Protein AF-A0A7Y2FDA0-F1 (afdb_monomer)

Secondary structure (DSSP, 8-state):
-PPPPPPTTTTTGGGS-----S--------PPPPPTTHHHHHHHHHHT--SSS-----GGG-EEEE-TT-TT-EEEEEEEGGGTEEEEEEEEE-SSPPPTT---SSS-TTEEEEEEEEEEETTEEEEEEEEEES--TT-S-SPPEEEEEEEEEEEESSSSEEEEEEEEGGGTEEEEEEEEES-STTHHHHHHHS--PPEEEEEEETTEEEEEETTEEEEES----PPSSB----HHHHHHHHHT-TTSSS-SEEE-----TTT--HHHHHHHHHH-SSPEEEE-GGGTGGG-S-GGGEEE--PPTT-EEEEEETTEEEEEEEEEBP--TT---TT-EEEEEEEEETTEEEEE--SB---HHHHHTT-PPTT--SEEEEE-STTSS-HHHHHHHHHHT--SEEEEE--BTTTHHHHHHHHHHH-TTPEE--STT-EEEE-

Nearest PDB structures (foldseek):
  3njt-assembly1_A  TM=4.132E-01  e=3.433E+00  Bordetella pertussis
  8i8x-assembly1_C  TM=3.439E-01  e=3.851E+00  Escherichia coli K-12
  7tue-assembly1_D  TM=2.325E-01  e=9.693E-01  Homo sapiens
  7qng-assembly1_A  TM=2.366E-01  e=9.693E-01  Homo sapiens
  6eny-assembly1_C  TM=1.817E-01  e=4.320E+00  Homo sapiens

Radius of gyration: 30.66 Å; Cα contacts (8 Å, |Δi|>4): 928; chains: 1; bounding box: 79×56×83 Å

Solvent-accessible surface area (backbone atoms only — not comparable to full-atom values): 24247 Å² total; per-residue (Å²): 136,87,85,75,82,84,59,88,68,63,70,62,55,70,78,71,69,88,82,86,81,90,82,92,84,81,90,77,94,72,94,76,74,93,64,76,64,61,64,54,53,58,50,53,61,68,65,65,70,66,97,43,60,75,52,57,76,44,67,55,68,47,42,51,31,29,40,83,95,43,87,85,35,35,33,41,41,42,51,40,73,94,76,44,33,38,40,36,39,39,39,40,64,51,98,60,83,66,62,90,85,64,79,46,96,72,77,58,73,38,62,40,66,40,36,29,41,29,47,54,57,57,36,36,35,52,22,46,23,38,43,67,43,79,55,42,91,97,45,81,62,55,68,57,49,74,45,80,44,46,40,37,38,40,36,48,74,54,77,52,37,30,42,36,35,41,37,28,66,92,74,75,42,69,54,74,45,60,32,34,51,72,68,71,83,47,32,67,57,27,61,71,69,36,67,67,52,55,32,35,41,34,30,34,27,25,69,6,30,36,40,36,29,68,87,46,35,34,32,38,28,42,53,46,59,84,52,84,66,33,31,38,40,46,74,66,55,41,50,19,42,36,58,27,31,78,97,44,51,63,33,32,38,36,37,42,31,37,56,49,78,81,37,42,29,60,70,43,42,42,41,22,58,73,47,35,87,66,38,38,36,38,29,30,70,86,36,51,55,81,66,42,80,64,58,90,37,49,45,77,51,86,65,58,79,57,34,73,48,80,46,70,48,91,86,38,42,36,37,41,27,26,40,51,32,43,68,58,95,90,52,88,33,83,85,47,66,20,33,21,40,38,39,46,51,77,92,38,35,38,34,40,42,41,61,53,34,69,49,71,71,44,56,56,38,70,75,64,55,61,59,66,29,50,29,35,40,38,57,38,36,77,75,73,57,47,73,71,41,48,51,46,46,52,68,51,33,33,49,72,33,46,32,39,24,32,33,35,59,89,42,45,72,60,32,52,51,54,46,41,73,74,37,75,82,46,46,78,40,75,51,58,71,39,71,50,77,49,128

Mean predicted aligned error: 12.36 Å

Structure (mmCIF, N/CA/C/O backbone):
data_AF-A0A7Y2FDA0-F1
#
_entry.id   AF-A0A7Y2FDA0-F1
#
loop_
_atom_site.group_PDB
_atom_site.id
_atom_site.type_symbol
_atom_site.label_atom_id
_atom_site.label_alt_id
_atom_site.label_comp_id
_atom_site.label_asym_id
_atom_site.label_entity_id
_atom_site.label_seq_id
_atom_site.pdbx_PDB_ins_code
_atom_site.Cartn_x
_atom_site.Cartn_y
_atom_site.Cartn_z
_atom_site.occupancy
_atom_site.B_iso_or_equiv
_atom_site.auth_seq_id
_atom_site.auth_comp_id
_atom_site.auth_asym_id
_atom_site.auth_atom_id
_atom_site.pdbx_PDB_model_num
ATOM 1 N N . MET A 1 1 ? -28.936 -37.544 0.364 1.00 39.38 1 MET A N 1
ATOM 2 C CA . MET A 1 1 ? -28.893 -37.227 1.809 1.00 39.38 1 MET A CA 1
ATOM 3 C C . MET A 1 1 ? -29.612 -35.904 2.013 1.00 39.38 1 MET A C 1
ATOM 5 O O . MET A 1 1 ? -29.206 -34.915 1.419 1.00 39.38 1 MET A O 1
ATOM 9 N N . LYS A 1 2 ? -30.750 -35.911 2.715 1.00 29.20 2 LYS A N 1
ATOM 10 C CA . LYS A 1 2 ? -31.585 -34.720 2.931 1.00 29.20 2 LYS A CA 1
ATOM 11 C C . LYS A 1 2 ? -30.922 -33.836 3.994 1.00 29.20 2 LYS A C 1
ATOM 13 O O . LYS A 1 2 ? -30.670 -34.317 5.093 1.00 29.20 2 LYS A O 1
ATOM 18 N N . LYS A 1 3 ? -30.632 -32.574 3.664 1.00 37.22 3 LYS A N 1
ATOM 19 C CA . LYS A 1 3 ? -30.244 -31.553 4.646 1.00 37.22 3 LYS A CA 1
ATOM 20 C C . LYS A 1 3 ? -31.504 -31.134 5.409 1.00 37.22 3 LYS A C 1
ATOM 22 O O . LYS A 1 3 ? -32.451 -30.651 4.795 1.00 37.22 3 LYS A O 1
ATOM 27 N N . HIS A 1 4 ? -31.524 -31.366 6.716 1.00 35.19 4 HIS A N 1
ATOM 28 C CA . HIS A 1 4 ? -32.526 -30.794 7.613 1.00 35.19 4 HIS A CA 1
ATOM 29 C C . HIS A 1 4 ? -32.056 -29.399 8.063 1.00 35.19 4 HIS A C 1
ATOM 31 O O . HIS A 1 4 ? -30.864 -29.247 8.333 1.00 35.19 4 HIS A O 1
ATOM 37 N N . PRO A 1 5 ? -32.938 -28.387 8.139 1.00 37.03 5 PRO A N 1
ATOM 38 C CA . PRO A 1 5 ? -32.594 -27.105 8.741 1.00 37.03 5 PRO A CA 1
ATOM 39 C C . PRO A 1 5 ? -32.460 -27.271 10.261 1.00 37.03 5 PRO A C 1
ATOM 41 O O . PRO A 1 5 ? -33.280 -27.942 10.890 1.00 37.03 5 PRO A O 1
ATOM 44 N N . LEU A 1 6 ? -31.411 -26.677 10.835 1.00 35.12 6 LEU A N 1
ATOM 45 C CA . LEU A 1 6 ? -31.219 -26.578 12.283 1.00 35.12 6 LEU A CA 1
ATOM 46 C C . LEU A 1 6 ? -32.390 -25.774 12.868 1.00 35.12 6 LEU A C 1
ATOM 48 O O . LEU A 1 6 ? -32.728 -24.703 12.363 1.00 35.12 6 LEU A O 1
ATOM 52 N N . THR A 1 7 ? -33.046 -26.304 13.898 1.00 42.75 7 THR A N 1
ATOM 53 C CA . THR A 1 7 ? -34.138 -25.612 14.593 1.00 42.75 7 THR A CA 1
ATOM 54 C C . THR A 1 7 ? -33.578 -24.622 15.617 1.00 42.75 7 THR A C 1
ATOM 56 O O . THR A 1 7 ? -32.461 -24.777 16.112 1.00 42.75 7 THR A O 1
ATOM 59 N N . SER A 1 8 ? -34.379 -23.607 15.959 1.00 40.28 8 SER A N 1
ATOM 60 C CA . SER A 1 8 ? -34.055 -22.440 16.806 1.00 40.28 8 SER A CA 1
ATOM 61 C C . SER A 1 8 ? -33.471 -22.733 18.199 1.00 40.28 8 SER A C 1
ATOM 63 O O . SER A 1 8 ? -33.048 -21.813 18.888 1.00 40.28 8 SER A O 1
ATOM 65 N N . TRP A 1 9 ? -33.408 -23.997 18.618 1.00 31.08 9 TRP A N 1
ATOM 66 C CA . TRP A 1 9 ? -32.856 -24.426 19.904 1.00 31.08 9 TRP A CA 1
ATOM 67 C C . TRP A 1 9 ? -31.363 -24.781 19.857 1.00 31.08 9 TRP A C 1
ATOM 69 O O . TRP A 1 9 ? -30.718 -24.824 20.901 1.00 31.08 9 TRP A O 1
ATOM 79 N N . GLN A 1 10 ? -3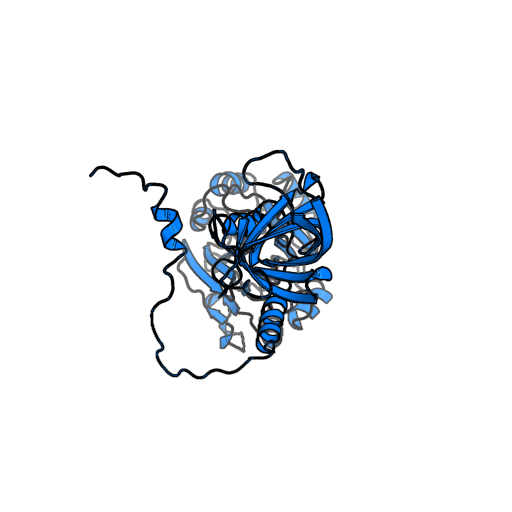0.779 -24.991 18.672 1.00 35.00 10 GLN A N 1
ATOM 80 C CA . GLN A 1 10 ? -29.351 -25.323 18.545 1.00 35.00 10 GLN A CA 1
ATOM 81 C C . GLN A 1 10 ? -28.426 -24.095 18.555 1.00 35.00 10 GLN A C 1
ATOM 83 O O . GLN A 1 10 ? -27.240 -24.247 18.829 1.00 35.00 10 GLN A O 1
ATOM 88 N N . LEU A 1 11 ? -28.956 -22.883 18.344 1.00 32.62 11 LEU A N 1
ATOM 89 C CA . LEU A 1 11 ? -28.174 -21.641 18.437 1.00 32.62 11 LEU A CA 1
ATOM 90 C C . LEU A 1 11 ? -27.951 -21.182 19.891 1.00 32.62 11 LEU A C 1
ATOM 92 O O . LEU A 1 11 ? -26.940 -20.560 20.190 1.00 32.62 11 LEU A O 1
ATOM 96 N N . VAL A 1 12 ? -28.856 -21.533 20.812 1.00 35.50 12 VAL A N 1
ATOM 97 C CA . VAL A 1 12 ? -28.774 -21.123 22.228 1.00 35.50 12 VAL A CA 1
ATOM 98 C C . VAL A 1 12 ? -27.795 -21.999 23.024 1.00 35.50 12 VAL A C 1
ATOM 100 O O . VAL A 1 12 ? -27.198 -21.539 23.992 1.00 35.50 12 VAL A O 1
ATOM 103 N N . LEU A 1 13 ? -27.558 -23.245 22.598 1.00 29.59 13 LEU A N 1
ATOM 104 C CA . LEU A 1 13 ? -26.674 -24.172 23.317 1.00 29.59 13 LEU A CA 1
ATOM 105 C C . LEU A 1 13 ? -25.176 -23.928 23.051 1.00 29.59 13 LEU A C 1
ATOM 107 O O . LEU A 1 13 ? -24.340 -24.335 23.851 1.00 29.59 13 LEU A O 1
ATOM 111 N N . ILE A 1 14 ? -24.825 -23.218 21.973 1.00 35.09 14 ILE A N 1
ATOM 112 C CA . ILE A 1 14 ? -23.427 -22.864 21.667 1.00 35.09 14 ILE A CA 1
ATOM 113 C C . ILE A 1 14 ? -22.918 -21.733 22.583 1.00 35.09 14 ILE A C 1
ATOM 115 O O . ILE A 1 14 ? -21.717 -21.622 22.806 1.00 35.09 14 ILE A O 1
ATOM 119 N N . LEU A 1 15 ? -23.815 -20.983 23.231 1.00 33.56 15 LEU A N 1
ATOM 120 C CA . LEU A 1 15 ? -23.467 -19.957 24.222 1.00 33.56 15 LEU A CA 1
ATOM 121 C C . LEU A 1 15 ? -23.281 -20.501 25.657 1.00 33.56 15 LEU A C 1
ATOM 123 O O . LEU A 1 15 ? -22.918 -19.732 26.540 1.00 33.56 15 LEU A O 1
ATOM 127 N N . ALA A 1 16 ? -23.498 -21.801 25.916 1.00 33.91 16 ALA A N 1
ATOM 128 C CA . ALA A 1 16 ? -23.561 -22.338 27.286 1.00 33.91 16 ALA A CA 1
ATOM 129 C C . ALA A 1 16 ? -22.549 -23.451 27.649 1.00 33.91 16 ALA A C 1
ATOM 131 O O . ALA A 1 16 ? -22.532 -23.872 28.804 1.00 33.91 16 ALA A O 1
ATOM 132 N N . THR A 1 17 ? -21.696 -23.946 26.739 1.00 36.41 17 THR A N 1
ATOM 133 C CA . THR A 1 17 ? -20.778 -25.077 27.052 1.00 36.41 17 THR A CA 1
ATOM 134 C C . THR A 1 17 ? -19.341 -24.952 26.525 1.00 36.41 17 THR A C 1
ATOM 136 O O . THR A 1 17 ? -18.633 -25.951 26.409 1.00 36.41 17 THR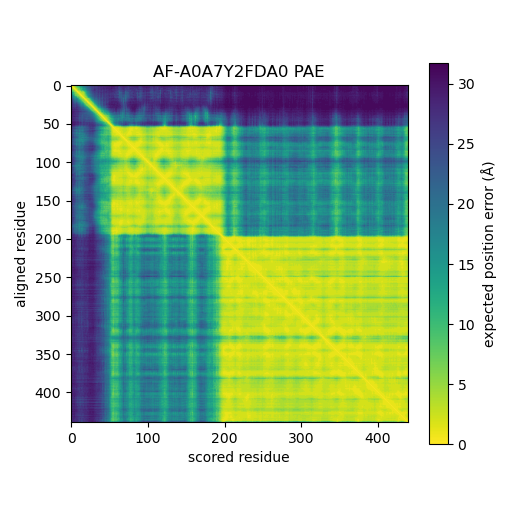 A O 1
ATOM 139 N N . GLY A 1 18 ? -18.863 -23.748 26.221 1.00 29.42 18 GLY A N 1
ATOM 140 C CA . GLY A 1 18 ? -17.483 -23.526 25.778 1.00 29.42 18 GLY A CA 1
ATOM 141 C C . GLY A 1 18 ? -16.524 -23.187 26.918 1.00 29.42 18 GLY A C 1
ATOM 142 O O . GLY A 1 18 ? -16.152 -22.032 27.017 1.00 29.42 18 GLY A O 1
ATOM 143 N N . LEU A 1 19 ? -16.173 -24.162 27.767 1.00 34.06 19 LEU A N 1
ATOM 144 C CA . LEU A 1 19 ? -14.883 -24.332 28.480 1.00 34.06 19 LEU A CA 1
ATOM 145 C C . LEU A 1 19 ? -15.085 -25.278 29.679 1.00 34.06 19 LEU A C 1
ATOM 147 O O . LEU A 1 19 ? -15.274 -24.861 30.818 1.00 34.06 19 LEU A O 1
ATOM 151 N N . LEU A 1 20 ? -15.011 -26.584 29.431 1.00 31.98 20 LEU A N 1
ATOM 152 C CA . LEU A 1 20 ? -14.626 -27.543 30.464 1.00 31.98 20 LEU A CA 1
ATOM 153 C C . LEU A 1 20 ? -13.457 -28.359 29.920 1.00 31.98 20 LEU A C 1
ATOM 155 O O . LEU A 1 20 ? -13.656 -29.354 29.233 1.00 31.98 20 LEU A O 1
ATOM 159 N N . CYS A 1 21 ? -12.239 -27.913 30.218 1.00 26.78 21 CYS A N 1
ATOM 160 C CA . CYS A 1 21 ? -11.095 -28.797 30.405 1.00 26.78 21 CYS A CA 1
ATOM 161 C C . CYS A 1 21 ? -9.989 -28.059 31.172 1.00 26.78 21 CYS A C 1
ATOM 163 O O . CYS A 1 21 ? -9.488 -27.039 30.711 1.00 26.78 21 CYS A O 1
ATOM 165 N N . CYS A 1 22 ? -9.606 -28.660 32.305 1.00 28.84 22 CYS A N 1
ATOM 166 C CA . CYS A 1 22 ? -8.452 -28.366 33.163 1.00 28.84 22 CYS A CA 1
ATOM 167 C C . CYS A 1 22 ? -8.584 -27.168 34.119 1.00 28.84 22 CYS A C 1
ATOM 169 O O . CYS A 1 22 ? -8.237 -26.049 33.772 1.00 28.84 22 CYS A O 1
ATOM 171 N N . PHE A 1 23 ? -9.025 -27.424 35.355 1.00 27.03 23 PHE A N 1
ATOM 172 C CA . PHE A 1 23 ? -8.165 -27.478 36.554 1.00 27.03 23 PHE A CA 1
ATOM 173 C C . PHE A 1 23 ? -9.055 -27.669 37.798 1.00 27.03 23 PHE A C 1
ATOM 175 O O . PHE A 1 23 ? -9.727 -26.744 38.242 1.00 27.03 23 PHE A O 1
ATOM 182 N N . ASP A 1 24 ? -9.048 -28.875 38.369 1.00 27.69 24 ASP A N 1
ATOM 183 C CA . ASP A 1 24 ? -9.453 -29.087 39.760 1.00 27.69 24 ASP A CA 1
ATOM 184 C C . ASP A 1 24 ? -8.285 -28.673 40.664 1.00 27.69 24 ASP A C 1
ATOM 186 O O . ASP A 1 24 ? -7.181 -29.199 40.504 1.00 27.69 24 ASP A O 1
ATOM 190 N N . ALA A 1 25 ? -8.520 -27.765 41.617 1.00 27.14 25 ALA A N 1
ATOM 191 C CA . ALA A 1 25 ? -8.391 -28.049 43.053 1.00 27.14 25 ALA A CA 1
ATOM 192 C C . ALA A 1 25 ? -8.420 -26.773 43.927 1.00 27.14 25 ALA A C 1
ATOM 194 O O . ALA A 1 25 ? -7.744 -25.788 43.650 1.00 27.14 25 ALA A O 1
ATOM 195 N N . LEU A 1 26 ? -9.100 -26.929 45.072 1.00 28.36 26 LEU A N 1
ATOM 196 C CA . LEU A 1 26 ? -9.049 -26.158 46.325 1.00 28.36 26 LEU A CA 1
ATOM 197 C C . LEU A 1 26 ? -10.019 -24.973 46.481 1.00 28.36 26 LEU A C 1
ATOM 199 O O . LEU A 1 26 ? -9.735 -23.816 46.200 1.00 28.36 26 LEU A O 1
ATOM 203 N N . SER A 1 27 ? -11.147 -25.314 47.108 1.00 32.69 27 SER A N 1
ATOM 204 C CA . SER A 1 27 ? -11.948 -24.464 47.988 1.00 32.69 27 SER A CA 1
ATOM 205 C C . SER A 1 27 ? -11.091 -23.669 48.980 1.00 32.69 27 SER A C 1
ATOM 207 O O . SER A 1 27 ? -10.209 -24.272 49.587 1.00 32.69 27 SER A O 1
ATOM 209 N N . HIS A 1 28 ? -11.429 -22.399 49.226 1.00 27.48 28 HIS A N 1
ATOM 210 C CA . HIS A 1 28 ? -11.665 -21.793 50.551 1.00 27.48 28 HIS A CA 1
ATOM 211 C C . HIS A 1 28 ? -12.285 -20.393 50.371 1.00 27.48 28 HIS A C 1
ATOM 213 O O . HIS A 1 28 ? -11.913 -19.636 49.483 1.00 27.48 28 HIS A O 1
ATOM 219 N N . SER A 1 29 ? -13.255 -20.078 51.230 1.00 38.62 29 SER A N 1
ATOM 220 C CA . SER A 1 29 ? -13.951 -18.791 51.345 1.00 38.62 29 SER A CA 1
ATOM 221 C C . SER A 1 29 ? -12.990 -17.642 51.675 1.00 38.62 29 SER A C 1
ATOM 223 O O . SER A 1 29 ? -12.339 -17.688 52.719 1.00 38.62 29 SER A O 1
ATOM 225 N N . ALA A 1 30 ? -13.002 -16.574 50.875 1.00 25.59 30 ALA A N 1
ATOM 226 C CA . ALA A 1 30 ? -12.562 -15.241 51.282 1.00 25.59 30 ALA A CA 1
ATOM 227 C C . ALA A 1 30 ? -13.262 -14.169 50.430 1.00 25.59 30 ALA A C 1
ATOM 229 O O . ALA A 1 30 ? -13.324 -14.281 49.207 1.00 25.59 30 ALA A O 1
ATOM 230 N N . HIS A 1 31 ? -13.789 -13.128 51.080 1.00 37.38 31 HIS A N 1
ATOM 231 C CA . HIS A 1 31 ? -14.148 -11.871 50.426 1.00 37.38 31 HIS A CA 1
ATOM 232 C C . HIS A 1 31 ? -12.936 -11.343 49.649 1.00 37.38 31 HIS A C 1
ATOM 234 O O . HIS A 1 31 ? -11.910 -11.029 50.254 1.00 37.38 31 HIS A O 1
ATOM 240 N N . HIS A 1 32 ? -13.058 -11.243 48.326 1.00 27.81 32 HIS A N 1
ATOM 241 C CA . HIS A 1 32 ? -12.043 -10.628 47.481 1.00 27.81 32 HIS A CA 1
ATOM 242 C C . HIS A 1 32 ? -12.375 -9.146 47.255 1.00 27.81 32 HIS A C 1
ATOM 244 O O . HIS A 1 32 ? -13.489 -8.834 46.834 1.00 27.81 32 HIS A O 1
ATOM 250 N N . PRO A 1 33 ? -11.435 -8.225 47.529 1.00 30.70 33 PRO A N 1
ATOM 251 C CA . PRO A 1 33 ? -11.544 -6.844 47.091 1.00 30.70 33 PRO A CA 1
ATOM 252 C C . PRO A 1 33 ? -11.354 -6.769 45.569 1.00 30.70 33 PRO A C 1
ATOM 254 O O . PRO A 1 33 ? -10.660 -7.599 44.983 1.00 30.70 33 PRO A O 1
ATOM 257 N N . VAL A 1 34 ? -11.985 -5.771 44.950 1.00 34.56 34 VAL A N 1
ATOM 258 C CA . VAL A 1 34 ? -11.923 -5.450 43.515 1.00 34.56 34 VAL A CA 1
ATOM 259 C C . VAL A 1 34 ? -10.465 -5.476 43.024 1.00 34.56 34 VAL A C 1
ATOM 261 O O . VAL A 1 34 ? -9.616 -4.743 43.530 1.00 34.56 34 VAL A O 1
ATOM 264 N N . ASP A 1 35 ? -10.174 -6.382 42.088 1.00 35.69 35 ASP A N 1
ATOM 265 C CA . ASP A 1 35 ? -8.825 -6.837 41.747 1.00 35.69 35 ASP A CA 1
ATOM 266 C C . ASP A 1 35 ? -8.088 -5.885 40.779 1.00 35.69 35 ASP A C 1
ATOM 268 O O . ASP A 1 35 ? -8.618 -5.445 39.752 1.00 35.69 35 ASP A O 1
ATOM 272 N N . ALA A 1 36 ? -6.819 -5.607 41.093 1.00 32.22 36 ALA A N 1
ATOM 273 C CA . ALA A 1 36 ? -5.903 -4.744 40.342 1.00 32.22 36 ALA A CA 1
ATOM 274 C C . ALA A 1 36 ? -5.460 -5.341 38.985 1.00 32.22 36 ALA A C 1
ATOM 276 O O . ALA A 1 36 ? -4.791 -4.665 38.199 1.00 32.22 36 ALA A O 1
ATOM 277 N N . SER A 1 37 ? -5.840 -6.590 38.697 1.00 37.47 37 SER A N 1
ATOM 278 C CA . SER A 1 37 ? -5.565 -7.315 37.449 1.00 37.47 37 SER A CA 1
ATOM 279 C C . SER A 1 37 ? -6.365 -6.787 36.247 1.00 37.47 37 SER A C 1
ATOM 281 O O . SER A 1 37 ? -5.829 -6.712 35.140 1.00 37.47 37 SER A O 1
ATOM 283 N N . SER A 1 38 ? -7.598 -6.313 36.464 1.00 43.69 38 SER A N 1
ATOM 284 C CA . SER A 1 38 ? -8.443 -5.695 35.424 1.00 43.69 38 SER A CA 1
ATOM 285 C C . SER A 1 38 ? -7.783 -4.458 34.800 1.00 43.69 38 SER A C 1
ATOM 287 O O . SER A 1 38 ? -7.786 -4.276 33.586 1.00 43.69 38 SER A O 1
ATOM 289 N N . ASN A 1 39 ? -7.102 -3.661 35.627 1.00 42.62 39 ASN A N 1
ATOM 290 C CA . ASN A 1 39 ? -6.434 -2.423 35.227 1.00 42.62 39 ASN A CA 1
ATOM 291 C C . ASN A 1 39 ? -5.177 -2.656 34.359 1.00 42.62 39 ASN A C 1
ATOM 293 O O . ASN A 1 39 ? -4.747 -1.756 33.638 1.00 42.62 39 ASN A O 1
ATOM 297 N N . GLN A 1 40 ? -4.571 -3.848 34.428 1.00 39.94 40 GLN A N 1
ATOM 298 C CA . GLN A 1 40 ? -3.426 -4.242 33.593 1.00 39.94 40 GLN A CA 1
ATOM 299 C C . GLN A 1 40 ? -3.882 -4.693 32.196 1.00 39.94 40 GLN A C 1
ATOM 301 O O . GLN A 1 40 ? -3.267 -4.308 31.204 1.00 39.94 40 GLN A O 1
ATOM 306 N N . VAL A 1 41 ? -4.991 -5.437 32.105 1.00 50.62 41 VAL A N 1
ATOM 307 C CA . VAL A 1 41 ? -5.572 -5.881 30.824 1.00 50.62 41 VAL A CA 1
ATOM 308 C C . VAL A 1 41 ? -6.131 -4.693 30.035 1.00 50.62 41 VAL A C 1
ATOM 310 O O . VAL A 1 41 ? -5.840 -4.562 28.849 1.00 50.62 41 VAL A O 1
ATOM 313 N N . SER A 1 42 ? -6.829 -3.763 30.700 1.00 45.84 42 SER A N 1
ATOM 314 C CA . SER A 1 42 ? -7.341 -2.536 30.068 1.00 45.84 42 SER A CA 1
ATOM 315 C C . SER A 1 42 ? -6.226 -1.668 29.476 1.00 45.84 42 SER A C 1
ATOM 317 O O . SER A 1 42 ? -6.384 -1.108 28.395 1.00 45.84 42 SER A O 1
ATOM 319 N N . LYS A 1 43 ? -5.062 -1.594 30.141 1.00 45.06 43 LYS A N 1
ATOM 320 C CA . LYS A 1 43 ? -3.885 -0.885 29.614 1.00 45.06 43 LYS A CA 1
ATOM 321 C C . LYS A 1 43 ? -3.233 -1.598 28.431 1.00 45.06 43 LYS A C 1
ATOM 323 O O . LYS A 1 43 ? -2.717 -0.917 27.557 1.00 45.06 43 LYS A O 1
ATOM 328 N N . ALA A 1 44 ? -3.246 -2.930 28.390 1.00 50.03 44 ALA A N 1
ATOM 329 C CA . ALA A 1 44 ? -2.659 -3.698 27.292 1.00 50.03 44 ALA A CA 1
ATOM 330 C C . ALA A 1 44 ? -3.486 -3.606 25.996 1.00 50.03 44 ALA A C 1
ATOM 332 O O . ALA A 1 44 ? -2.903 -3.513 24.921 1.00 50.03 44 ALA A O 1
ATOM 333 N N . ILE A 1 45 ? -4.821 -3.563 26.099 1.00 50.47 45 ILE A N 1
ATOM 334 C CA . ILE A 1 45 ? -5.723 -3.386 24.944 1.00 50.47 45 ILE A CA 1
ATOM 335 C C . ILE A 1 45 ? -5.564 -1.980 24.339 1.00 50.47 45 ILE A C 1
ATOM 337 O O . ILE A 1 45 ? -5.457 -1.843 23.127 1.00 50.47 45 ILE A O 1
ATOM 341 N N . LEU A 1 46 ? -5.450 -0.942 25.177 1.00 45.78 46 LEU A N 1
ATOM 342 C CA . LEU A 1 46 ? -5.222 0.441 24.730 1.00 45.78 46 LEU A CA 1
ATOM 343 C C . LEU A 1 46 ? -3.794 0.698 24.210 1.00 45.78 46 LEU A C 1
ATOM 345 O O . LEU A 1 46 ? -3.588 1.578 23.377 1.00 45.78 46 LEU A O 1
ATOM 349 N N . ALA A 1 47 ? -2.795 -0.049 24.695 1.00 44.06 47 ALA A N 1
ATOM 350 C CA . ALA A 1 47 ? -1.392 0.115 24.300 1.00 44.06 47 ALA A CA 1
ATOM 351 C C . ALA A 1 47 ? -1.024 -0.591 22.982 1.00 44.06 47 ALA A C 1
ATOM 353 O O . ALA A 1 47 ? 0.070 -0.367 22.472 1.00 44.06 47 ALA A O 1
ATOM 354 N N . ALA A 1 48 ? -1.914 -1.411 22.414 1.00 43.88 48 ALA A N 1
ATOM 355 C CA . ALA A 1 48 ? -1.699 -2.110 21.144 1.00 43.88 48 ALA A CA 1
ATOM 356 C C . ALA A 1 48 ? -2.033 -1.256 19.901 1.00 43.88 48 ALA A C 1
ATOM 358 O O . ALA A 1 48 ? -2.213 -1.798 18.812 1.00 43.88 48 ALA A O 1
ATOM 359 N N . ARG A 1 49 ? -2.119 0.074 20.043 1.00 51.00 49 ARG A N 1
ATOM 360 C CA . ARG A 1 49 ? -2.354 0.989 18.920 1.00 51.00 49 ARG A CA 1
ATOM 361 C C . ARG A 1 49 ? -1.165 0.949 17.950 1.00 51.00 49 ARG A C 1
ATOM 363 O O . ARG A 1 49 ? -0.070 1.403 18.279 1.00 51.00 49 ARG A O 1
ATOM 370 N N . SER A 1 50 ? -1.403 0.415 16.754 1.00 40.53 50 SER A N 1
ATOM 371 C CA . SER A 1 50 ? -0.584 0.683 15.569 1.00 40.53 50 SER A CA 1
ATOM 372 C C . SER A 1 50 ? -0.746 2.155 15.176 1.00 40.53 50 SER A C 1
ATOM 374 O O . SER A 1 50 ? -1.836 2.706 15.310 1.00 40.53 50 SER A O 1
ATOM 376 N N . ALA A 1 51 ? 0.314 2.788 14.672 1.00 42.69 51 ALA A N 1
ATOM 377 C CA . ALA A 1 51 ? 0.304 4.154 14.136 1.00 42.69 51 ALA A CA 1
ATOM 378 C C . ALA A 1 51 ? -0.398 4.269 12.760 1.00 42.69 51 ALA A C 1
ATOM 380 O O . ALA A 1 51 ? -0.096 5.177 11.991 1.00 42.69 51 ALA A O 1
ATOM 381 N N . ALA A 1 52 ? -1.303 3.340 12.446 1.00 49.03 52 ALA A N 1
ATOM 382 C CA . ALA A 1 52 ? -2.165 3.378 11.273 1.00 49.03 52 ALA A CA 1
ATOM 383 C C . ALA A 1 52 ? -3.404 4.249 11.540 1.00 49.03 52 ALA A C 1
ATOM 385 O O . ALA A 1 52 ? -3.732 4.537 12.696 1.00 49.03 52 ALA A O 1
ATOM 386 N N . ALA A 1 53 ? -4.076 4.659 10.461 1.00 56.88 53 ALA A N 1
ATOM 387 C CA . ALA A 1 53 ? -5.309 5.444 10.471 1.00 56.88 53 ALA A CA 1
ATOM 388 C C . ALA A 1 53 ? -6.254 5.124 11.653 1.00 56.88 53 ALA A C 1
ATOM 390 O O . ALA A 1 53 ? -6.583 3.970 11.937 1.00 56.88 53 ALA A O 1
ATOM 391 N N . THR A 1 54 ? -6.694 6.171 12.357 1.00 74.00 54 THR A N 1
ATOM 392 C CA . THR A 1 54 ? -7.529 6.060 13.560 1.00 74.00 54 THR A CA 1
ATOM 393 C C . THR A 1 54 ? -8.879 5.416 13.232 1.00 74.00 54 THR A C 1
ATOM 395 O O . THR A 1 54 ? -9.603 5.923 12.369 1.00 74.00 54 THR A O 1
ATOM 398 N N . PHE A 1 55 ? -9.238 4.347 13.953 1.00 87.00 55 PHE A N 1
ATOM 399 C CA . PHE A 1 55 ? -10.516 3.638 13.818 1.00 87.00 55 PHE A CA 1
ATOM 400 C C . PHE A 1 55 ? -11.716 4.604 13.821 1.00 87.00 55 PHE A C 1
ATOM 402 O O . PHE A 1 55 ? -11.737 5.594 14.555 1.00 87.00 55 PHE A O 1
ATOM 409 N N . GLN A 1 56 ? -12.725 4.319 13.000 1.00 92.06 56 GLN A N 1
ATOM 410 C CA . GLN A 1 56 ? -13.954 5.098 12.873 1.00 92.06 56 GLN A CA 1
ATOM 411 C C . GLN A 1 56 ? -15.175 4.226 13.161 1.00 92.06 56 GLN A C 1
ATOM 413 O O . GLN A 1 56 ? -15.448 3.234 12.476 1.00 92.06 56 GLN A O 1
ATOM 418 N N . ILE A 1 57 ? -15.965 4.651 14.145 1.00 95.00 57 ILE A N 1
ATOM 419 C CA . ILE A 1 57 ? -17.277 4.079 14.431 1.00 95.00 57 ILE A CA 1
ATOM 420 C C . ILE A 1 57 ? -18.193 4.277 13.213 1.00 95.00 57 ILE A C 1
ATOM 422 O O . ILE A 1 57 ? -18.443 5.392 12.758 1.00 95.00 57 ILE A O 1
ATOM 426 N N . ASN A 1 58 ? -18.745 3.177 12.702 1.00 94.38 58 ASN A N 1
ATOM 427 C CA . ASN A 1 58 ? -19.734 3.167 11.624 1.00 94.38 58 ASN A CA 1
ATOM 428 C C . ASN A 1 58 ? -20.706 1.977 11.795 1.00 94.38 58 ASN A C 1
ATOM 430 O O . ASN A 1 58 ? -20.631 1.234 12.769 1.00 94.38 58 ASN A O 1
ATOM 434 N N . THR A 1 59 ? -21.643 1.766 10.865 1.00 96.00 59 THR A N 1
ATOM 435 C CA . THR A 1 59 ? -22.655 0.691 11.006 1.00 96.00 59 THR A CA 1
ATOM 436 C C . THR A 1 59 ? -22.088 -0.729 11.128 1.00 96.00 59 THR A C 1
ATOM 438 O O . THR A 1 59 ? -22.798 -1.622 11.584 1.00 96.00 59 THR A O 1
ATOM 441 N N . THR A 1 60 ? -20.837 -0.972 10.735 1.00 94.94 60 THR A N 1
ATOM 442 C CA . THR A 1 60 ? -20.206 -2.300 10.816 1.00 94.94 60 THR A CA 1
ATOM 443 C C . THR A 1 60 ? -19.863 -2.726 12.243 1.00 94.94 60 THR A C 1
ATOM 445 O O . THR A 1 60 ? -19.642 -3.916 12.489 1.00 94.94 60 THR A O 1
ATOM 448 N N . VAL A 1 61 ? -19.869 -1.800 13.213 1.00 95.06 61 VAL A N 1
ATOM 449 C CA . VAL A 1 61 ? -19.719 -2.149 14.637 1.00 95.06 61 VAL A CA 1
ATOM 450 C C . VAL A 1 61 ? -21.026 -2.554 15.322 1.00 95.06 61 VAL A C 1
ATOM 452 O O . VAL A 1 61 ? -21.008 -2.956 16.486 1.00 95.06 61 VAL A O 1
ATOM 455 N N . ASN A 1 62 ? -22.149 -2.525 14.595 1.00 96.19 62 ASN A N 1
ATOM 456 C CA . ASN A 1 62 ? -23.444 -2.967 15.107 1.00 96.19 62 ASN A CA 1
ATOM 457 C C . ASN A 1 62 ? -23.433 -4.474 15.363 1.00 96.19 62 ASN A C 1
ATOM 459 O O . ASN A 1 62 ? -23.368 -5.256 14.415 1.00 96.19 62 ASN A O 1
ATOM 463 N N . ASP A 1 63 ? -23.501 -4.879 16.633 1.00 95.56 63 ASP A N 1
ATOM 464 C CA . ASP A 1 63 ? -23.460 -6.293 17.007 1.00 95.56 63 ASP A CA 1
ATOM 465 C C . ASP A 1 63 ? -23.815 -6.553 18.477 1.00 95.56 63 ASP A C 1
ATOM 467 O O . ASP A 1 63 ? -24.065 -5.636 19.268 1.00 95.56 63 ASP A O 1
ATOM 471 N N . ALA A 1 64 ? -23.785 -7.837 18.834 1.00 95.88 64 ALA A N 1
ATOM 472 C CA . ALA A 1 64 ? -23.663 -8.333 20.190 1.00 95.88 64 ALA A CA 1
ATOM 473 C C . ALA A 1 64 ? -22.198 -8.331 20.652 1.00 95.88 64 ALA A C 1
ATOM 475 O O . ALA A 1 64 ? -21.302 -8.833 19.969 1.00 95.88 64 ALA A O 1
ATOM 476 N N . TRP A 1 65 ? -21.977 -7.834 21.863 1.00 96.69 65 TRP A N 1
ATOM 477 C CA . TRP A 1 65 ? -20.679 -7.755 22.522 1.00 96.69 65 TRP A CA 1
ATOM 478 C C . TRP A 1 65 ? -20.777 -8.369 23.918 1.00 96.69 65 TRP A C 1
ATOM 480 O O . TRP A 1 65 ? -21.809 -8.271 24.582 1.00 96.69 65 TRP A O 1
ATOM 490 N N . VAL A 1 66 ? -19.716 -9.022 24.376 1.00 95.56 66 VAL A N 1
ATOM 491 C CA . VAL A 1 66 ? -19.680 -9.720 25.670 1.00 95.56 66 VAL A CA 1
ATOM 492 C C . VAL A 1 66 ? -18.494 -9.276 26.500 1.00 95.56 66 VAL A C 1
ATOM 494 O O . VAL A 1 66 ? -17.469 -8.873 25.957 1.00 95.56 66 VAL A O 1
ATOM 497 N N . THR A 1 67 ? -18.623 -9.411 27.818 1.00 93.25 67 THR A N 1
ATOM 498 C CA . THR A 1 67 ? -17.480 -9.335 28.726 1.00 93.25 67 THR A CA 1
ATOM 499 C C . THR A 1 67 ? -16.801 -10.706 28.779 1.00 93.25 67 THR A C 1
ATOM 501 O O . THR A 1 67 ? -17.418 -11.663 29.266 1.00 93.25 67 THR A O 1
ATOM 504 N N . PRO A 1 68 ? -15.544 -10.852 28.327 1.00 87.69 68 PRO A N 1
ATOM 505 C CA . PRO A 1 68 ? -14.838 -12.122 28.430 1.00 87.69 68 PRO A CA 1
ATOM 506 C C . PRO A 1 68 ? -14.803 -12.623 29.881 1.00 87.69 68 PRO A C 1
ATOM 508 O O . PRO A 1 68 ? -14.423 -11.895 30.795 1.00 87.69 68 PRO A O 1
ATOM 511 N N . GLY A 1 69 ? -15.218 -13.872 30.100 1.00 87.06 69 GLY A N 1
ATOM 512 C CA . GLY A 1 69 ? -15.194 -14.504 31.424 1.00 87.06 69 GLY A CA 1
ATOM 513 C C . GLY A 1 69 ? -16.373 -14.186 32.354 1.00 87.06 69 GLY A C 1
ATOM 514 O O . GLY A 1 69 ? -16.401 -14.738 33.451 1.00 87.06 69 GLY A O 1
ATOM 515 N N . ILE A 1 70 ? -17.363 -13.379 31.937 1.00 88.44 70 ILE A N 1
ATOM 516 C CA . ILE A 1 70 ? -18.595 -13.126 32.714 1.00 88.44 70 ILE A CA 1
ATOM 517 C C . ILE A 1 70 ? -19.825 -13.611 31.924 1.00 88.44 70 ILE A C 1
ATOM 519 O O . ILE A 1 70 ? -20.407 -12.852 31.147 1.00 88.44 70 ILE A O 1
ATOM 523 N N . PRO A 1 71 ? -20.245 -14.879 32.095 1.00 86.50 71 PRO A N 1
ATOM 524 C CA . PRO A 1 71 ? -21.407 -15.421 31.399 1.00 86.50 71 PRO A CA 1
ATOM 525 C C . PRO A 1 71 ? -22.697 -14.662 31.730 1.00 86.50 71 PRO A C 1
ATOM 527 O O . PRO A 1 71 ? -22.955 -14.322 32.881 1.00 86.50 71 PRO A O 1
ATOM 530 N N . GLY A 1 72 ? -23.541 -14.447 30.720 1.00 85.62 72 GLY A N 1
ATOM 531 C CA . GLY A 1 72 ? -24.861 -13.828 30.882 1.00 85.62 72 GLY A CA 1
ATOM 532 C C . GLY A 1 72 ? -24.868 -12.297 30.926 1.00 85.62 72 GLY A C 1
ATOM 533 O O . GLY A 1 72 ? -25.937 -11.717 30.757 1.00 85.62 72 GLY A O 1
ATOM 534 N N . GLN A 1 73 ? -23.709 -11.647 31.075 1.00 93.31 73 GLN A N 1
ATOM 535 C CA . GLN A 1 73 ? -23.564 -10.205 30.876 1.00 93.31 73 GLN A CA 1
ATOM 536 C C . GLN A 1 73 ? -23.186 -9.905 29.421 1.00 93.31 73 GLN A C 1
ATOM 538 O O . GLN A 1 73 ? -22.315 -10.559 28.846 1.00 93.31 73 GLN A O 1
ATOM 543 N N . GLY A 1 74 ? -23.811 -8.893 28.824 1.00 96.25 74 GLY A N 1
ATOM 544 C CA . GLY A 1 74 ? -23.515 -8.516 27.446 1.00 96.25 74 GLY A CA 1
ATOM 545 C C . GLY A 1 74 ? -24.174 -7.219 27.011 1.00 96.25 74 GLY A C 1
ATOM 546 O O . GLY A 1 74 ? -24.951 -6.610 27.748 1.00 96.25 74 GLY A O 1
ATOM 547 N N . PHE A 1 75 ? -23.847 -6.811 25.793 1.00 97.69 75 PHE A N 1
ATOM 548 C CA . PHE A 1 75 ? -24.218 -5.529 25.226 1.00 97.69 75 PHE A CA 1
ATOM 549 C C . PHE A 1 75 ? -24.720 -5.711 23.795 1.00 97.69 75 PHE A C 1
ATOM 551 O O . PHE A 1 75 ? -24.162 -6.501 23.036 1.00 97.69 75 PHE A O 1
ATOM 558 N N . PHE A 1 76 ? -25.740 -4.952 23.409 1.00 97.62 76 PHE A N 1
ATOM 559 C CA . PHE A 1 76 ? -26.011 -4.677 21.999 1.00 97.62 76 PHE A CA 1
ATOM 560 C C . PHE A 1 76 ? -25.623 -3.242 21.702 1.00 97.62 76 PHE A C 1
ATOM 562 O O . PHE A 1 76 ? -26.059 -2.334 22.410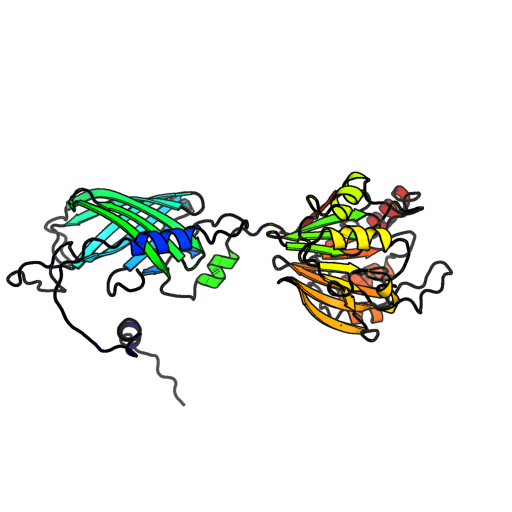 1.00 97.62 76 PHE A O 1
ATOM 569 N N . ILE A 1 77 ? -24.833 -3.054 20.651 1.00 97.81 77 ILE A N 1
ATOM 570 C CA . ILE A 1 77 ? -24.388 -1.739 20.200 1.00 97.81 77 ILE A CA 1
ATOM 571 C C . ILE A 1 77 ? -25.010 -1.467 18.838 1.00 97.81 77 ILE A C 1
ATOM 573 O O . ILE A 1 77 ? -24.971 -2.313 17.946 1.00 97.81 77 ILE A O 1
ATOM 577 N N . MET A 1 78 ? -25.605 -0.288 18.695 1.00 97.94 78 MET A N 1
ATOM 578 C CA . MET A 1 78 ? -26.253 0.183 17.478 1.00 97.94 78 MET A CA 1
ATOM 579 C C . MET A 1 78 ? -25.788 1.605 17.179 1.00 97.94 78 MET A C 1
ATOM 581 O O . MET A 1 78 ? -26.032 2.527 17.950 1.00 97.94 78 MET A O 1
ATOM 585 N N . VAL A 1 79 ? -25.138 1.785 16.042 1.00 97.56 79 VAL A N 1
ATOM 586 C CA . VAL A 1 79 ? -24.668 3.058 15.506 1.00 97.56 79 VAL A CA 1
ATOM 587 C C . VAL A 1 79 ? -25.678 3.563 14.486 1.00 97.56 79 VAL A C 1
ATOM 589 O O . VAL A 1 79 ? -26.090 2.826 13.584 1.00 97.56 79 VAL A O 1
ATOM 592 N N . PHE A 1 80 ? -26.022 4.844 14.598 1.00 97.44 80 PHE A N 1
ATOM 593 C CA . PHE A 1 80 ? -26.844 5.585 13.648 1.00 97.44 80 PHE A CA 1
ATOM 594 C C . PHE A 1 80 ? -26.012 6.742 13.069 1.00 97.44 80 PHE A C 1
ATOM 596 O O . PHE A 1 80 ? -26.084 7.858 13.591 1.00 97.44 80 PHE A O 1
ATOM 603 N N . PRO A 1 81 ? -25.208 6.511 12.009 1.00 93.44 81 PRO A N 1
ATOM 604 C CA . PRO A 1 81 ? -24.244 7.504 11.534 1.00 93.44 81 PRO A CA 1
ATOM 605 C C . PRO A 1 81 ? -24.881 8.813 11.072 1.00 93.44 81 PRO A C 1
ATOM 607 O O . PRO A 1 81 ? -24.375 9.880 11.393 1.00 93.44 81 PRO A O 1
ATOM 610 N N . GLU A 1 82 ? -26.031 8.747 10.393 1.00 94.31 82 GLU A N 1
ATOM 611 C CA . GLU A 1 82 ? -26.762 9.938 9.930 1.00 94.31 82 GLU A CA 1
ATOM 612 C C . GLU A 1 82 ? -27.234 10.834 11.082 1.00 94.31 82 GLU A C 1
ATOM 614 O O . GLU A 1 82 ? -27.366 12.045 10.922 1.00 94.31 82 GLU A O 1
ATOM 619 N N . LEU A 1 83 ? -27.488 10.236 12.248 1.00 95.31 83 LEU A N 1
ATOM 620 C CA . LEU A 1 83 ? -27.885 10.945 13.460 1.00 95.31 83 LEU A CA 1
ATOM 621 C C . LEU A 1 83 ? -26.680 11.329 14.331 1.00 95.31 83 LEU A C 1
ATOM 623 O O . LEU A 1 83 ? -26.846 12.099 15.273 1.00 95.31 83 LEU A O 1
ATOM 627 N N . GLY A 1 84 ? -25.491 10.785 14.049 1.00 95.06 84 GLY A N 1
ATOM 628 C CA . GLY A 1 84 ? -24.291 10.973 14.863 1.00 95.06 84 GLY A CA 1
ATOM 629 C C . GLY A 1 84 ? -24.401 10.382 16.269 1.00 95.06 84 GLY A C 1
ATOM 630 O O . GLY A 1 84 ? -23.762 10.893 17.183 1.00 95.06 84 GLY A O 1
ATOM 631 N N . ILE A 1 85 ? -25.228 9.346 16.468 1.00 97.44 85 ILE A N 1
ATOM 632 C CA . ILE A 1 85 ? -25.467 8.740 17.789 1.00 97.44 85 ILE A CA 1
ATOM 633 C C . ILE A 1 85 ? -25.192 7.237 17.813 1.00 97.44 85 ILE A C 1
ATOM 635 O O . ILE A 1 85 ? -25.379 6.527 16.822 1.00 97.44 85 ILE A O 1
ATOM 639 N N . VAL A 1 86 ? -24.827 6.752 18.995 1.00 98.44 86 VAL A N 1
ATOM 640 C CA . VAL A 1 86 ? -24.810 5.336 19.361 1.00 98.44 86 VAL A CA 1
ATOM 641 C C . VAL A 1 86 ? -25.889 5.089 20.406 1.00 98.44 86 VAL A C 1
ATOM 643 O O . VAL A 1 86 ? -26.092 5.894 21.315 1.00 98.44 86 VAL A O 1
ATOM 646 N N . PHE A 1 87 ? -26.576 3.961 20.278 1.00 98.38 87 PHE A N 1
ATOM 647 C CA . PHE A 1 87 ? -27.447 3.392 21.292 1.00 98.38 87 PHE A CA 1
ATOM 648 C C . PHE A 1 87 ? -26.864 2.063 21.765 1.00 98.38 87 PHE A C 1
ATOM 650 O O . PHE A 1 87 ? -26.436 1.227 20.966 1.00 98.38 87 PHE A O 1
ATOM 657 N N . LEU A 1 88 ? -26.868 1.863 23.074 1.00 97.81 88 LEU A N 1
ATOM 658 C CA . LEU A 1 88 ? -26.334 0.692 23.740 1.00 97.81 88 LEU A CA 1
ATOM 659 C C . LEU A 1 88 ? -27.404 0.104 24.661 1.00 97.81 88 LEU A C 1
ATOM 661 O O . LEU A 1 88 ? -28.049 0.821 25.422 1.00 97.81 88 LEU A O 1
ATOM 665 N N . SER A 1 89 ? -27.597 -1.210 24.603 1.00 97.94 89 SER A N 1
ATOM 666 C CA . SER A 1 89 ? -28.375 -1.969 25.590 1.00 97.94 89 SER A CA 1
ATOM 667 C C . SER A 1 89 ? -27.430 -2.854 26.380 1.00 97.94 89 SER A C 1
ATOM 669 O O . SER A 1 89 ? -26.665 -3.593 25.771 1.00 97.94 89 SER A O 1
ATOM 671 N N . TRP A 1 90 ? -27.475 -2.792 27.706 1.00 97.31 90 TRP A N 1
ATOM 672 C CA . TRP A 1 90 ? -26.611 -3.556 28.602 1.00 97.31 90 TRP A CA 1
ATOM 673 C C . TRP A 1 90 ? -27.456 -4.526 29.422 1.00 97.31 90 TRP A C 1
ATOM 675 O O . TRP A 1 90 ? -28.297 -4.107 30.211 1.00 97.31 90 TRP A O 1
ATOM 685 N N . PHE A 1 91 ? -27.225 -5.824 29.245 1.00 95.44 91 PHE A N 1
ATOM 686 C CA . PHE A 1 91 ? -27.822 -6.896 30.038 1.00 95.44 91 PHE A CA 1
ATOM 687 C C . PHE A 1 91 ? -26.847 -7.308 31.132 1.00 95.44 91 PHE A C 1
ATOM 689 O O . PHE A 1 91 ? -25.694 -7.632 30.843 1.00 95.44 91 PHE A O 1
ATOM 696 N N . THR A 1 92 ? -27.296 -7.265 32.382 1.00 94.38 92 THR A N 1
ATOM 697 C CA . THR A 1 92 ? -26.448 -7.483 33.555 1.00 94.38 92 THR A CA 1
ATOM 698 C C . THR A 1 92 ? -27.267 -7.992 34.740 1.00 94.38 92 THR A C 1
ATOM 700 O O . THR A 1 92 ? -28.417 -8.413 34.595 1.00 94.38 92 THR A O 1
ATOM 703 N N . PHE A 1 93 ? -26.669 -7.975 35.921 1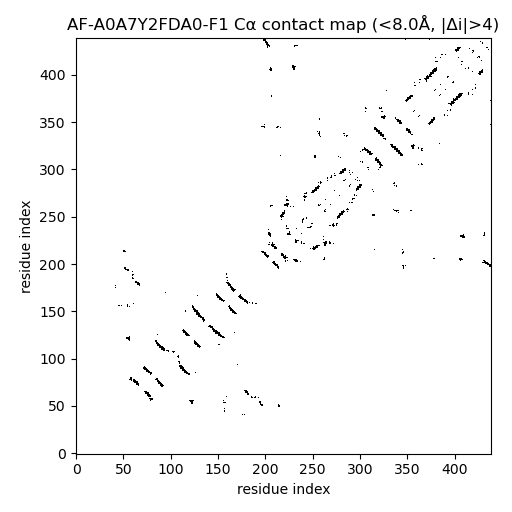.00 92.94 93 PHE A N 1
ATOM 704 C CA . PHE A 1 93 ? -27.261 -8.403 37.175 1.00 92.94 93 PHE A CA 1
ATOM 705 C C . PHE A 1 93 ? -27.230 -7.257 38.185 1.00 92.94 93 PHE A C 1
ATOM 707 O O . PHE A 1 93 ? -26.528 -6.262 37.999 1.00 92.94 93 PHE A O 1
ATOM 714 N N . ASP A 1 94 ? -28.025 -7.386 39.240 1.00 93.12 94 ASP A N 1
ATOM 715 C CA . ASP A 1 94 ? -27.961 -6.494 40.392 1.00 93.12 94 ASP A CA 1
ATOM 716 C C . ASP A 1 94 ? -26.588 -6.579 41.087 1.00 93.12 94 ASP A C 1
ATOM 718 O O . ASP A 1 94 ? -25.839 -7.542 40.898 1.00 93.12 94 ASP A O 1
ATOM 722 N N . THR A 1 95 ? -26.248 -5.572 41.891 1.00 92.19 95 THR A N 1
ATOM 723 C CA . THR A 1 95 ? -24.954 -5.500 42.591 1.00 92.19 95 THR A CA 1
ATOM 724 C C . THR A 1 95 ? -24.819 -6.557 43.684 1.00 92.19 95 THR A C 1
ATOM 726 O O . THR A 1 95 ? -23.707 -6.985 43.993 1.00 92.19 95 THR A O 1
ATOM 729 N N . GLU A 1 96 ? -25.945 -7.015 44.231 1.00 89.38 96 GLU A N 1
ATOM 730 C CA . GLU A 1 96 ? -26.033 -8.112 45.187 1.00 89.38 96 GLU A CA 1
ATOM 731 C C . GLU A 1 96 ? -27.217 -9.027 44.834 1.00 89.38 96 GLU A C 1
ATOM 733 O O . GLU A 1 96 ? -28.272 -8.542 44.411 1.00 89.38 96 GLU A O 1
ATOM 738 N N . PRO A 1 97 ? -27.097 -10.355 45.016 1.00 86.94 97 PRO A N 1
ATOM 739 C CA . PRO A 1 97 ? -28.240 -11.244 44.879 1.00 86.94 97 PRO A CA 1
ATOM 740 C C . PRO A 1 97 ? -29.348 -10.844 45.864 1.00 86.94 97 PRO A C 1
ATOM 742 O O . PRO A 1 97 ? -29.061 -10.608 47.041 1.00 86.94 97 PRO A O 1
ATOM 745 N N . PRO A 1 98 ? -30.616 -10.804 45.431 1.00 88.31 98 PRO A N 1
ATOM 746 C CA . PRO A 1 98 ? -31.721 -10.516 46.323 1.00 88.31 98 PRO A CA 1
ATOM 747 C C . PRO A 1 98 ? -31.874 -11.639 47.352 1.00 88.31 98 PRO A C 1
ATOM 749 O O . PRO A 1 98 ? -31.444 -12.776 47.136 1.00 88.31 98 PRO A O 1
ATOM 752 N N . ASP A 1 99 ? -32.538 -11.326 48.465 1.00 89.06 99 ASP A N 1
ATOM 753 C CA . ASP A 1 99 ? -32.948 -12.341 49.434 1.00 89.06 99 ASP A CA 1
ATOM 754 C C . ASP A 1 99 ? -33.700 -13.481 48.720 1.00 89.06 99 ASP A C 1
ATOM 756 O O . ASP A 1 99 ? -34.527 -13.243 47.839 1.00 89.06 99 ASP A O 1
ATOM 760 N N . GLY A 1 100 ? -33.443 -14.728 49.119 1.00 84.56 100 GLY A N 1
ATOM 761 C CA . GLY A 1 100 ? -34.067 -15.924 48.548 1.00 84.56 100 GLY A CA 1
ATOM 762 C C . GLY A 1 100 ? -35.585 -15.996 48.746 1.00 84.56 100 GLY A C 1
ATOM 763 O O . GLY A 1 100 ? -36.233 -16.872 48.175 1.00 84.56 100 GLY A O 1
ATOM 764 N N . SER A 1 101 ? -36.162 -15.088 49.540 1.00 90.62 101 SER A N 1
ATOM 765 C CA . SER A 1 101 ? -37.609 -14.874 49.631 1.00 90.62 101 SER A CA 1
ATOM 766 C C . SER A 1 101 ? -38.197 -14.116 48.429 1.00 90.62 101 SER A C 1
ATOM 768 O O . SER A 1 101 ? -39.401 -14.212 48.171 1.00 90.62 101 SER A O 1
ATOM 770 N N . ILE A 1 102 ? -37.372 -13.388 47.670 1.00 91.31 102 ILE A N 1
ATOM 771 C CA . ILE A 1 102 ? -37.783 -12.638 46.485 1.00 91.31 102 ILE A CA 1
ATOM 772 C C . ILE A 1 102 ? -37.859 -13.592 45.296 1.00 91.31 102 ILE A C 1
ATOM 774 O O . ILE A 1 102 ? -36.858 -14.135 44.836 1.00 91.31 102 ILE A O 1
ATOM 778 N N . MET A 1 103 ? -39.068 -13.781 44.774 1.00 89.88 103 MET A N 1
ATOM 779 C CA . MET A 1 103 ? -39.335 -14.680 43.654 1.00 89.88 103 MET A CA 1
ATOM 780 C C . MET A 1 103 ? -39.800 -13.892 42.432 1.00 89.88 103 MET A C 1
ATOM 782 O O . MET A 1 103 ? -40.653 -13.012 42.534 1.00 89.88 103 MET A O 1
ATOM 786 N N . ALA A 1 104 ? -39.281 -14.255 41.260 1.00 90.44 104 ALA A N 1
ATOM 787 C CA . ALA A 1 104 ? -39.783 -13.784 39.976 1.00 90.44 104 ALA A CA 1
ATOM 788 C C . ALA A 1 104 ? -40.656 -14.867 39.326 1.00 90.44 104 ALA A C 1
ATOM 790 O O . ALA A 1 104 ? -40.359 -16.057 39.413 1.00 90.44 104 ALA A O 1
ATOM 791 N N . ILE A 1 105 ? -41.734 -14.452 38.657 1.00 92.44 105 ILE A N 1
ATOM 792 C CA . ILE A 1 105 ? -42.572 -15.367 37.860 1.00 92.44 105 ILE A CA 1
ATOM 793 C C . ILE A 1 105 ? -41.865 -15.724 36.544 1.00 92.44 105 ILE A C 1
ATOM 795 O O . ILE A 1 105 ? -41.962 -16.855 36.074 1.00 92.44 105 ILE A O 1
ATOM 799 N N . LEU A 1 106 ? -41.147 -14.763 35.956 1.00 90.25 106 LEU A N 1
ATOM 800 C CA . LEU A 1 106 ? -40.388 -14.924 34.720 1.00 90.25 106 LEU A CA 1
ATOM 801 C C . LEU A 1 106 ? -38.953 -14.438 34.933 1.00 90.25 106 LEU A C 1
ATOM 803 O O . LEU A 1 106 ? -38.742 -13.305 35.358 1.00 90.25 106 LEU A O 1
ATOM 807 N N . GLY A 1 107 ? -37.982 -15.284 34.595 1.00 88.31 107 GLY A N 1
ATOM 808 C CA . GLY A 1 107 ? -36.566 -14.989 34.799 1.00 88.31 107 GLY A CA 1
ATOM 809 C C . GLY A 1 107 ? -36.148 -15.064 36.268 1.00 88.31 107 GLY A C 1
ATOM 810 O O . GLY A 1 107 ? -36.791 -15.721 37.086 1.00 88.31 107 GLY A O 1
ATOM 811 N N . ARG A 1 108 ? -35.031 -14.412 36.581 1.00 90.00 108 ARG A N 1
ATOM 812 C CA . ARG A 1 108 ? -34.458 -14.313 37.922 1.00 90.00 108 ARG A CA 1
ATOM 813 C C . ARG A 1 108 ? -34.623 -12.881 38.453 1.00 90.00 108 ARG A C 1
ATOM 815 O O . ARG A 1 108 ? -34.490 -11.944 37.663 1.00 90.00 108 ARG A O 1
ATOM 822 N N . PRO A 1 109 ? -34.916 -12.692 39.751 1.00 91.75 109 PRO A N 1
ATOM 823 C CA . PRO A 1 109 ? -35.176 -11.371 40.332 1.00 91.75 109 PRO A CA 1
ATOM 824 C C . PRO A 1 109 ? -33.977 -10.409 40.266 1.00 91.75 109 PRO A C 1
ATOM 826 O O . PRO A 1 109 ? -34.172 -9.194 40.274 1.00 91.75 109 PRO A O 1
ATOM 829 N N . GLU A 1 110 ? -32.753 -10.925 40.163 1.00 91.56 110 GLU A N 1
ATOM 830 C CA . GLU A 1 110 ? -31.513 -10.154 40.040 1.00 91.56 110 GLU A CA 1
ATOM 831 C C . GLU A 1 110 ? -31.200 -9.665 38.621 1.00 91.56 110 GLU A C 1
ATOM 833 O O . GLU A 1 110 ? -30.311 -8.840 38.464 1.00 91.56 110 GLU A O 1
ATOM 838 N N . HIS A 1 111 ? -31.879 -10.141 37.573 1.00 92.44 111 HIS A N 1
ATOM 839 C CA . HIS A 1 111 ? -31.557 -9.709 36.208 1.00 92.44 111 HIS A CA 1
ATOM 840 C C . HIS A 1 111 ? -31.869 -8.218 36.016 1.00 92.44 111 HIS A C 1
ATOM 842 O O . HIS A 1 111 ? -32.941 -7.736 36.395 1.00 92.44 111 HIS A O 1
ATOM 848 N N . ARG A 1 112 ? -30.948 -7.483 35.396 1.00 93.00 112 ARG A N 1
ATOM 849 C CA . ARG A 1 112 ? -31.071 -6.055 35.092 1.00 93.00 112 ARG A CA 1
ATOM 850 C C . ARG A 1 112 ? -30.818 -5.815 33.609 1.00 93.00 112 ARG A C 1
ATOM 852 O O . ARG A 1 112 ? -30.058 -6.533 32.961 1.00 93.00 112 ARG A O 1
ATOM 859 N N . TRP A 1 113 ? -31.454 -4.781 33.079 1.00 93.44 113 TRP A N 1
ATOM 860 C CA . TRP A 1 113 ? -31.086 -4.214 31.793 1.00 93.44 113 TRP A CA 1
ATOM 861 C C . TRP A 1 113 ? -31.036 -2.697 31.918 1.00 93.44 113 TRP A C 1
ATOM 863 O O . TRP A 1 113 ? -31.842 -2.096 32.628 1.00 93.44 113 TRP A O 1
ATOM 873 N N . LEU A 1 114 ? -30.060 -2.104 31.250 1.00 96.06 114 LEU A N 1
ATOM 874 C CA . LEU A 1 114 ? -29.839 -0.668 31.179 1.00 96.06 114 LEU A CA 1
ATOM 875 C C . LEU A 1 114 ? -29.773 -0.278 29.708 1.00 96.06 114 LEU A C 1
ATOM 877 O O . LEU A 1 114 ? -29.401 -1.088 28.855 1.00 96.06 114 LEU A O 1
ATOM 881 N N . THR A 1 115 ? -30.103 0.967 29.407 1.00 97.81 115 THR A N 1
ATOM 882 C CA . THR A 1 115 ? -29.888 1.534 28.073 1.00 97.81 115 THR A CA 1
ATOM 883 C C . THR A 1 115 ? -29.004 2.755 28.177 1.00 97.81 115 THR A C 1
ATOM 885 O O . THR A 1 115 ? -29.022 3.430 29.199 1.00 97.81 115 THR A O 1
ATOM 888 N N . ALA A 1 116 ? -28.231 3.048 27.140 1.00 98.12 116 ALA A N 1
ATOM 889 C CA . ALA A 1 116 ? -27.473 4.281 27.058 1.00 98.12 116 ALA A CA 1
ATOM 890 C C . ALA A 1 116 ? -27.486 4.828 25.633 1.00 98.12 116 ALA A C 1
ATOM 892 O O . ALA A 1 116 ? -27.489 4.057 24.673 1.00 98.12 116 ALA A O 1
ATOM 893 N N . ALA A 1 117 ? -27.497 6.149 25.484 1.00 98.06 117 ALA A N 1
ATOM 894 C CA . ALA A 1 117 ? -27.446 6.788 24.174 1.00 98.06 117 ALA A CA 1
ATOM 895 C C . ALA A 1 117 ? -26.654 8.092 24.210 1.00 98.06 117 ALA A C 1
ATOM 897 O O . ALA A 1 117 ? -26.662 8.803 25.213 1.00 98.06 117 ALA A O 1
ATOM 898 N N . GLY A 1 118 ? -25.988 8.425 23.110 1.00 98.00 118 GLY A N 1
ATOM 899 C CA . GLY A 1 118 ? -25.226 9.664 23.010 1.00 98.00 118 GLY A CA 1
ATOM 900 C C . GLY A 1 118 ? -24.397 9.759 21.734 1.00 98.00 118 GLY A C 1
ATOM 901 O O . GLY A 1 118 ? -24.459 8.855 20.896 1.00 98.00 118 GLY A O 1
ATOM 902 N N . PRO A 1 119 ? -23.669 10.871 21.554 1.00 97.88 119 PRO A N 1
ATOM 903 C CA . PRO A 1 119 ? -22.863 11.104 20.368 1.00 97.88 119 PRO A CA 1
ATOM 904 C C . PRO A 1 119 ? -21.609 10.224 20.319 1.00 97.88 119 PRO A C 1
ATOM 906 O O . PRO A 1 119 ? -21.146 9.701 21.340 1.00 97.88 119 PRO A O 1
ATOM 909 N N . PHE A 1 120 ? -21.033 10.118 19.124 1.00 97.06 120 PHE A N 1
ATOM 910 C CA . PHE A 1 120 ? -19.727 9.507 18.899 1.00 97.06 120 PHE A CA 1
ATOM 911 C C . PHE A 1 120 ? -18.841 10.373 18.001 1.00 97.06 120 PHE A C 1
ATOM 913 O O . PHE A 1 120 ? -19.341 11.139 17.178 1.00 97.06 120 PHE A O 1
ATOM 920 N N . GLU A 1 121 ? -17.529 10.238 18.165 1.00 93.50 121 GLU A N 1
ATOM 921 C CA . GLU A 1 121 ? -16.499 10.889 17.358 1.00 93.50 121 GLU A CA 1
ATOM 922 C C . GLU A 1 121 ? -15.296 9.945 17.243 1.00 93.50 121 GLU A C 1
ATOM 924 O O . GLU A 1 121 ? -14.809 9.428 18.249 1.00 93.50 121 GLU A O 1
ATOM 929 N N . GLY A 1 122 ? -14.829 9.701 16.015 1.00 91.12 122 GLY A N 1
ATOM 930 C CA . GLY A 1 122 ? -13.735 8.764 15.764 1.00 91.12 122 GLY A CA 1
ATOM 931 C C . GLY A 1 122 ? -14.048 7.358 16.277 1.00 91.12 122 GLY A C 1
ATOM 932 O O . GLY A 1 122 ? -15.036 6.742 15.872 1.00 91.12 122 GLY A O 1
ATOM 933 N N . ASP A 1 123 ? -13.209 6.871 17.184 1.00 94.19 123 ASP A N 1
ATOM 934 C CA . ASP A 1 123 ? -13.281 5.549 17.809 1.00 94.19 123 ASP A CA 1
ATOM 935 C C . ASP A 1 123 ? -14.113 5.519 19.104 1.00 94.19 123 ASP A C 1
ATOM 937 O O . ASP A 1 123 ? -14.275 4.452 19.701 1.00 94.19 123 ASP A O 1
ATOM 941 N N . THR A 1 124 ? -14.651 6.662 19.548 1.00 96.56 124 THR A N 1
ATOM 942 C CA . THR A 1 124 ? -15.205 6.822 20.897 1.00 96.56 124 THR A CA 1
ATOM 943 C C . THR A 1 124 ? -16.652 7.316 20.884 1.00 96.56 124 THR A C 1
ATOM 945 O O . THR A 1 124 ? -16.998 8.275 20.196 1.00 96.56 124 THR A O 1
ATOM 948 N N . ALA A 1 125 ? -17.512 6.713 21.709 1.00 97.88 125 ALA A N 1
ATOM 949 C CA . ALA A 1 125 ? -18.874 7.183 21.965 1.00 97.88 125 ALA A CA 1
ATOM 950 C C . ALA A 1 125 ? -19.104 7.452 23.457 1.00 97.88 125 ALA A C 1
ATOM 952 O O . ALA A 1 125 ? -18.759 6.628 24.302 1.00 97.88 125 ALA A O 1
ATOM 953 N N . THR A 1 126 ? -19.712 8.596 23.783 1.00 98.06 126 THR A N 1
ATOM 954 C CA . THR A 1 126 ? -20.041 8.991 25.165 1.00 98.06 126 THR A CA 1
ATOM 955 C C . THR A 1 126 ? -21.552 9.049 25.331 1.00 98.06 126 THR A C 1
ATOM 957 O O . THR A 1 126 ? -22.229 9.834 24.672 1.00 98.06 126 THR A O 1
ATOM 960 N N . LEU A 1 127 ? -22.083 8.201 26.206 1.00 98.50 127 LEU A N 1
ATOM 961 C CA . LEU A 1 127 ? -23.494 7.848 26.292 1.00 98.50 127 LEU A CA 1
ATOM 962 C C . LEU A 1 127 ? -24.055 8.167 27.682 1.00 98.50 127 LEU A C 1
ATOM 964 O O . LEU A 1 127 ? -23.428 7.875 28.702 1.00 98.50 127 LEU A O 1
ATOM 968 N N . GLN A 1 128 ? -25.268 8.711 27.721 1.00 98.50 128 GLN A N 1
ATOM 969 C CA . GLN A 1 128 ? -26.039 8.904 28.946 1.00 98.50 128 GLN A CA 1
ATOM 970 C C . GLN A 1 128 ? -26.798 7.616 29.274 1.00 98.50 128 GLN A C 1
ATOM 972 O O . GLN A 1 128 ? -27.483 7.085 28.400 1.00 98.50 128 GLN A O 1
ATOM 977 N N . VAL A 1 129 ? -26.669 7.109 30.503 1.00 98.19 129 VAL A N 1
ATOM 978 C CA . VAL A 1 129 ? -27.357 5.892 30.962 1.00 98.19 129 VAL A CA 1
ATOM 979 C C . VAL A 1 129 ? -28.769 6.231 31.419 1.00 98.19 129 VAL A C 1
ATOM 981 O O . VAL A 1 129 ? -28.973 7.170 32.183 1.00 98.19 129 VAL A O 1
ATOM 984 N N . GLU A 1 130 ? -29.726 5.417 30.993 1.00 96.44 130 GLU A N 1
ATOM 985 C CA . GLU A 1 130 ? -31.134 5.477 31.358 1.00 96.44 130 GLU A CA 1
ATOM 986 C C . GLU A 1 130 ? -31.578 4.135 31.957 1.00 96.44 130 GLU A C 1
ATOM 988 O O . GLU A 1 130 ? -31.403 3.066 31.353 1.00 96.44 130 GLU A O 1
ATOM 993 N N . VAL A 1 131 ? -32.190 4.202 33.137 1.00 94.69 131 VAL A N 1
ATOM 994 C CA . VAL A 1 131 ? -32.722 3.067 33.898 1.00 94.69 131 VAL A CA 1
ATOM 995 C C . VAL A 1 131 ? -34.236 3.098 33.810 1.00 94.69 131 VAL A C 1
ATOM 997 O O . VAL A 1 131 ? -34.860 4.079 34.206 1.00 94.69 131 VAL A O 1
ATOM 1000 N N . THR A 1 132 ? -34.839 2.020 33.316 1.00 93.31 132 THR A N 1
ATOM 1001 C CA . THR A 1 132 ? -36.300 1.904 33.223 1.00 93.31 132 THR A CA 1
ATOM 1002 C C . THR A 1 132 ? -36.821 0.877 34.222 1.00 93.31 132 THR A C 1
ATOM 1004 O O . THR A 1 132 ? -36.327 -0.250 34.277 1.00 93.31 132 THR A O 1
ATOM 1007 N N . GLY A 1 133 ? -37.847 1.233 34.996 1.00 92.12 133 GLY A N 1
ATOM 1008 C CA . GLY A 1 133 ? -38.401 0.382 36.050 1.00 92.12 133 GLY A CA 1
ATOM 1009 C C . GLY A 1 133 ? -39.899 0.576 36.285 1.00 92.12 133 GLY A C 1
ATOM 1010 O O . GLY A 1 133 ? -40.549 1.424 35.685 1.00 92.12 133 GLY A O 1
ATOM 1011 N N . GLY A 1 134 ? -40.479 -0.250 37.159 1.00 91.44 134 GLY A N 1
ATOM 1012 C CA . GLY A 1 134 ? -41.873 -0.109 37.606 1.00 91.44 134 GLY A CA 1
ATOM 1013 C C . GLY A 1 134 ? -42.955 -0.653 36.662 1.00 91.44 134 GLY A C 1
ATOM 1014 O O . GLY A 1 134 ? -44.123 -0.651 37.040 1.00 91.44 134 GLY A O 1
ATOM 1015 N N . GLY A 1 135 ? -42.596 -1.150 35.474 1.00 91.81 135 GLY A N 1
ATOM 1016 C CA . GLY A 1 135 ? -43.530 -1.767 34.524 1.00 91.81 135 GLY A CA 1
ATOM 1017 C C . GLY A 1 135 ? -43.952 -3.204 34.868 1.00 91.81 135 GLY A C 1
ATOM 1018 O O . GLY A 1 135 ? -43.387 -3.856 35.745 1.00 91.81 135 GLY A O 1
ATOM 1019 N N . VAL A 1 136 ? -44.932 -3.726 34.121 1.00 93.38 136 VAL A N 1
ATOM 1020 C CA . VAL A 1 136 ? -45.408 -5.122 34.204 1.00 93.38 136 VAL A CA 1
ATOM 1021 C C . VAL A 1 136 ? -45.238 -5.814 32.850 1.00 93.38 136 VAL A C 1
ATOM 1023 O O . VAL A 1 136 ? -45.403 -5.192 31.801 1.00 93.38 136 VAL A O 1
ATOM 1026 N N . PHE A 1 137 ? -44.921 -7.113 32.871 1.00 92.19 137 PHE A N 1
ATOM 1027 C CA . PHE A 1 137 ? -44.694 -7.917 31.668 1.00 92.19 137 PHE A CA 1
ATOM 1028 C C . PHE A 1 137 ? -45.840 -7.782 30.654 1.00 92.19 137 PHE A C 1
ATOM 1030 O O . PHE A 1 137 ? -46.984 -8.127 30.951 1.00 92.19 137 PHE A O 1
ATOM 1037 N N . ASN A 1 138 ? -45.504 -7.306 29.449 1.00 92.06 138 ASN A N 1
ATOM 1038 C CA . ASN A 1 138 ? -46.424 -7.122 28.323 1.00 92.06 138 ASN A CA 1
ATOM 1039 C C . ASN A 1 138 ? -47.702 -6.325 28.677 1.00 92.06 138 ASN A C 1
ATOM 1041 O O . ASN A 1 138 ? -48.802 -6.673 28.248 1.00 92.06 138 ASN A O 1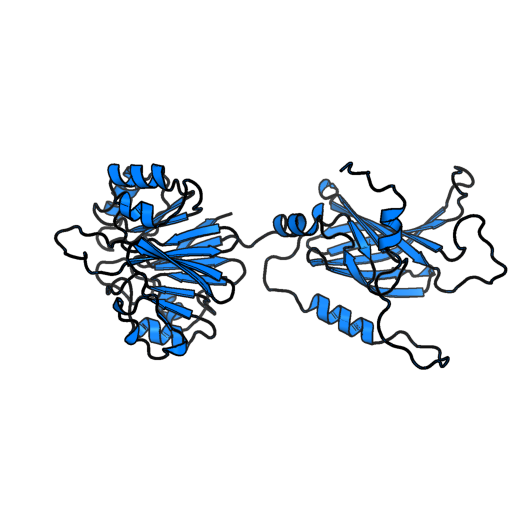
ATOM 1045 N N . SER A 1 139 ? -47.561 -5.268 29.483 1.00 95.12 139 SER A N 1
ATOM 1046 C CA . SER A 1 139 ? -48.656 -4.378 29.879 1.00 95.12 139 SER A CA 1
ATOM 1047 C C . SER A 1 139 ? -48.267 -2.913 29.696 1.00 95.12 139 SER A C 1
ATOM 1049 O O . SER A 1 139 ? -47.141 -2.523 29.986 1.00 95.12 139 SER A O 1
ATOM 1051 N N . ALA A 1 140 ? -49.224 -2.086 29.268 1.00 93.44 140 ALA A N 1
ATOM 1052 C CA . ALA A 1 140 ? -49.057 -0.632 29.197 1.00 93.44 140 ALA A CA 1
ATOM 1053 C C . ALA A 1 140 ? -49.243 0.066 30.561 1.00 93.44 140 ALA A C 1
ATOM 1055 O O . ALA A 1 140 ? -48.929 1.246 30.692 1.00 93.44 140 ALA A O 1
ATOM 1056 N N . THR A 1 141 ? -49.784 -0.637 31.565 1.00 94.25 141 THR A N 1
ATOM 1057 C CA . THR A 1 141 ? -50.038 -0.095 32.908 1.00 94.25 141 THR A CA 1
ATOM 1058 C C . THR A 1 141 ? -49.548 -1.041 34.014 1.00 94.25 141 THR A C 1
ATOM 1060 O O . THR A 1 141 ? -49.825 -2.244 33.924 1.00 94.25 141 THR A O 1
ATOM 1063 N N . PRO A 1 142 ? -48.921 -0.522 35.088 1.00 93.75 142 PRO A N 1
ATOM 1064 C CA . PRO A 1 142 ? -48.499 0.874 35.260 1.00 93.75 142 PRO A CA 1
ATOM 1065 C C . PRO A 1 142 ? -47.464 1.295 34.204 1.00 93.75 142 PRO A C 1
ATOM 1067 O O . PRO A 1 142 ? -46.750 0.455 33.660 1.00 93.75 142 PRO A O 1
ATOM 1070 N N . VAL A 1 143 ? -47.449 2.590 33.877 1.00 93.88 143 VAL A N 1
ATOM 1071 C CA . VAL A 1 143 ? -46.468 3.159 32.944 1.00 93.88 143 VAL A CA 1
ATOM 1072 C C . VAL A 1 143 ? -45.091 3.081 33.614 1.00 93.88 143 VAL A C 1
ATOM 1074 O O . VAL A 1 143 ? -44.990 3.512 34.765 1.00 93.88 143 VAL A O 1
ATOM 1077 N N . PRO A 1 144 ? -44.062 2.523 32.953 1.00 93.44 144 PRO A N 1
ATOM 1078 C CA . PRO A 1 144 ? -42.712 2.484 33.505 1.00 93.44 144 PRO A CA 1
ATOM 1079 C C . PRO A 1 144 ? -42.153 3.890 33.747 1.00 93.44 144 PRO A C 1
ATOM 1081 O O . PRO A 1 144 ? -42.428 4.807 32.975 1.00 93.44 144 PRO A O 1
ATOM 1084 N N . ASP A 1 145 ? -41.348 4.032 34.794 1.00 93.88 145 ASP A N 1
ATOM 1085 C CA . ASP A 1 145 ? -40.536 5.224 35.035 1.00 93.88 145 ASP A CA 1
ATOM 1086 C C . ASP A 1 145 ? -39.159 5.043 34.386 1.00 93.88 145 ASP A C 1
ATOM 1088 O O . ASP A 1 145 ? -38.617 3.934 34.404 1.00 93.88 145 ASP A O 1
ATOM 1092 N N . GLN A 1 146 ? -38.611 6.111 33.811 1.00 93.50 146 GLN A N 1
ATOM 1093 C CA . GLN A 1 146 ? -37.305 6.114 33.156 1.00 93.50 146 GLN A CA 1
ATOM 1094 C C . GLN A 1 146 ? -36.478 7.273 33.702 1.00 93.50 146 GLN A C 1
ATOM 1096 O O . GLN A 1 146 ? -36.872 8.435 33.591 1.00 93.50 146 GLN A O 1
ATOM 1101 N N . VAL A 1 147 ? -35.337 6.941 34.301 1.00 94.88 147 VAL A N 1
ATOM 1102 C CA . VAL A 1 147 ? -34.474 7.897 34.991 1.00 94.88 147 VAL A CA 1
ATOM 1103 C C . VAL A 1 147 ? -33.050 7.836 34.465 1.00 94.88 147 VAL A C 1
ATOM 1105 O O . VAL A 1 147 ? -32.485 6.760 34.265 1.00 94.88 147 VAL A O 1
ATOM 1108 N N . SER A 1 148 ? -32.457 9.013 34.309 1.00 96.00 148 SER A N 1
ATOM 1109 C CA . SER A 1 148 ? -31.066 9.156 33.907 1.00 96.00 148 SER A CA 1
ATOM 1110 C C . SER A 1 148 ? -30.137 8.881 35.089 1.00 96.00 148 SER A C 1
ATOM 1112 O O . SER A 1 148 ? -30.320 9.462 36.161 1.00 96.00 148 SER A O 1
ATOM 1114 N N . ASP A 1 149 ? -29.141 8.012 34.909 1.00 95.75 149 ASP A N 1
ATOM 1115 C CA . ASP A 1 149 ? -28.312 7.498 36.007 1.00 95.75 149 ASP A CA 1
ATOM 1116 C C . ASP A 1 149 ? -26.852 7.258 35.596 1.00 95.75 149 ASP A C 1
ATOM 1118 O O . ASP A 1 149 ? -26.333 6.140 35.588 1.00 95.75 149 ASP A O 1
ATOM 1122 N N . GLY A 1 150 ? -26.169 8.350 35.257 1.00 97.12 150 GLY A N 1
ATOM 1123 C CA . GLY A 1 150 ? -24.733 8.339 34.982 1.00 97.12 150 GLY A CA 1
ATOM 1124 C C . GLY A 1 150 ? -24.376 8.104 33.518 1.00 97.12 150 GLY A C 1
ATOM 1125 O O . GLY A 1 150 ? -25.150 8.428 32.623 1.00 97.12 150 GLY A O 1
ATOM 1126 N N . THR A 1 151 ? -23.164 7.629 33.250 1.00 98.00 151 THR A N 1
ATOM 1127 C CA . THR A 1 151 ? -22.581 7.658 31.900 1.00 98.00 151 THR A CA 1
ATOM 1128 C C . THR A 1 151 ? -21.851 6.374 31.555 1.00 98.00 151 THR A C 1
ATOM 1130 O O . THR A 1 151 ? -21.274 5.712 32.420 1.00 98.00 151 THR A O 1
ATOM 1133 N N . VAL A 1 152 ? -21.817 6.074 30.262 1.00 97.94 152 VAL A N 1
ATOM 1134 C CA . VAL A 1 152 ? -20.988 5.036 29.654 1.00 97.94 152 VAL A CA 1
ATOM 1135 C C . VAL A 1 152 ? -20.164 5.673 28.542 1.00 97.94 152 VAL A C 1
ATOM 1137 O O . VAL A 1 152 ? -20.724 6.338 27.681 1.00 97.94 152 VAL A O 1
ATOM 1140 N N . THR A 1 153 ? -18.857 5.438 28.518 1.00 98.25 153 THR A N 1
ATOM 1141 C CA . THR A 1 153 ? -18.004 5.759 27.370 1.00 98.25 153 THR A CA 1
ATOM 1142 C C . THR A 1 153 ? -17.462 4.464 26.795 1.00 98.25 153 THR A C 1
ATOM 1144 O O . THR A 1 153 ? -16.901 3.657 27.532 1.00 98.25 153 THR A O 1
ATOM 1147 N N . ILE A 1 154 ? -17.631 4.255 25.494 1.00 97.69 154 ILE A N 1
ATOM 1148 C CA . ILE A 1 154 ? -17.073 3.111 24.777 1.00 97.69 154 ILE A CA 1
ATOM 1149 C C . ILE A 1 154 ? -16.035 3.587 23.768 1.00 97.69 154 ILE A C 1
ATOM 1151 O O . ILE A 1 154 ? -16.306 4.501 22.997 1.00 97.69 154 ILE A O 1
ATOM 1155 N N . GLU A 1 155 ? -14.872 2.951 23.782 1.00 96.44 155 GLU A N 1
ATOM 1156 C CA . GLU A 1 155 ? -13.764 3.183 22.858 1.00 96.44 155 GLU A CA 1
ATOM 1157 C C . GLU A 1 155 ? -13.464 1.877 22.113 1.00 96.44 155 GLU A C 1
ATOM 1159 O O . GLU A 1 155 ? -13.213 0.845 22.743 1.00 96.44 155 GLU A O 1
ATOM 1164 N N . PHE A 1 156 ? -13.522 1.895 20.783 1.00 94.38 156 PHE A N 1
ATOM 1165 C CA . PHE A 1 156 ? -13.205 0.735 19.950 1.00 94.38 156 PHE A CA 1
ATOM 1166 C C . PHE A 1 156 ? -11.705 0.688 19.669 1.00 94.38 156 PHE A C 1
ATOM 1168 O O . PHE A 1 156 ? -11.137 1.637 19.140 1.00 94.38 156 PHE A O 1
ATOM 1175 N N . ALA A 1 157 ? -11.067 -0.433 20.002 1.00 89.19 157 ALA A N 1
ATOM 1176 C CA . ALA A 1 157 ? -9.667 -0.660 19.655 1.00 89.19 157 ALA A CA 1
ATOM 1177 C C . ALA A 1 157 ? -9.539 -1.196 18.222 1.00 89.19 157 ALA A C 1
ATOM 1179 O O . ALA A 1 157 ? -8.638 -0.804 17.486 1.00 89.19 157 ALA A O 1
ATOM 1180 N N . ASP A 1 158 ? -10.449 -2.092 17.835 1.00 89.44 158 ASP A N 1
ATOM 1181 C CA . ASP A 1 158 ? -10.531 -2.687 16.505 1.00 89.44 158 ASP A CA 1
ATOM 1182 C C . ASP A 1 158 ? -11.947 -3.257 16.259 1.00 89.44 158 ASP A C 1
ATOM 1184 O O . ASP A 1 158 ? -12.881 -3.053 17.039 1.00 89.44 158 ASP A O 1
ATOM 1188 N N . CYS A 1 159 ? -12.124 -4.005 15.168 1.00 93.56 159 CYS A N 1
ATOM 1189 C CA . CYS A 1 159 ? -13.411 -4.597 14.798 1.00 93.56 159 CYS A CA 1
ATOM 1190 C C . CYS A 1 159 ? -13.928 -5.694 15.749 1.00 93.56 159 CYS A C 1
ATOM 1192 O O . CYS A 1 159 ? -15.108 -6.054 15.665 1.00 93.56 159 CYS A O 1
ATOM 1194 N N . ASN A 1 160 ? -13.086 -6.211 16.646 1.00 94.75 160 ASN A N 1
ATOM 1195 C CA . ASN A 1 160 ? -13.370 -7.277 17.608 1.00 94.75 160 ASN A CA 1
ATOM 1196 C C . ASN A 1 160 ? -13.300 -6.835 19.073 1.00 94.75 160 ASN A C 1
ATOM 1198 O O . ASN A 1 160 ? -13.897 -7.508 19.914 1.00 94.75 160 ASN A O 1
ATOM 1202 N N . ASN A 1 161 ? -12.588 -5.753 19.387 1.00 94.38 161 ASN A N 1
ATOM 1203 C CA . ASN A 1 161 ? -12.252 -5.359 20.750 1.00 94.38 161 ASN A CA 1
ATOM 1204 C C . ASN A 1 161 ? -12.660 -3.912 21.042 1.00 94.38 161 ASN A C 1
ATOM 1206 O O . ASN A 1 161 ? -12.392 -2.998 20.263 1.00 94.38 161 ASN A O 1
ATOM 1210 N N . ALA A 1 162 ? -13.255 -3.696 22.213 1.00 95.69 162 ALA A N 1
ATOM 1211 C CA . ALA A 1 162 ? -13.573 -2.366 22.724 1.00 95.69 162 ALA A CA 1
ATOM 1212 C C . ALA A 1 162 ? -13.366 -2.296 24.241 1.00 95.69 162 ALA A C 1
ATOM 1214 O O . ALA A 1 162 ? -13.364 -3.316 24.934 1.00 95.69 162 ALA A O 1
ATOM 1215 N N . LEU A 1 163 ? -13.222 -1.087 24.774 1.00 96.88 163 LEU A N 1
ATOM 1216 C CA . LEU A 1 163 ? -13.218 -0.819 26.204 1.00 96.88 163 LEU A CA 1
ATOM 1217 C C . LEU A 1 163 ? -14.424 0.042 26.559 1.00 96.88 163 LEU A C 1
ATOM 1219 O O . LEU A 1 163 ? -14.578 1.153 26.062 1.00 96.88 163 LEU A O 1
ATOM 1223 N N . LEU A 1 164 ? -15.263 -0.462 27.458 1.00 97.56 164 LEU A N 1
ATOM 1224 C CA . LEU A 1 164 ? -16.379 0.284 28.015 1.00 97.56 164 LEU A CA 1
ATOM 1225 C C . LEU A 1 164 ? -16.012 0.782 29.409 1.00 97.56 164 LEU A C 1
ATOM 1227 O O . LEU A 1 164 ? -15.685 -0.011 30.282 1.00 97.56 164 LEU A O 1
ATOM 1231 N N . THR A 1 165 ? -16.107 2.082 29.651 1.00 98.06 165 THR A N 1
ATOM 1232 C CA . THR A 1 165 ? -15.992 2.692 30.980 1.00 98.06 165 THR A CA 1
ATOM 1233 C C . THR A 1 165 ? -17.354 3.199 31.424 1.00 98.06 165 THR A C 1
ATOM 1235 O O . THR A 1 165 ? -18.131 3.693 30.611 1.00 98.06 165 THR A O 1
ATOM 1238 N N . PHE A 1 166 ? -17.685 3.040 32.702 1.00 97.50 166 PHE A N 1
ATOM 1239 C CA . PHE A 1 166 ? -19.005 3.391 33.214 1.00 97.50 166 PHE A CA 1
ATOM 1240 C C . PHE A 1 166 ? -18.937 4.036 34.596 1.00 97.50 166 PHE A C 1
ATOM 1242 O O . PHE A 1 166 ? -18.020 3.782 35.381 1.00 97.50 166 PHE A O 1
ATOM 1249 N N . ASN A 1 167 ? -19.955 4.838 34.892 1.00 97.62 167 ASN A N 1
ATOM 1250 C CA . ASN A 1 167 ? -20.247 5.389 36.208 1.00 97.62 167 ASN A CA 1
ATOM 1251 C C . ASN A 1 167 ? -21.768 5.401 36.399 1.00 97.62 167 ASN A C 1
ATOM 1253 O O . ASN A 1 167 ? -22.458 6.085 35.649 1.00 97.62 167 ASN A O 1
ATOM 1257 N N . ILE A 1 168 ? -22.266 4.659 37.388 1.00 96.94 168 ILE A N 1
ATOM 1258 C CA . ILE A 1 168 ? -23.681 4.531 37.762 1.00 96.94 168 ILE A CA 1
ATOM 1259 C C . ILE A 1 168 ? -23.815 4.993 39.223 1.00 96.94 168 ILE A C 1
ATOM 1261 O O . ILE A 1 168 ? -23.597 4.202 40.153 1.00 96.94 168 ILE A O 1
ATOM 1265 N N . PRO A 1 169 ? -24.131 6.280 39.452 1.00 95.31 169 PRO A N 1
ATOM 1266 C CA . PRO A 1 169 ? -24.173 6.867 40.785 1.00 95.31 169 PRO A CA 1
ATOM 1267 C C . PRO A 1 169 ? -25.164 6.194 41.731 1.00 95.31 169 PRO A C 1
ATOM 1269 O O . PRO A 1 169 ? -24.819 5.988 42.896 1.00 95.31 169 PRO A O 1
ATOM 1272 N N . SER A 1 170 ? -26.363 5.823 41.261 1.00 92.31 170 SER A N 1
ATOM 1273 C CA . SER A 1 170 ? -27.378 5.214 42.136 1.00 92.31 170 SER A CA 1
ATOM 1274 C C . SER A 1 170 ? -26.919 3.887 42.752 1.00 92.31 170 SER A C 1
ATOM 1276 O O . SER A 1 170 ? -27.269 3.579 43.892 1.00 92.31 170 SER A O 1
ATOM 1278 N N . ALA A 1 171 ? -26.083 3.140 42.028 1.00 92.06 171 ALA A N 1
ATOM 1279 C CA . ALA A 1 171 ? -25.523 1.863 42.454 1.00 92.06 171 ALA A CA 1
ATOM 1280 C C . ALA A 1 171 ? -24.170 2.006 43.174 1.00 92.06 171 ALA A C 1
ATOM 1282 O O . ALA A 1 171 ? -23.624 1.011 43.654 1.00 92.06 171 ALA A O 1
ATOM 1283 N N . MET A 1 172 ? -23.606 3.221 43.236 1.00 94.25 172 MET A N 1
ATOM 1284 C CA . MET A 1 172 ? -22.226 3.479 43.671 1.00 94.25 172 MET A CA 1
ATOM 1285 C C . MET A 1 172 ? -21.201 2.615 42.912 1.00 94.25 172 MET A C 1
ATOM 1287 O O . MET A 1 172 ? -20.210 2.163 43.487 1.00 94.25 172 MET A O 1
ATOM 1291 N N . GLN A 1 173 ? -21.449 2.368 41.622 1.00 94.75 173 GLN A N 1
ATOM 1292 C CA . GLN A 1 173 ? -20.590 1.542 40.776 1.00 94.75 173 GLN A CA 1
ATOM 1293 C C . GLN A 1 173 ? -19.917 2.383 39.698 1.00 94.75 173 GLN A C 1
ATOM 1295 O O . GLN A 1 173 ? -20.563 3.152 38.994 1.00 94.75 173 GLN A O 1
ATOM 1300 N N . GLN A 1 174 ? -18.617 2.185 39.527 1.00 96.50 174 GLN A N 1
ATOM 1301 C CA . GLN A 1 174 ? -17.844 2.750 38.426 1.00 96.50 174 GLN A CA 1
ATOM 1302 C C . GLN A 1 174 ? -16.727 1.780 38.045 1.00 96.50 174 GLN A C 1
ATOM 1304 O O . GLN A 1 174 ? -16.204 1.067 38.905 1.00 96.50 174 GLN A O 1
ATOM 1309 N N . GLY A 1 175 ? -16.330 1.756 36.778 1.00 95.00 175 GLY A N 1
ATOM 1310 C CA . GLY A 1 175 ? -15.287 0.839 36.338 1.00 95.00 175 GLY A CA 1
ATOM 1311 C C . GLY A 1 175 ? -15.075 0.802 34.835 1.00 95.00 175 GLY A C 1
ATOM 1312 O O . GLY A 1 175 ? -15.570 1.651 34.096 1.00 95.00 175 GLY A O 1
ATOM 1313 N N . ALA A 1 176 ? -14.315 -0.202 34.405 1.00 95.38 176 ALA A N 1
ATOM 1314 C CA . ALA A 1 176 ? -14.028 -0.484 33.009 1.00 95.38 176 ALA A CA 1
ATOM 1315 C C . ALA A 1 176 ? -14.261 -1.972 32.713 1.00 95.38 176 ALA A C 1
ATOM 1317 O O . ALA A 1 176 ? -13.932 -2.830 33.532 1.00 95.38 176 ALA A O 1
ATOM 1318 N N . ILE A 1 177 ? -14.829 -2.264 31.550 1.00 95.31 177 ILE A N 1
ATOM 1319 C CA . ILE A 1 177 ? -15.222 -3.588 31.087 1.00 95.31 177 ILE A CA 1
ATOM 1320 C C . ILE A 1 177 ? -14.633 -3.767 29.683 1.00 95.31 177 ILE A C 1
ATOM 1322 O O . ILE A 1 177 ? -15.061 -3.068 28.761 1.00 95.31 177 ILE A O 1
ATOM 1326 N N . PRO A 1 178 ? -13.655 -4.668 29.487 1.00 95.69 178 PRO A N 1
ATOM 1327 C CA . PRO A 1 178 ? -13.221 -5.033 28.148 1.00 95.69 178 PRO A CA 1
ATOM 1328 C C . PRO A 1 178 ? -14.336 -5.817 27.453 1.00 95.69 178 PRO A C 1
ATOM 1330 O O . PRO A 1 178 ? -14.942 -6.712 28.049 1.00 95.69 178 PRO A O 1
ATOM 1333 N N . LEU A 1 179 ? -14.601 -5.476 26.198 1.00 95.94 179 LEU A N 1
ATOM 1334 C CA . LEU A 1 179 ? -15.631 -6.085 25.373 1.00 95.94 179 LEU A CA 1
ATOM 1335 C C . LEU A 1 179 ? -15.004 -6.828 24.201 1.00 95.94 179 LEU A C 1
ATOM 1337 O O . LEU A 1 179 ? -14.073 -6.332 23.566 1.00 95.94 179 LEU A O 1
ATOM 1341 N N . THR A 1 180 ? -15.583 -7.980 23.877 1.00 95.00 180 THR A N 1
ATOM 1342 C CA . THR A 1 180 ? -15.279 -8.725 22.654 1.00 95.00 180 THR A CA 1
ATOM 1343 C C . THR A 1 180 ? -16.559 -8.964 21.867 1.00 95.00 180 THR A C 1
ATOM 1345 O O . THR A 1 180 ? -17.599 -9.296 22.446 1.00 95.00 180 THR A O 1
ATOM 1348 N N . ARG A 1 181 ? -16.496 -8.793 20.546 1.00 94.75 181 ARG A N 1
ATOM 1349 C CA . ARG A 1 181 ? -17.619 -9.087 19.651 1.00 94.75 181 ARG A CA 1
ATOM 1350 C C . ARG A 1 181 ? -17.972 -10.579 19.700 1.00 94.75 181 ARG A C 1
ATOM 1352 O O . ARG A 1 181 ? -17.093 -11.435 19.744 1.00 94.75 181 ARG A O 1
ATOM 1359 N N . VAL A 1 182 ? -19.265 -10.901 19.685 1.00 93.50 182 VAL A N 1
ATOM 1360 C CA . VAL A 1 182 ? -19.741 -12.296 19.739 1.00 93.50 182 VAL A CA 1
ATOM 1361 C C . VAL A 1 182 ? -19.593 -13.007 18.395 1.00 93.50 182 VAL A C 1
ATOM 1363 O O . VAL A 1 182 ? -19.190 -14.170 18.356 1.00 93.50 182 VAL A O 1
ATOM 1366 N N . ALA A 1 183 ? -19.959 -12.340 17.301 1.00 90.06 183 ALA A N 1
ATOM 1367 C CA . ALA A 1 183 ? -19.973 -12.915 15.962 1.00 90.06 183 ALA A CA 1
ATOM 1368 C C . ALA A 1 183 ? -18.849 -12.330 15.099 1.00 90.06 183 ALA A C 1
ATOM 1370 O O . ALA A 1 183 ? -18.589 -11.134 15.123 1.00 90.06 183 ALA A O 1
ATOM 1371 N N . ALA A 1 184 ? -18.171 -13.180 14.327 1.00 86.56 184 ALA A N 1
ATOM 1372 C CA . ALA A 1 184 ? -17.061 -12.758 13.470 1.00 86.56 184 ALA A CA 1
ATOM 1373 C C . ALA A 1 184 ? -17.494 -12.391 12.034 1.00 86.56 184 ALA A C 1
ATOM 1375 O O . ALA A 1 184 ? -16.669 -11.980 11.224 1.00 86.56 184 ALA A O 1
ATOM 1376 N N . ASP A 1 185 ? -18.769 -12.564 11.684 1.00 89.31 185 ASP A N 1
ATOM 1377 C CA . ASP A 1 185 ? -19.286 -12.412 10.317 1.00 89.31 185 ASP A CA 1
ATOM 1378 C C . ASP A 1 185 ? -19.211 -10.971 9.790 1.00 89.31 185 ASP A C 1
ATOM 1380 O O . ASP A 1 185 ? -18.966 -10.771 8.601 1.00 89.31 185 ASP A O 1
ATOM 1384 N N . ASN A 1 186 ? -19.340 -9.974 10.668 1.00 87.38 186 ASN A N 1
ATOM 1385 C CA . ASN A 1 186 ? -19.198 -8.560 10.309 1.00 87.38 186 ASN A CA 1
ATOM 1386 C C . ASN A 1 186 ? -17.763 -8.017 10.410 1.00 87.38 186 ASN A C 1
ATOM 1388 O O . ASN A 1 186 ? -17.526 -6.881 10.0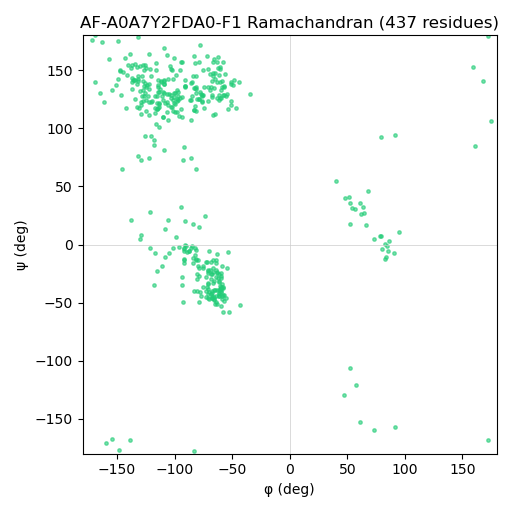00 1.00 87.38 186 ASN A O 1
ATOM 1392 N N . VAL A 1 187 ? -16.800 -8.794 10.919 1.00 87.81 187 VAL A N 1
ATOM 1393 C CA . VAL A 1 187 ? -15.423 -8.323 11.170 1.00 87.81 187 VAL A CA 1
ATOM 1394 C C . VAL A 1 187 ? -14.728 -7.922 9.874 1.00 87.81 187 VAL A C 1
ATOM 1396 O O . VAL A 1 187 ? -14.269 -6.793 9.764 1.00 87.81 187 VAL A O 1
ATOM 1399 N N . ALA A 1 188 ? -14.741 -8.790 8.860 1.00 86.62 188 ALA A N 1
ATOM 1400 C CA . ALA A 1 188 ? -14.088 -8.505 7.579 1.00 86.62 188 ALA A CA 1
ATOM 1401 C C . ALA A 1 188 ? -14.678 -7.266 6.881 1.00 86.62 188 ALA A C 1
ATOM 1403 O O . ALA A 1 188 ? -13.962 -6.495 6.249 1.00 86.62 188 ALA A O 1
ATOM 1404 N N . ARG A 1 189 ? -15.995 -7.052 7.012 1.00 90.56 189 ARG A N 1
ATOM 1405 C CA . ARG A 1 189 ? -16.650 -5.847 6.491 1.00 90.56 189 ARG A CA 1
ATOM 1406 C C . ARG A 1 189 ? -16.249 -4.609 7.293 1.00 90.56 189 ARG A C 1
ATOM 1408 O O . ARG A 1 189 ? -16.021 -3.566 6.698 1.00 90.56 189 ARG A O 1
ATOM 1415 N N . CYS A 1 190 ? -16.166 -4.723 8.617 1.00 91.38 190 CYS A N 1
ATOM 1416 C CA . CYS A 1 190 ? -15.703 -3.640 9.476 1.00 91.38 190 CYS A CA 1
ATOM 1417 C C . CYS A 1 190 ? -14.285 -3.201 9.119 1.00 91.38 190 CYS A C 1
ATOM 1419 O O . CYS A 1 190 ? -14.071 -2.008 8.940 1.00 91.38 190 CYS A O 1
ATOM 1421 N N . GLU A 1 191 ? -13.365 -4.151 8.946 1.00 87.12 191 GLU A N 1
ATOM 1422 C CA . GLU A 1 191 ? -11.973 -3.885 8.567 1.00 87.12 191 GLU A CA 1
ATOM 1423 C C . GLU A 1 191 ? -11.892 -3.194 7.200 1.00 87.12 191 GLU A C 1
ATOM 1425 O O . GLU A 1 191 ? -11.154 -2.228 7.047 1.00 87.12 191 GLU A O 1
ATOM 1430 N N . ALA A 1 192 ? -12.705 -3.629 6.233 1.00 82.56 192 ALA A N 1
ATOM 1431 C CA . ALA A 1 192 ? -12.749 -3.041 4.895 1.00 82.56 192 ALA A CA 1
ATOM 1432 C C . ALA A 1 192 ? -13.378 -1.633 4.837 1.00 82.56 192 ALA A C 1
ATOM 1434 O O . ALA A 1 192 ? -13.133 -0.903 3.881 1.00 82.56 192 ALA A O 1
ATOM 1435 N N . GLU A 1 193 ? -14.214 -1.262 5.812 1.00 88.06 193 GLU A N 1
ATOM 1436 C CA . GLU A 1 193 ? -14.841 0.067 5.898 1.00 88.06 193 GLU A CA 1
ATOM 1437 C C . GLU A 1 193 ? -14.082 1.031 6.827 1.00 88.06 193 GLU A C 1
ATOM 1439 O O . GLU A 1 193 ? -14.487 2.189 6.964 1.00 88.06 193 GLU A O 1
ATOM 1444 N N . GLN A 1 194 ? -13.002 0.585 7.481 1.00 87.12 194 GLN A N 1
ATOM 1445 C CA . GLN A 1 194 ? -12.123 1.500 8.203 1.00 87.12 194 GLN A CA 1
ATOM 1446 C C . GLN A 1 194 ? -11.350 2.381 7.217 1.00 87.12 194 GLN A C 1
ATOM 1448 O O . GLN A 1 194 ? -10.996 1.916 6.132 1.00 87.12 194 GLN A O 1
ATOM 1453 N N . PRO A 1 195 ? -11.052 3.645 7.572 1.00 75.12 195 PRO A N 1
ATOM 1454 C CA . PRO A 1 195 ? -10.120 4.432 6.786 1.00 75.12 195 PRO A CA 1
ATOM 1455 C C . PRO A 1 195 ? -8.789 3.691 6.708 1.00 75.12 195 PRO A C 1
ATOM 1457 O O . PRO A 1 195 ? -8.236 3.281 7.726 1.00 75.12 195 PRO A O 1
ATOM 1460 N N . SER A 1 196 ? -8.283 3.528 5.497 1.00 72.56 196 SER A N 1
ATOM 1461 C CA . SER A 1 196 ? -6.929 3.067 5.249 1.00 72.56 196 SER A CA 1
ATOM 1462 C C . SER A 1 196 ? -6.097 4.258 4.800 1.00 72.56 196 SER A C 1
ATOM 1464 O O . SER A 1 196 ? -6.588 5.102 4.045 1.00 72.56 196 SER A O 1
ATOM 1466 N N . ASP A 1 197 ? -4.835 4.326 5.219 1.00 78.12 197 ASP A N 1
ATOM 1467 C CA . ASP A 1 197 ? -3.911 5.286 4.619 1.00 78.12 197 ASP A CA 1
ATOM 1468 C C . ASP A 1 197 ? -3.860 5.032 3.104 1.00 78.12 197 ASP A C 1
ATOM 1470 O O . ASP A 1 197 ? -3.847 3.872 2.683 1.00 78.12 197 ASP A O 1
ATOM 1474 N N . PRO A 1 198 ? -3.884 6.060 2.248 1.00 86.56 198 PRO A N 1
ATOM 1475 C CA . PRO A 1 198 ? -3.840 5.815 0.819 1.00 86.56 198 PRO A CA 1
ATOM 1476 C C . PRO A 1 198 ? -2.482 5.229 0.421 1.00 86.56 198 PRO A C 1
ATOM 1478 O O . PRO A 1 198 ? -1.477 5.431 1.108 1.00 86.56 198 PRO A O 1
ATOM 1481 N N . VAL A 1 199 ? -2.431 4.529 -0.713 1.00 95.00 199 VAL A N 1
ATOM 1482 C CA . VAL A 1 199 ? -1.148 4.065 -1.249 1.00 95.00 199 VAL A CA 1
ATOM 1483 C C . VAL A 1 199 ? -0.507 5.204 -2.031 1.00 95.00 199 VAL A C 1
ATOM 1485 O O . VAL A 1 199 ? -1.045 5.650 -3.046 1.00 95.00 199 VAL A O 1
ATOM 1488 N N . ALA A 1 200 ? 0.642 5.684 -1.569 1.00 96.50 200 ALA A N 1
ATOM 1489 C CA . ALA A 1 200 ? 1.399 6.739 -2.229 1.00 96.50 200 ALA A CA 1
ATOM 1490 C C . ALA A 1 200 ? 2.554 6.147 -3.042 1.00 96.50 200 ALA A C 1
ATOM 1492 O O . ALA A 1 200 ? 3.345 5.367 -2.521 1.00 96.50 200 ALA A O 1
ATOM 1493 N N . VAL A 1 201 ? 2.682 6.545 -4.308 1.00 98.56 201 VAL A N 1
ATOM 1494 C CA . VAL A 1 201 ? 3.857 6.280 -5.147 1.00 98.56 201 VAL A CA 1
ATOM 1495 C C . VAL A 1 201 ? 4.575 7.605 -5.374 1.00 98.56 201 VAL A C 1
ATOM 1497 O O . VAL A 1 201 ? 4.056 8.471 -6.075 1.00 98.56 201 VAL A O 1
ATOM 1500 N N . THR A 1 202 ? 5.750 7.770 -4.777 1.00 98.50 202 THR A N 1
ATOM 1501 C CA . THR A 1 202 ? 6.564 8.989 -4.839 1.00 98.50 202 THR A CA 1
ATOM 1502 C C . THR A 1 202 ? 7.747 8.781 -5.774 1.00 98.50 202 THR A C 1
ATOM 1504 O O . THR A 1 202 ? 8.494 7.809 -5.649 1.00 98.50 202 THR A O 1
ATOM 1507 N N . TYR A 1 203 ? 7.944 9.706 -6.705 1.00 98.75 203 TYR A N 1
ATOM 1508 C CA . TYR A 1 203 ? 9.079 9.697 -7.611 1.00 98.75 203 TYR A CA 1
ATOM 1509 C C . TYR A 1 203 ? 10.353 10.172 -6.914 1.00 98.75 203 TYR A C 1
ATOM 1511 O O . TYR A 1 203 ? 10.408 11.292 -6.405 1.00 98.75 203 TYR A O 1
ATOM 1519 N N . ILE A 1 204 ? 11.393 9.339 -6.932 1.00 98.38 204 ILE A N 1
ATOM 1520 C CA . ILE A 1 204 ? 12.698 9.676 -6.357 1.00 98.38 204 ILE A CA 1
ATOM 1521 C C . ILE A 1 204 ? 13.599 10.289 -7.433 1.00 98.38 204 ILE A C 1
ATOM 1523 O O . ILE A 1 204 ? 14.194 11.339 -7.219 1.00 98.38 204 ILE A O 1
ATOM 1527 N N . GLY A 1 205 ? 13.715 9.651 -8.596 1.00 97.19 205 GLY A N 1
ATOM 1528 C CA . GLY A 1 205 ? 14.578 10.106 -9.687 1.00 97.19 205 GLY A CA 1
ATOM 1529 C C . GLY A 1 205 ? 14.911 8.984 -10.666 1.00 97.19 205 GLY A C 1
ATOM 1530 O O . GLY A 1 205 ? 14.947 7.818 -10.290 1.00 97.19 205 GLY A O 1
ATOM 1531 N N . ASN A 1 206 ? 15.178 9.333 -11.921 1.00 97.31 206 ASN A N 1
ATOM 1532 C CA . ASN A 1 206 ? 15.325 8.419 -13.053 1.00 97.31 206 ASN A CA 1
ATOM 1533 C C . ASN A 1 206 ? 14.134 7.459 -13.195 1.00 97.31 206 ASN A C 1
ATOM 1535 O O . ASN A 1 206 ? 13.055 7.876 -13.609 1.00 97.31 206 ASN A O 1
ATOM 1539 N N . HIS A 1 207 ? 14.309 6.187 -12.846 1.00 97.69 207 HIS A N 1
ATOM 1540 C CA . HIS A 1 207 ? 13.219 5.218 -12.755 1.00 97.69 207 HIS A CA 1
ATOM 1541 C C . HIS A 1 207 ? 12.829 4.907 -11.308 1.00 97.69 207 HIS A C 1
ATOM 1543 O O . HIS A 1 207 ? 11.838 4.238 -11.071 1.00 97.69 207 HIS A O 1
ATOM 1549 N N . GLY A 1 208 ? 13.584 5.415 -10.338 1.00 98.44 208 GLY A N 1
ATOM 1550 C CA . GLY A 1 208 ? 13.420 5.119 -8.930 1.00 98.44 208 GLY A CA 1
ATOM 1551 C C . GLY A 1 208 ? 12.149 5.698 -8.321 1.00 98.44 208 GLY A C 1
ATOM 1552 O O . GLY A 1 208 ? 11.860 6.891 -8.465 1.00 98.44 208 GLY A O 1
ATOM 1553 N N . VAL A 1 209 ? 11.430 4.863 -7.574 1.00 98.75 209 VAL A N 1
ATOM 1554 C CA . VAL A 1 209 ? 10.209 5.235 -6.849 1.00 98.75 209 VAL A CA 1
ATOM 1555 C C . VAL A 1 209 ? 10.212 4.687 -5.427 1.00 98.75 209 VAL A C 1
ATOM 1557 O O . VAL A 1 209 ? 10.837 3.664 -5.138 1.00 98.75 209 VAL A O 1
ATOM 1560 N N . MET A 1 210 ? 9.462 5.360 -4.563 1.00 98.56 210 MET A N 1
ATOM 1561 C CA . MET A 1 210 ? 9.043 4.865 -3.259 1.00 98.56 210 MET A CA 1
ATOM 1562 C C . MET A 1 210 ? 7.539 4.576 -3.283 1.00 98.56 210 MET A C 1
ATOM 1564 O O . MET A 1 210 ? 6.777 5.370 -3.828 1.00 98.56 210 MET A O 1
ATOM 1568 N N . ILE A 1 211 ? 7.106 3.463 -2.698 1.00 98.44 211 ILE A N 1
ATOM 1569 C CA . ILE A 1 211 ? 5.701 3.073 -2.545 1.00 98.44 211 ILE A CA 1
ATOM 1570 C C . ILE A 1 211 ? 5.415 2.948 -1.046 1.00 98.44 211 ILE A C 1
ATOM 1572 O O . ILE A 1 211 ? 6.117 2.195 -0.376 1.00 98.44 211 ILE A O 1
ATOM 1576 N N . GLN A 1 212 ? 4.419 3.669 -0.526 1.00 94.69 212 GLN A N 1
ATOM 1577 C CA . GLN A 1 212 ? 4.135 3.756 0.913 1.00 94.69 212 GLN A CA 1
ATOM 1578 C C . GLN A 1 212 ? 2.659 3.529 1.239 1.00 94.69 212 GLN A C 1
ATOM 1580 O O . GLN A 1 212 ? 1.783 3.967 0.490 1.00 94.69 212 GLN A O 1
ATOM 1585 N N . HIS A 1 213 ? 2.392 2.887 2.378 1.00 91.25 213 HIS A N 1
ATOM 1586 C CA . HIS A 1 213 ? 1.055 2.720 2.955 1.00 91.25 213 HIS A CA 1
ATOM 1587 C C . HIS A 1 213 ? 1.139 2.271 4.418 1.00 91.25 213 HIS A C 1
ATOM 1589 O O . HIS A 1 213 ? 1.809 1.284 4.708 1.00 91.25 213 HIS A O 1
ATOM 1595 N N . GLY A 1 214 ? 0.420 2.932 5.333 1.00 82.31 214 GLY A N 1
ATOM 1596 C CA . GLY A 1 214 ? 0.246 2.437 6.707 1.00 82.31 214 GLY A CA 1
ATOM 1597 C C . GLY A 1 214 ? 1.552 2.190 7.473 1.00 82.31 214 GLY A C 1
ATOM 1598 O O . GLY A 1 214 ? 1.613 1.276 8.292 1.00 82.31 214 GLY A O 1
ATOM 1599 N N . GLY A 1 215 ? 2.604 2.958 7.163 1.00 84.56 215 GLY A N 1
ATOM 1600 C CA . GLY A 1 215 ? 3.954 2.797 7.713 1.00 84.56 215 GLY A CA 1
ATOM 1601 C C . GLY A 1 215 ? 4.849 1.781 6.993 1.00 84.56 215 GLY A C 1
ATOM 1602 O O . GLY A 1 215 ? 6.018 1.703 7.336 1.00 84.56 215 GLY A O 1
ATOM 1603 N N . GLN A 1 216 ? 4.337 1.036 6.007 1.00 91.12 216 GLN A N 1
ATOM 1604 C CA . GLN A 1 216 ? 5.145 0.184 5.130 1.00 91.12 216 GLN A CA 1
ATOM 1605 C C . GLN A 1 216 ? 5.705 0.998 3.961 1.00 91.12 216 GLN A C 1
ATOM 1607 O O . GLN A 1 216 ? 4.976 1.785 3.350 1.00 91.12 216 GLN A O 1
ATOM 1612 N N . GLU A 1 217 ? 6.958 0.749 3.594 1.00 95.38 217 GLU A N 1
ATOM 1613 C CA . GLU A 1 217 ? 7.700 1.432 2.542 1.00 95.38 217 GLU A CA 1
ATOM 1614 C C . GLU A 1 217 ? 8.506 0.464 1.658 1.00 95.38 217 GLU A C 1
ATOM 1616 O O . GLU A 1 217 ? 9.254 -0.416 2.098 1.00 95.38 217 GLU A O 1
ATOM 1621 N N . VAL A 1 218 ? 8.402 0.668 0.346 1.00 98.56 218 VAL A N 1
ATOM 1622 C CA . VAL A 1 218 ? 9.157 -0.071 -0.668 1.00 98.56 218 VAL A CA 1
ATOM 1623 C C . VAL A 1 218 ? 9.874 0.908 -1.580 1.00 98.56 218 VAL A C 1
ATOM 1625 O O . VAL A 1 218 ? 9.240 1.775 -2.169 1.00 98.56 218 VAL A O 1
ATOM 1628 N N . ILE A 1 219 ? 11.179 0.735 -1.771 1.00 98.50 219 ILE A N 1
ATOM 1629 C CA . ILE A 1 219 ? 11.960 1.495 -2.753 1.00 98.50 219 ILE A CA 1
ATOM 1630 C C . ILE A 1 219 ? 12.366 0.567 -3.893 1.00 98.50 219 ILE A C 1
ATOM 1632 O O . ILE A 1 219 ? 13.037 -0.433 -3.656 1.00 98.50 219 ILE A O 1
ATOM 1636 N N . ILE A 1 220 ? 12.043 0.906 -5.139 1.00 98.81 220 ILE A N 1
ATOM 1637 C CA . ILE A 1 220 ? 12.553 0.195 -6.323 1.00 98.81 220 ILE A CA 1
ATOM 1638 C C . ILE A 1 220 ? 13.391 1.171 -7.141 1.00 98.81 220 ILE A C 1
ATOM 1640 O O . ILE A 1 220 ? 12.928 2.274 -7.408 1.00 98.81 220 ILE A O 1
ATOM 1644 N N . ASP A 1 221 ? 14.628 0.795 -7.483 1.00 98.44 221 ASP A N 1
ATOM 1645 C CA . ASP A 1 221 ? 15.600 1.600 -8.250 1.00 98.44 221 ASP A CA 1
ATOM 1646 C C . ASP A 1 221 ? 15.848 3.026 -7.704 1.00 98.44 221 ASP A C 1
ATOM 1648 O O . ASP A 1 221 ? 16.369 3.886 -8.406 1.00 98.44 221 ASP A O 1
ATOM 1652 N N . GLY A 1 222 ? 15.483 3.307 -6.448 1.00 96.81 222 GLY A N 1
ATOM 1653 C CA . GLY A 1 222 ? 15.536 4.653 -5.863 1.00 96.81 222 GLY A CA 1
ATOM 1654 C C . GLY A 1 222 ? 16.832 5.013 -5.139 1.00 96.81 222 GLY A C 1
ATOM 1655 O O . GLY A 1 222 ? 17.075 6.184 -4.856 1.00 96.81 222 GLY A O 1
ATOM 1656 N N . VAL A 1 223 ? 17.697 4.037 -4.843 1.00 96.62 223 VAL A N 1
ATOM 1657 C CA . VAL A 1 223 ? 18.953 4.279 -4.110 1.00 96.62 223 VAL A CA 1
ATOM 1658 C C . VAL A 1 223 ? 20.057 4.704 -5.083 1.00 96.62 223 VAL A C 1
ATOM 1660 O O . VAL A 1 223 ? 20.954 3.934 -5.446 1.00 96.62 223 VAL A O 1
ATOM 1663 N N . LEU A 1 224 ? 19.952 5.953 -5.534 1.00 95.12 224 LEU A N 1
ATOM 1664 C CA . LEU A 1 224 ? 20.728 6.522 -6.633 1.00 95.12 224 LEU A CA 1
ATOM 1665 C C . LEU A 1 224 ? 21.641 7.671 -6.174 1.00 95.12 224 LEU A C 1
ATOM 1667 O O . LEU A 1 224 ? 21.308 8.401 -5.238 1.00 95.12 224 LEU A O 1
ATOM 1671 N N . PRO A 1 225 ? 22.790 7.879 -6.843 1.00 93.44 225 PRO A N 1
ATOM 1672 C CA . PRO A 1 225 ? 23.560 9.107 -6.714 1.00 93.44 225 PRO A CA 1
ATOM 1673 C C . PRO A 1 225 ? 22.984 10.190 -7.644 1.00 93.44 225 PRO A C 1
ATOM 1675 O O . PRO A 1 225 ? 22.046 9.953 -8.405 1.00 93.44 225 PRO A O 1
ATOM 1678 N N . SER A 1 226 ? 23.616 11.363 -7.683 1.00 94.38 226 SER A N 1
ATOM 1679 C CA . SER A 1 226 ? 23.462 12.266 -8.827 1.00 94.38 226 SER A CA 1
ATOM 1680 C C . SER A 1 226 ? 23.894 11.574 -10.124 1.00 94.38 226 SER A C 1
ATOM 1682 O O . SER A 1 226 ? 25.001 11.037 -10.220 1.00 94.38 226 SER A O 1
ATOM 1684 N N . LEU A 1 227 ? 23.029 11.622 -11.130 1.00 95.19 227 LEU A N 1
ATOM 1685 C CA . LEU A 1 227 ? 23.209 10.987 -12.428 1.00 95.19 227 LEU A CA 1
ATOM 1686 C C . LEU A 1 227 ? 23.607 12.012 -13.492 1.00 95.19 227 LEU A C 1
ATOM 1688 O O . LEU A 1 227 ? 23.244 13.187 -13.444 1.00 95.19 227 LEU A O 1
ATOM 1692 N N . SER A 1 228 ? 24.346 11.545 -14.495 1.00 94.19 228 SER A N 1
ATOM 1693 C CA . SER A 1 228 ? 24.644 12.325 -15.696 1.00 94.19 228 SER A CA 1
ATOM 1694 C C . SER A 1 228 ? 23.681 11.925 -16.810 1.00 94.19 228 SER A C 1
ATOM 1696 O O . SER A 1 228 ? 23.589 10.745 -17.136 1.00 94.19 228 SER A O 1
ATOM 1698 N N . GLY A 1 229 ? 22.975 12.893 -17.398 1.00 94.19 229 GLY A N 1
ATOM 1699 C CA . GLY A 1 229 ? 22.055 12.670 -18.525 1.00 94.19 229 GLY A CA 1
ATOM 1700 C C . GLY A 1 229 ? 20.645 12.198 -18.149 1.00 94.19 229 GLY A C 1
ATOM 1701 O O . GLY A 1 229 ? 19.752 12.269 -18.988 1.00 94.19 229 GLY A O 1
ATOM 1702 N N . TRP A 1 230 ? 20.422 11.818 -16.892 1.00 97.12 230 TRP A N 1
ATOM 1703 C CA . TRP A 1 230 ? 19.133 11.367 -16.361 1.00 97.12 230 TRP A CA 1
ATOM 1704 C C . TRP A 1 230 ? 18.618 12.317 -15.286 1.00 97.12 230 TRP A C 1
ATOM 1706 O O . TRP A 1 230 ? 19.402 13.050 -14.667 1.00 97.12 230 TRP A O 1
ATOM 1716 N N . VAL A 1 231 ? 17.305 12.328 -15.064 1.00 97.44 231 VAL A N 1
ATOM 1717 C CA . VAL A 1 231 ? 16.732 13.000 -13.892 1.00 97.44 231 VAL A CA 1
ATOM 1718 C C . VAL A 1 231 ? 17.314 12.353 -12.635 1.00 97.44 231 VAL A C 1
ATOM 1720 O O . VAL A 1 231 ? 17.298 11.139 -12.489 1.00 97.44 231 VAL A O 1
ATOM 1723 N N . SER A 1 232 ? 17.883 13.160 -11.745 1.00 97.12 232 SER A N 1
ATOM 1724 C CA . SER A 1 232 ? 18.531 12.681 -10.519 1.00 97.12 232 SER A CA 1
ATOM 1725 C C . SER A 1 232 ? 17.644 12.934 -9.308 1.00 97.12 232 SER A C 1
ATOM 1727 O O . SER A 1 232 ? 16.921 13.931 -9.326 1.00 97.12 232 SER A O 1
ATOM 1729 N N . PRO A 1 233 ? 17.765 12.142 -8.230 1.00 97.25 233 PRO A N 1
ATOM 1730 C CA . PRO A 1 233 ? 17.155 12.508 -6.962 1.00 97.25 233 PRO A CA 1
ATOM 1731 C C . PRO A 1 233 ? 17.702 13.834 -6.442 1.00 97.25 233 PRO A C 1
ATOM 1733 O O . PRO A 1 233 ? 18.864 14.188 -6.697 1.00 97.25 233 PRO A O 1
ATOM 1736 N N . THR A 1 234 ? 16.889 14.571 -5.682 1.00 97.38 234 THR A N 1
ATOM 1737 C CA . THR A 1 234 ? 17.360 15.813 -5.061 1.00 97.38 234 THR A CA 1
ATOM 1738 C C . THR A 1 234 ? 18.488 15.522 -4.070 1.00 97.38 234 THR A C 1
ATOM 1740 O O . THR A 1 234 ? 18.614 14.418 -3.543 1.00 97.38 234 THR A O 1
ATOM 1743 N N . VAL A 1 235 ? 19.326 16.520 -3.772 1.00 97.06 235 VAL A N 1
ATOM 1744 C CA . VAL A 1 235 ? 20.366 16.369 -2.735 1.00 97.06 235 VAL A CA 1
ATOM 1745 C C . VAL A 1 235 ? 19.742 16.027 -1.375 1.00 97.06 235 VAL A C 1
ATOM 1747 O O . VAL A 1 235 ? 20.328 15.266 -0.609 1.00 97.06 235 VAL A O 1
ATOM 1750 N N . THR A 1 236 ? 18.550 16.557 -1.086 1.00 97.25 236 THR A N 1
ATOM 1751 C CA . THR A 1 236 ? 17.794 16.236 0.130 1.00 97.25 236 THR A CA 1
ATOM 1752 C C . THR A 1 236 ? 17.384 14.767 0.147 1.00 97.25 236 THR A C 1
ATOM 1754 O O . THR A 1 236 ? 17.682 14.088 1.124 1.00 97.25 236 THR A O 1
ATOM 1757 N N . ASP A 1 237 ? 16.801 14.253 -0.939 1.00 97.25 237 ASP A N 1
ATOM 1758 C CA . ASP A 1 237 ? 16.422 12.837 -1.036 1.00 97.25 237 ASP A CA 1
ATOM 1759 C C . ASP A 1 237 ? 17.639 11.924 -0.922 1.00 97.25 237 ASP A C 1
ATOM 1761 O O . ASP A 1 237 ? 17.620 10.977 -0.147 1.00 97.25 237 ASP A O 1
ATOM 1765 N N . GLN A 1 238 ? 18.745 12.246 -1.600 1.00 97.31 238 GLN A N 1
ATOM 1766 C CA . GLN A 1 238 ? 19.985 11.471 -1.481 1.00 97.31 238 GLN A CA 1
ATOM 1767 C C . GLN A 1 238 ? 20.486 11.419 -0.032 1.00 97.31 238 GLN A C 1
ATOM 1769 O O . GLN A 1 238 ? 20.904 10.363 0.439 1.00 97.31 238 GLN A O 1
ATOM 1774 N N . ASN A 1 239 ? 20.452 12.543 0.689 1.00 97.06 239 ASN A N 1
ATOM 1775 C CA . ASN A 1 239 ? 20.862 12.586 2.092 1.00 97.06 239 ASN A CA 1
ATOM 1776 C C . ASN A 1 239 ? 19.901 11.807 2.997 1.00 97.06 239 ASN A C 1
ATOM 1778 O O . ASN A 1 239 ? 20.359 11.112 3.905 1.00 97.06 239 ASN A O 1
ATOM 1782 N N . ASN A 1 240 ? 18.593 11.904 2.753 1.00 97.31 240 ASN A N 1
ATOM 1783 C CA . ASN A 1 240 ? 17.590 11.214 3.554 1.00 97.31 240 ASN A CA 1
ATOM 1784 C C . ASN A 1 240 ? 17.643 9.701 3.320 1.00 97.31 240 ASN A C 1
ATOM 1786 O O . ASN A 1 240 ? 17.774 8.962 4.290 1.00 97.31 240 ASN A O 1
ATOM 1790 N N . ILE A 1 241 ? 17.701 9.252 2.063 1.00 96.81 241 ILE A N 1
ATOM 1791 C CA . ILE A 1 241 ? 17.886 7.841 1.697 1.00 96.81 241 ILE A CA 1
ATOM 1792 C C . ILE A 1 241 ? 19.186 7.312 2.311 1.00 96.81 241 ILE A C 1
ATOM 1794 O O . ILE A 1 241 ? 19.163 6.379 3.108 1.00 96.81 241 ILE A O 1
ATOM 1798 N N . ASN A 1 242 ? 20.338 7.923 2.018 1.00 95.56 242 ASN A N 1
ATOM 1799 C CA . ASN A 1 242 ? 21.621 7.410 2.513 1.00 95.56 242 ASN A CA 1
ATOM 1800 C C . ASN A 1 242 ? 21.707 7.399 4.045 1.00 95.56 242 ASN A C 1
ATOM 1802 O O . ASN A 1 242 ? 22.390 6.543 4.605 1.00 95.56 242 ASN A O 1
ATOM 1806 N N . GLY A 1 243 ? 21.052 8.355 4.707 1.00 93.94 243 GLY A N 1
ATOM 1807 C CA . GLY A 1 243 ? 21.028 8.477 6.160 1.00 93.94 243 GLY A CA 1
ATOM 1808 C C . GLY A 1 243 ? 19.932 7.677 6.862 1.00 93.94 243 GLY A C 1
ATOM 1809 O O . GLY A 1 243 ? 19.941 7.668 8.087 1.00 93.94 243 GLY A O 1
ATOM 1810 N N . GLY A 1 244 ? 19.013 7.028 6.135 1.00 92.19 244 GLY A N 1
ATOM 1811 C CA . GLY A 1 244 ? 17.836 6.378 6.727 1.00 92.19 244 GLY A CA 1
ATOM 1812 C C . GLY A 1 244 ? 16.924 7.362 7.471 1.00 92.19 244 GLY A C 1
ATOM 1813 O O . GLY A 1 244 ? 16.402 7.038 8.532 1.00 92.19 244 GLY A O 1
ATOM 1814 N N . ASN A 1 245 ? 16.808 8.592 6.962 1.00 93.75 245 ASN A N 1
ATOM 1815 C CA . ASN A 1 245 ? 15.976 9.644 7.542 1.00 93.75 245 ASN A CA 1
ATOM 1816 C C . ASN A 1 245 ? 14.654 9.767 6.789 1.00 93.75 245 ASN A C 1
ATOM 1818 O O . ASN A 1 245 ? 14.578 9.440 5.603 1.00 93.75 245 ASN A O 1
ATOM 1822 N N . ALA A 1 246 ? 13.674 10.387 7.444 1.00 89.62 246 ALA A N 1
ATOM 1823 C CA . ALA A 1 246 ? 12.381 10.661 6.843 1.00 89.62 246 ALA A CA 1
ATOM 1824 C C . ALA A 1 246 ? 12.442 11.364 5.483 1.00 89.62 246 ALA A C 1
ATOM 1826 O O . ALA A 1 246 ? 13.230 12.306 5.323 1.00 89.62 246 ALA A O 1
ATOM 1827 N N . PRO A 1 247 ? 11.614 10.953 4.503 1.00 91.69 247 PRO A N 1
ATOM 1828 C CA . PRO A 1 247 ? 10.560 9.921 4.566 1.00 91.69 247 PRO A CA 1
ATOM 1829 C C . PRO A 1 247 ? 11.022 8.516 4.109 1.00 91.69 247 PRO A C 1
ATOM 1831 O O . PRO A 1 247 ? 10.266 7.839 3.428 1.00 91.69 247 PRO A O 1
ATOM 1834 N N . TYR A 1 248 ? 12.288 8.146 4.335 1.00 94.19 248 TYR A N 1
ATOM 1835 C CA . TYR A 1 248 ? 12.878 6.870 3.897 1.00 94.19 248 TYR A CA 1
ATOM 1836 C C . TYR A 1 248 ? 13.416 6.061 5.091 1.00 94.19 248 TYR A C 1
ATOM 1838 O O . TYR A 1 248 ? 14.435 5.361 4.984 1.00 94.19 248 TYR A O 1
ATOM 1846 N N . GLU A 1 249 ? 12.823 6.246 6.268 1.00 89.19 249 GLU A N 1
ATOM 1847 C CA . GLU A 1 249 ? 13.150 5.502 7.476 1.00 89.19 249 GLU A CA 1
ATOM 1848 C C . GLU A 1 249 ? 12.442 4.140 7.494 1.00 89.19 249 GLU A C 1
ATOM 1850 O O . GLU A 1 249 ? 11.260 4.033 7.218 1.00 89.19 249 GLU A O 1
ATOM 1855 N N . ASP A 1 250 ? 13.163 3.083 7.866 1.00 86.81 250 ASP A N 1
ATOM 1856 C CA . ASP A 1 250 ? 12.603 1.737 8.075 1.00 86.81 250 ASP A CA 1
ATOM 1857 C C . ASP A 1 250 ? 11.986 1.039 6.846 1.00 86.81 250 ASP A C 1
ATOM 1859 O O . ASP A 1 250 ? 11.111 0.190 6.970 1.00 86.81 250 ASP A O 1
ATOM 1863 N N . VAL A 1 251 ? 12.523 1.307 5.655 1.00 96.62 251 VAL A N 1
ATOM 1864 C CA . VAL A 1 251 ? 12.116 0.650 4.401 1.00 96.62 251 VAL A CA 1
ATOM 1865 C C . VAL A 1 251 ? 12.124 -0.876 4.528 1.00 96.62 251 VAL A C 1
ATOM 1867 O O . VAL A 1 251 ? 13.170 -1.472 4.791 1.00 96.62 251 VAL A O 1
ATOM 1870 N N . GLU A 1 252 ? 11.016 -1.565 4.258 1.00 97.56 252 GLU A N 1
ATOM 1871 C CA . GLU A 1 252 ? 10.974 -3.029 4.315 1.00 97.56 252 GLU A CA 1
ATOM 1872 C C . GLU A 1 252 ? 11.709 -3.673 3.140 1.00 97.56 252 GLU A C 1
ATOM 1874 O O . GLU A 1 252 ? 12.481 -4.628 3.307 1.00 97.56 252 GLU A O 1
ATOM 1879 N N . VAL A 1 253 ? 11.460 -3.153 1.938 1.00 98.50 253 VAL A N 1
ATOM 1880 C CA . VAL A 1 253 ? 11.916 -3.737 0.675 1.00 98.50 253 VAL A CA 1
ATOM 1881 C C . VAL A 1 253 ? 12.658 -2.689 -0.138 1.00 98.50 253 VAL A C 1
ATOM 1883 O O . VAL A 1 253 ? 12.098 -1.665 -0.510 1.00 98.50 253 VAL A O 1
ATOM 1886 N N . ALA A 1 254 ? 13.901 -2.993 -0.500 1.00 98.50 254 ALA A N 1
ATOM 1887 C CA . ALA A 1 254 ? 14.623 -2.265 -1.534 1.00 98.50 254 ALA A CA 1
ATOM 1888 C C . ALA A 1 254 ? 14.859 -3.193 -2.733 1.00 98.50 254 ALA A C 1
ATOM 1890 O O . ALA A 1 254 ? 15.456 -4.252 -2.575 1.00 98.50 254 ALA A O 1
ATOM 1891 N N . GLY A 1 255 ? 14.386 -2.845 -3.925 1.00 98.50 255 GLY A N 1
ATOM 1892 C CA . GLY A 1 255 ? 14.527 -3.651 -5.138 1.00 98.50 255 GLY A CA 1
ATOM 1893 C C . GLY A 1 255 ? 15.448 -3.001 -6.161 1.00 98.50 255 GLY A C 1
ATOM 1894 O O . GLY A 1 255 ? 15.396 -1.792 -6.368 1.00 98.50 255 GLY A O 1
ATOM 1895 N N . LEU A 1 256 ? 16.267 -3.819 -6.822 1.00 98.69 256 LEU A N 1
ATOM 1896 C CA . LEU A 1 256 ? 17.060 -3.420 -7.980 1.00 98.69 256 LEU A CA 1
ATOM 1897 C C . LEU A 1 256 ? 16.638 -4.220 -9.209 1.00 98.69 256 LEU A C 1
ATOM 1899 O O . LEU A 1 256 ? 16.806 -5.445 -9.243 1.00 98.69 256 LEU A O 1
ATOM 1903 N N . THR A 1 257 ? 16.137 -3.530 -10.232 1.00 98.62 257 THR A N 1
ATOM 1904 C CA . THR A 1 257 ? 15.674 -4.163 -11.473 1.00 98.62 257 THR A CA 1
ATOM 1905 C C . THR A 1 257 ? 16.837 -4.774 -12.250 1.00 98.62 257 THR A C 1
ATOM 1907 O O . THR A 1 257 ? 16.755 -5.932 -12.667 1.00 98.62 257 THR A O 1
ATOM 1910 N N . HIS A 1 258 ? 17.947 -4.042 -12.398 1.00 97.94 258 HIS A N 1
ATOM 1911 C CA . HIS A 1 258 ? 19.138 -4.482 -13.126 1.00 97.94 258 HIS A CA 1
ATOM 1912 C C . HIS A 1 258 ? 20.388 -3.644 -12.792 1.00 97.94 258 HIS A C 1
ATOM 1914 O O . HIS A 1 258 ? 20.330 -2.690 -12.033 1.00 97.94 258 HIS A O 1
ATOM 1920 N N . GLY A 1 259 ? 21.560 -4.033 -13.306 1.00 96.38 259 GLY A N 1
ATOM 1921 C CA . GLY A 1 259 ? 22.860 -3.481 -12.887 1.00 96.38 259 GLY A CA 1
ATOM 1922 C C . GLY A 1 259 ? 23.380 -2.265 -13.664 1.00 96.38 259 GLY A C 1
ATOM 1923 O O . GLY A 1 259 ? 24.594 -2.060 -13.676 1.00 96.38 259 GLY A O 1
ATOM 1924 N N . HIS A 1 260 ? 22.533 -1.504 -14.366 1.00 96.25 260 HIS A N 1
ATOM 1925 C CA . HIS A 1 260 ? 22.991 -0.297 -15.064 1.00 96.25 260 HIS A CA 1
ATOM 1926 C C . HIS A 1 260 ? 23.245 0.864 -14.089 1.00 96.25 260 HIS A C 1
ATOM 1928 O O . HIS A 1 260 ? 22.628 0.969 -13.030 1.00 96.25 260 HIS A O 1
ATOM 1934 N N . GLY A 1 261 ? 24.194 1.738 -14.440 1.00 94.25 261 GLY A N 1
ATOM 1935 C CA . GLY A 1 261 ? 24.673 2.807 -13.551 1.00 94.25 261 GLY A CA 1
ATOM 1936 C C . GLY A 1 261 ? 23.653 3.914 -13.266 1.00 94.25 261 GLY A C 1
ATOM 1937 O O . GLY A 1 261 ? 23.839 4.683 -12.329 1.00 94.25 261 GLY A O 1
ATOM 1938 N N . ASP A 1 262 ? 22.585 3.993 -14.052 1.00 94.62 262 ASP A N 1
ATOM 1939 C CA . ASP A 1 262 ? 21.432 4.872 -13.855 1.00 94.62 262 ASP A CA 1
ATOM 1940 C C . ASP A 1 262 ? 20.340 4.259 -12.956 1.00 94.62 262 ASP A C 1
ATOM 1942 O O . ASP A 1 262 ? 19.420 4.967 -12.556 1.00 94.62 262 ASP A O 1
ATOM 1946 N N . HIS A 1 263 ? 20.486 2.987 -12.561 1.00 97.31 263 HIS A N 1
ATOM 1947 C CA . HIS A 1 263 ? 19.591 2.284 -11.627 1.00 97.31 263 HIS A CA 1
ATOM 1948 C C . HIS A 1 263 ? 20.243 1.971 -10.276 1.00 97.31 263 HIS A C 1
ATOM 1950 O O . HIS A 1 263 ? 19.546 1.699 -9.299 1.00 97.31 263 HIS A O 1
ATOM 1956 N N . VAL A 1 264 ? 21.579 2.002 -10.183 1.00 95.75 264 VAL A N 1
ATOM 1957 C CA . VAL A 1 264 ? 22.270 1.676 -8.931 1.00 95.75 264 VAL A CA 1
ATOM 1958 C C . VAL A 1 264 ? 23.584 2.418 -8.732 1.00 95.75 264 VAL A C 1
ATOM 1960 O O . VAL A 1 264 ? 24.419 2.543 -9.626 1.00 95.75 264 VAL A O 1
ATOM 1963 N N . SER A 1 265 ? 23.826 2.797 -7.477 1.00 94.38 265 SER A N 1
ATOM 1964 C CA . SER A 1 265 ? 25.164 3.036 -6.941 1.00 94.38 265 SER A CA 1
ATOM 1965 C C . SER A 1 265 ? 25.390 2.140 -5.734 1.00 94.38 265 SER A C 1
ATOM 1967 O O . SER A 1 265 ? 24.801 2.356 -4.679 1.00 94.38 265 SER A O 1
ATOM 1969 N N . PHE A 1 266 ? 26.288 1.156 -5.840 1.00 96.50 266 PHE A N 1
ATOM 1970 C CA . PHE A 1 266 ? 26.597 0.285 -4.700 1.00 96.50 266 PHE A CA 1
ATOM 1971 C C . PHE A 1 266 ? 27.230 1.039 -3.525 1.00 96.50 266 PHE A C 1
ATOM 1973 O O . PHE A 1 266 ? 27.122 0.597 -2.384 1.00 96.50 266 PHE A O 1
ATOM 1980 N N . THR A 1 267 ? 27.834 2.204 -3.769 1.00 96.31 267 THR A N 1
ATOM 1981 C CA . THR A 1 267 ? 28.259 3.110 -2.695 1.00 96.31 267 THR A CA 1
ATOM 1982 C C . THR A 1 267 ? 27.052 3.661 -1.932 1.00 96.31 267 THR A C 1
ATOM 1984 O O . THR A 1 267 ? 27.050 3.613 -0.704 1.00 96.31 267 THR A O 1
ATOM 1987 N N . ALA A 1 268 ? 26.017 4.128 -2.640 1.00 96.06 268 ALA A N 1
ATOM 1988 C CA . ALA A 1 268 ? 24.784 4.625 -2.025 1.00 96.06 268 ALA A CA 1
ATOM 1989 C C . ALA A 1 268 ? 24.000 3.492 -1.342 1.00 96.06 268 ALA A C 1
ATOM 1991 O O . ALA A 1 268 ? 23.618 3.626 -0.187 1.00 96.06 268 ALA A O 1
ATOM 1992 N N . VAL A 1 269 ? 23.864 2.331 -1.995 1.00 97.75 269 VAL A N 1
ATOM 1993 C CA . VAL A 1 269 ? 23.209 1.140 -1.420 1.00 97.75 269 VAL A CA 1
ATOM 1994 C C . VAL A 1 269 ? 23.878 0.703 -0.121 1.00 97.75 269 VAL A C 1
ATOM 1996 O O . VAL A 1 269 ? 23.188 0.417 0.852 1.00 97.75 269 VAL A O 1
ATOM 1999 N N . ASN A 1 270 ? 25.211 0.682 -0.063 1.00 98.00 270 ASN A N 1
ATOM 2000 C CA . ASN A 1 270 ? 25.920 0.343 1.169 1.00 98.00 270 ASN A CA 1
ATOM 2001 C C . ASN A 1 270 ? 25.686 1.371 2.288 1.00 98.00 270 ASN A C 1
ATOM 2003 O O . ASN A 1 270 ? 25.526 0.971 3.439 1.00 98.00 270 ASN A O 1
ATOM 2007 N N . ALA A 1 271 ? 25.644 2.668 1.965 1.00 97.00 271 ALA A N 1
ATOM 2008 C CA . ALA A 1 271 ? 25.329 3.714 2.938 1.00 97.00 271 ALA A CA 1
ATOM 2009 C C . ALA A 1 271 ? 23.889 3.573 3.460 1.00 97.00 271 ALA A C 1
ATOM 2011 O O . ALA A 1 271 ? 23.691 3.465 4.669 1.00 97.00 271 ALA A O 1
ATOM 2012 N N . PHE A 1 272 ? 22.917 3.460 2.553 1.00 97.62 272 PHE A N 1
ATOM 2013 C CA . PHE A 1 272 ? 21.508 3.216 2.861 1.00 97.62 272 PHE A CA 1
ATOM 2014 C C . PHE A 1 272 ? 21.337 1.986 3.763 1.00 97.62 272 PHE A C 1
ATOM 2016 O O . PHE A 1 272 ? 20.875 2.110 4.893 1.00 97.62 272 PHE A O 1
ATOM 2023 N N . LEU A 1 273 ? 21.812 0.808 3.343 1.00 97.69 273 LEU A N 1
ATOM 2024 C CA . LEU A 1 273 ? 21.650 -0.426 4.120 1.00 97.69 273 LEU A CA 1
ATOM 2025 C C . LEU A 1 273 ? 22.359 -0.387 5.479 1.00 97.69 273 LEU A C 1
ATOM 2027 O O . LEU A 1 273 ? 21.949 -1.109 6.384 1.00 97.69 273 LEU A O 1
ATOM 2031 N N . SER A 1 274 ? 23.402 0.429 5.657 1.00 96.94 274 SER A N 1
ATOM 2032 C CA . SER A 1 274 ? 24.051 0.591 6.965 1.00 96.94 274 SER A CA 1
ATOM 2033 C C . SER A 1 274 ? 23.197 1.358 7.980 1.00 96.94 274 SER A C 1
ATOM 2035 O O . SER A 1 274 ? 23.361 1.141 9.179 1.00 96.94 274 SER A O 1
ATOM 2037 N N . ASN A 1 275 ? 22.265 2.191 7.503 1.00 96.62 275 ASN A N 1
ATOM 2038 C CA . ASN A 1 275 ? 21.351 2.990 8.325 1.00 96.62 275 ASN A CA 1
ATOM 2039 C C . ASN A 1 275 ? 19.934 2.403 8.418 1.00 96.62 275 ASN A C 1
ATOM 2041 O O . ASN A 1 275 ? 19.109 2.925 9.158 1.00 96.62 275 ASN A O 1
ATOM 2045 N N . GLN A 1 276 ? 19.656 1.302 7.719 1.00 95.38 276 GLN A N 1
ATOM 2046 C CA . GLN A 1 276 ? 18.364 0.624 7.774 1.00 95.38 276 GLN A CA 1
ATOM 2047 C C . GLN A 1 276 ? 18.371 -0.556 8.742 1.00 95.38 276 GLN A C 1
ATOM 2049 O O . GLN A 1 276 ? 19.248 -1.417 8.658 1.00 95.38 276 GLN A O 1
ATOM 2054 N N . ALA A 1 277 ? 17.381 -0.656 9.625 1.00 90.69 277 ALA A N 1
ATOM 2055 C CA . ALA A 1 277 ? 17.287 -1.776 10.561 1.00 90.69 277 ALA A CA 1
ATOM 2056 C C . ALA A 1 277 ? 16.727 -3.041 9.890 1.00 90.69 277 ALA A C 1
ATOM 2058 O O . ALA A 1 277 ? 17.337 -4.109 9.990 1.00 90.69 277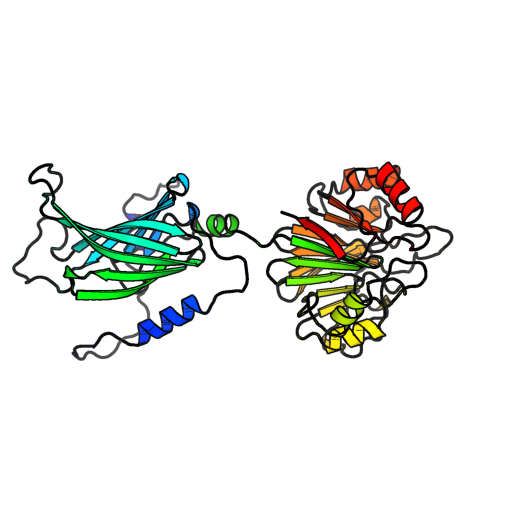 ALA A O 1
ATOM 2059 N N . ASN A 1 278 ? 15.609 -2.904 9.171 1.00 91.25 278 ASN A N 1
ATOM 2060 C CA . ASN A 1 278 ? 14.800 -4.039 8.726 1.00 91.25 278 ASN A CA 1
ATOM 2061 C C . ASN A 1 278 ? 14.872 -4.326 7.217 1.00 91.25 278 ASN A C 1
ATOM 2063 O O . ASN A 1 278 ? 14.427 -5.394 6.788 1.00 91.25 278 ASN A O 1
ATOM 2067 N N . THR A 1 279 ? 15.464 -3.439 6.409 1.00 97.81 279 THR A N 1
ATOM 2068 C CA . THR A 1 279 ? 15.431 -3.566 4.945 1.00 97.81 279 THR A CA 1
ATOM 2069 C C . THR A 1 279 ? 16.044 -4.858 4.419 1.00 97.81 279 THR A C 1
ATOM 2071 O O . THR A 1 279 ? 17.186 -5.215 4.732 1.00 97.81 279 THR A O 1
ATOM 2074 N N . ARG A 1 280 ? 15.316 -5.507 3.506 1.00 98.31 280 ARG A N 1
ATOM 2075 C CA . ARG A 1 280 ? 15.840 -6.547 2.616 1.00 98.31 280 ARG A CA 1
ATOM 2076 C C . ARG A 1 280 ? 16.044 -5.970 1.215 1.00 98.31 280 ARG A C 1
ATOM 2078 O O . ARG A 1 280 ? 15.114 -5.445 0.613 1.00 98.31 280 ARG A O 1
ATOM 2085 N N . PHE A 1 281 ? 17.251 -6.119 0.678 1.00 98.56 281 PHE A N 1
ATOM 2086 C CA . PHE A 1 281 ? 17.614 -5.697 -0.673 1.00 98.56 281 PHE A CA 1
ATOM 2087 C C . PHE A 1 281 ? 17.475 -6.857 -1.671 1.00 98.56 281 PHE A C 1
ATOM 2089 O O . PHE A 1 281 ? 18.174 -7.862 -1.549 1.00 98.56 281 PHE A O 1
ATOM 2096 N N . LEU A 1 282 ? 16.585 -6.743 -2.653 1.00 98.75 282 LEU A N 1
ATOM 2097 C CA . LEU A 1 282 ? 16.265 -7.767 -3.646 1.00 98.75 282 LEU A CA 1
ATOM 2098 C C . LEU A 1 282 ? 16.979 -7.438 -4.957 1.00 98.75 282 LEU A C 1
ATOM 2100 O O . LEU A 1 282 ? 16.766 -6.378 -5.540 1.00 98.75 282 LEU A O 1
ATOM 2104 N N . ALA A 1 283 ? 17.812 -8.356 -5.443 1.00 98.25 283 ALA A N 1
ATOM 2105 C CA . ALA A 1 283 ? 18.588 -8.145 -6.663 1.00 98.25 283 ALA A CA 1
ATOM 2106 C C . ALA A 1 283 ? 19.009 -9.471 -7.306 1.00 98.25 283 ALA A C 1
ATOM 2108 O O . ALA A 1 283 ? 19.086 -10.498 -6.634 1.00 98.25 283 ALA A O 1
ATOM 2109 N N . SER A 1 284 ? 19.343 -9.467 -8.597 1.00 97.75 284 SER A N 1
ATOM 2110 C CA . SER A 1 284 ? 19.982 -10.632 -9.230 1.00 97.75 284 SER A CA 1
ATOM 2111 C C . SER A 1 284 ? 21.476 -10.693 -8.913 1.00 97.75 284 SER A C 1
ATOM 2113 O O . SER A 1 284 ? 22.116 -9.673 -8.667 1.00 97.75 284 SER A O 1
ATOM 2115 N N . SER A 1 285 ? 22.098 -11.874 -8.989 1.00 95.38 285 SER A N 1
ATOM 2116 C CA . SER A 1 285 ? 23.566 -11.931 -8.873 1.00 95.38 285 SER A CA 1
ATOM 2117 C C . SER A 1 285 ? 24.259 -11.204 -10.032 1.00 95.38 285 SER A C 1
ATOM 2119 O O . SER A 1 285 ? 25.361 -10.687 -9.868 1.00 95.38 285 SER A O 1
ATOM 2121 N N . SER A 1 286 ? 23.608 -11.142 -11.199 1.00 95.38 286 SER A N 1
ATOM 2122 C CA . SER A 1 286 ? 24.105 -10.450 -12.393 1.00 95.38 286 SER A CA 1
ATOM 2123 C C . SER A 1 286 ? 24.048 -8.923 -12.314 1.00 95.38 286 SER A C 1
ATOM 2125 O O . SER A 1 286 ? 24.706 -8.276 -13.120 1.00 95.38 286 SER A O 1
ATOM 2127 N N . SER A 1 287 ? 23.304 -8.331 -11.372 1.00 95.00 287 SER A N 1
ATOM 2128 C CA . SER A 1 287 ? 23.220 -6.868 -11.253 1.00 95.00 287 SER A CA 1
ATOM 2129 C C . SER A 1 287 ? 24.399 -6.243 -10.504 1.00 95.00 287 SER A C 1
ATOM 2131 O O . SER A 1 287 ? 24.477 -5.025 -10.413 1.00 95.00 287 SER A O 1
ATOM 2133 N N . GLY A 1 288 ? 25.316 -7.055 -9.964 1.00 95.00 288 GLY A N 1
ATOM 2134 C CA . GLY A 1 288 ? 26.431 -6.581 -9.137 1.00 95.00 288 GLY A CA 1
ATOM 2135 C C . GLY A 1 288 ? 26.160 -6.629 -7.631 1.00 95.00 288 GLY A C 1
ATOM 2136 O O . GLY A 1 288 ? 26.969 -6.130 -6.856 1.00 95.00 288 GLY A O 1
ATOM 2137 N N . ALA A 1 289 ? 25.079 -7.284 -7.188 1.00 95.56 289 ALA A N 1
ATOM 2138 C CA . ALA A 1 289 ? 24.696 -7.396 -5.772 1.00 95.56 289 ALA A CA 1
ATOM 2139 C C . ALA A 1 289 ? 25.798 -7.956 -4.839 1.00 95.56 289 ALA A C 1
ATOM 2141 O O . ALA A 1 289 ? 25.776 -7.718 -3.631 1.00 95.56 289 ALA A O 1
ATOM 2142 N N . GLY A 1 290 ? 26.805 -8.650 -5.383 1.00 95.81 290 GLY A N 1
ATOM 2143 C CA . GLY A 1 290 ? 27.996 -9.071 -4.634 1.00 95.81 290 GLY A CA 1
ATOM 2144 C C . GLY A 1 290 ? 28.872 -7.917 -4.118 1.00 95.81 290 GLY A C 1
ATOM 2145 O O . GLY A 1 290 ? 29.728 -8.145 -3.271 1.00 95.81 290 GLY A O 1
ATOM 2146 N N . SER A 1 291 ? 28.665 -6.686 -4.594 1.00 96.62 291 SER A N 1
ATOM 2147 C CA . SER A 1 291 ? 29.346 -5.473 -4.114 1.00 96.62 291 SER A CA 1
ATOM 2148 C C . SER A 1 291 ? 28.719 -4.864 -2.852 1.00 96.62 291 SER A C 1
ATOM 2150 O O . SER A 1 291 ? 29.234 -3.874 -2.325 1.00 96.62 291 SER A O 1
ATOM 2152 N N . ILE A 1 292 ? 27.616 -5.430 -2.355 1.00 97.75 292 ILE A N 1
ATOM 2153 C CA . ILE A 1 292 ? 26.993 -5.016 -1.094 1.00 97.75 292 ILE A CA 1
ATOM 2154 C C . ILE A 1 292 ? 27.789 -5.609 0.081 1.00 97.75 292 ILE A C 1
ATOM 2156 O O . ILE A 1 292 ? 28.098 -6.798 0.099 1.00 97.75 292 ILE A O 1
ATOM 2160 N N . SER A 1 293 ? 28.139 -4.791 1.071 1.00 97.12 293 SER A N 1
ATOM 2161 C CA . SER A 1 293 ? 28.975 -5.201 2.206 1.00 97.12 293 SER A CA 1
ATOM 2162 C C . SER A 1 293 ? 28.231 -6.140 3.156 1.00 97.12 293 SER A C 1
ATOM 2164 O O . SER A 1 293 ? 28.763 -7.175 3.553 1.00 97.12 293 SER A O 1
ATOM 2166 N N . ASP A 1 294 ? 26.987 -5.799 3.504 1.00 97.19 294 ASP A N 1
ATOM 2167 C CA . ASP A 1 294 ? 26.145 -6.622 4.373 1.00 97.19 294 ASP A CA 1
ATOM 2168 C C . ASP A 1 294 ? 25.282 -7.582 3.548 1.00 97.19 294 ASP A C 1
ATOM 2170 O O . ASP A 1 294 ? 24.115 -7.329 3.246 1.00 97.19 294 ASP A O 1
ATOM 2174 N N . GLN A 1 295 ? 25.872 -8.720 3.189 1.00 97.44 295 GLN A N 1
ATOM 2175 C CA . GLN A 1 295 ? 25.176 -9.771 2.445 1.00 97.44 295 GLN A CA 1
ATOM 2176 C C . GLN A 1 295 ? 24.014 -10.402 3.232 1.00 97.44 295 GLN A C 1
ATOM 2178 O O . GLN A 1 295 ? 23.157 -11.042 2.627 1.00 97.44 295 GLN A O 1
ATOM 2183 N N . SER A 1 296 ? 23.927 -10.210 4.556 1.00 97.00 296 SER A N 1
ATOM 2184 C CA . SER A 1 296 ? 22.800 -10.729 5.344 1.00 97.00 296 SER A CA 1
ATOM 2185 C C . SER A 1 296 ? 21.485 -10.006 5.034 1.00 97.00 296 SER A C 1
ATOM 2187 O O . SER A 1 296 ? 20.412 -10.591 5.210 1.00 97.00 296 SER A O 1
ATOM 2189 N N . LYS A 1 297 ? 21.570 -8.780 4.500 1.00 97.38 297 LYS A N 1
ATOM 2190 C CA . LYS A 1 297 ? 20.440 -7.965 4.037 1.00 97.38 297 LYS A CA 1
ATOM 2191 C C . LYS A 1 297 ? 20.105 -8.168 2.566 1.00 97.38 297 LYS A C 1
ATOM 2193 O O . LYS A 1 297 ? 19.162 -7.554 2.084 1.00 97.38 297 LYS A O 1
ATOM 2198 N N . VAL A 1 298 ? 20.823 -9.021 1.838 1.00 98.19 298 VAL A N 1
ATOM 2199 C CA . VAL A 1 298 ? 20.591 -9.232 0.403 1.00 98.19 298 VAL A CA 1
ATOM 2200 C C . VAL A 1 298 ? 19.790 -10.512 0.180 1.00 98.19 298 VAL A C 1
ATOM 2202 O O . VAL A 1 298 ? 20.125 -11.574 0.699 1.00 98.19 298 VAL A O 1
ATOM 2205 N N . GLN A 1 299 ? 18.727 -10.421 -0.614 1.00 98.12 299 GLN A N 1
ATOM 2206 C CA . GLN A 1 299 ? 18.015 -11.559 -1.178 1.00 98.12 299 GLN A CA 1
ATOM 2207 C C . GLN A 1 299 ? 18.357 -11.658 -2.666 1.00 98.12 299 GLN A C 1
ATOM 2209 O O . GLN A 1 299 ? 17.891 -10.861 -3.480 1.00 98.12 299 GLN A O 1
ATOM 2214 N N . ILE A 1 300 ? 19.160 -12.661 -3.027 1.00 98.06 300 ILE A N 1
ATOM 2215 C CA . ILE A 1 300 ? 19.491 -12.919 -4.430 1.00 98.06 300 ILE A CA 1
ATOM 2216 C C . ILE A 1 300 ? 18.304 -13.585 -5.133 1.00 98.06 300 ILE A C 1
ATOM 2218 O O . ILE A 1 300 ? 17.792 -14.605 -4.664 1.00 98.06 300 ILE A O 1
ATOM 2222 N N . ILE A 1 301 ? 17.908 -13.023 -6.276 1.00 97.94 301 ILE A N 1
ATOM 2223 C CA . ILE A 1 301 ? 16.838 -13.506 -7.152 1.00 97.94 301 ILE A CA 1
ATOM 2224 C C . ILE A 1 301 ? 17.434 -13.907 -8.501 1.00 97.94 301 ILE A C 1
ATOM 2226 O O . ILE A 1 301 ? 17.748 -13.066 -9.340 1.00 97.94 301 ILE A O 1
ATOM 2230 N N . ASN A 1 302 ? 17.575 -15.213 -8.719 1.00 96.12 302 ASN A N 1
ATOM 2231 C CA . ASN A 1 302 ? 18.102 -15.784 -9.958 1.00 96.12 302 ASN A CA 1
ATOM 2232 C C . ASN A 1 302 ? 17.074 -16.741 -10.561 1.00 96.12 302 ASN A C 1
ATOM 2234 O O . ASN A 1 302 ? 17.212 -17.962 -10.486 1.00 96.12 302 ASN A O 1
ATOM 2238 N N . ILE A 1 303 ? 16.027 -16.169 -11.143 1.00 96.69 303 ILE A N 1
ATOM 2239 C CA . ILE A 1 303 ? 14.973 -16.917 -11.829 1.00 96.69 303 ILE A CA 1
ATOM 2240 C C . ILE A 1 303 ? 15.208 -16.911 -13.346 1.00 96.69 303 ILE A C 1
ATOM 2242 O O . ILE A 1 303 ? 15.731 -15.927 -13.875 1.00 96.69 303 ILE A O 1
ATOM 2246 N N . PRO A 1 304 ? 14.861 -17.984 -14.081 1.00 97.25 304 PRO A N 1
ATOM 2247 C CA . PRO A 1 304 ? 14.918 -17.977 -15.541 1.00 97.25 304 PRO A CA 1
ATOM 2248 C C . PRO A 1 304 ? 14.007 -16.902 -16.148 1.00 97.25 304 PRO A C 1
ATOM 2250 O O . PRO A 1 304 ? 12.985 -16.548 -15.565 1.00 97.25 304 PRO A O 1
ATOM 2253 N N . ARG A 1 305 ? 14.349 -16.407 -17.343 1.00 96.81 305 ARG A N 1
ATOM 2254 C CA . ARG A 1 305 ? 13.506 -15.443 -18.069 1.00 96.81 305 ARG A CA 1
ATOM 2255 C C . ARG A 1 305 ? 12.104 -16.021 -18.292 1.00 96.81 305 ARG A C 1
ATOM 2257 O O . ARG A 1 305 ? 11.973 -17.180 -18.684 1.00 96.81 305 ARG A O 1
ATOM 2264 N N . GLY A 1 306 ? 11.081 -15.207 -18.051 1.00 97.12 306 GLY A N 1
ATOM 2265 C CA . GLY A 1 306 ? 9.675 -15.597 -18.131 1.00 97.12 306 GLY A CA 1
ATOM 2266 C C . GLY A 1 306 ? 9.151 -16.365 -16.919 1.00 97.12 306 GLY A C 1
ATOM 2267 O O . GLY A 1 306 ? 8.034 -16.869 -16.963 1.00 97.12 306 GLY A O 1
ATOM 2268 N N . GLN A 1 307 ? 9.949 -16.488 -15.856 1.00 98.19 307 GLN A N 1
ATOM 2269 C CA . GLN A 1 307 ? 9.517 -17.032 -14.572 1.00 98.19 307 GLN A CA 1
ATOM 2270 C C . GLN A 1 307 ? 9.370 -15.918 -13.537 1.00 98.19 307 GLN A C 1
ATOM 2272 O O . GLN A 1 307 ? 9.918 -14.821 -13.687 1.00 98.19 307 GLN A O 1
ATOM 2277 N N . GLN A 1 308 ? 8.657 -16.245 -12.462 1.00 98.38 308 GLN A N 1
ATOM 2278 C CA . GLN A 1 308 ? 8.401 -15.358 -11.337 1.00 98.38 308 GLN A CA 1
ATOM 2279 C C . GLN A 1 308 ? 8.721 -16.041 -10.006 1.00 98.38 308 GLN A C 1
ATOM 2281 O O . GLN A 1 308 ? 8.642 -17.265 -9.887 1.00 98.38 308 GLN A O 1
ATOM 2286 N N . GLN A 1 309 ? 9.045 -15.241 -8.998 1.00 98.31 309 GLN A N 1
ATOM 2287 C CA . GLN A 1 309 ? 9.213 -15.672 -7.617 1.00 98.31 309 GLN A CA 1
ATOM 2288 C C . GLN A 1 309 ? 8.389 -14.769 -6.707 1.00 98.31 309 GLN A C 1
ATOM 2290 O O . GLN A 1 309 ? 8.582 -13.557 -6.690 1.00 98.31 309 GLN A O 1
ATOM 2295 N N . GLN A 1 310 ? 7.485 -15.378 -5.945 1.00 98.38 310 GLN A N 1
ATOM 2296 C CA . GLN A 1 310 ? 6.677 -14.692 -4.941 1.00 98.38 310 GLN A CA 1
ATOM 2297 C C . GLN A 1 310 ? 7.394 -14.730 -3.594 1.00 98.38 310 GLN A C 1
ATOM 2299 O O . GLN A 1 310 ? 7.943 -15.763 -3.200 1.00 98.38 310 GLN A O 1
ATOM 2304 N N . LEU A 1 311 ? 7.399 -13.599 -2.904 1.00 97.56 311 LEU A N 1
ATOM 2305 C CA . LEU A 1 311 ? 8.039 -13.391 -1.615 1.00 97.56 311 LEU A CA 1
ATOM 2306 C C . LEU A 1 311 ? 7.099 -12.600 -0.709 1.00 97.56 311 LEU A C 1
ATOM 2308 O O . LEU A 1 311 ? 6.283 -11.812 -1.179 1.00 97.56 311 LEU A O 1
ATOM 2312 N N . THR A 1 312 ? 7.272 -12.761 0.597 1.00 97.19 312 THR A N 1
ATOM 2313 C CA . THR A 1 312 ? 6.723 -11.836 1.590 1.00 97.19 312 THR A CA 1
ATOM 2314 C C . THR A 1 312 ? 7.881 -11.367 2.451 1.00 97.19 312 THR A C 1
ATOM 2316 O O . THR A 1 312 ? 8.510 -12.175 3.135 1.00 97.19 312 THR A O 1
ATOM 2319 N N . ILE A 1 313 ? 8.195 -10.079 2.378 1.00 95.12 313 ILE A N 1
ATOM 2320 C CA . ILE A 1 313 ? 9.322 -9.465 3.078 1.00 95.12 313 ILE A CA 1
ATOM 2321 C C . ILE A 1 313 ? 8.753 -8.481 4.089 1.00 95.12 313 ILE A C 1
ATOM 2323 O O . ILE A 1 313 ? 8.082 -7.538 3.696 1.00 95.12 313 ILE A O 1
ATOM 2327 N N . ASN A 1 314 ? 8.984 -8.727 5.381 1.00 90.69 314 ASN A N 1
ATOM 2328 C CA . ASN A 1 314 ? 8.487 -7.886 6.479 1.00 90.69 314 ASN A CA 1
ATOM 2329 C C . ASN A 1 314 ? 6.988 -7.532 6.352 1.00 90.69 314 ASN A C 1
ATOM 2331 O O . ASN A 1 314 ? 6.568 -6.413 6.611 1.00 90.69 314 ASN A O 1
ATOM 2335 N N . GLY A 1 315 ? 6.169 -8.495 5.918 1.00 89.25 315 GLY A N 1
ATOM 2336 C CA . GLY A 1 315 ? 4.728 -8.294 5.734 1.00 89.25 315 GLY A CA 1
ATOM 2337 C C . GLY A 1 315 ? 4.311 -7.674 4.396 1.00 89.25 315 GLY A C 1
ATOM 2338 O O . GLY A 1 315 ? 3.114 -7.571 4.161 1.00 89.25 315 GLY A O 1
ATOM 2339 N N . VAL A 1 316 ? 5.247 -7.335 3.501 1.00 95.88 316 VAL A N 1
ATOM 2340 C CA . VAL A 1 316 ? 4.966 -6.844 2.141 1.00 95.88 316 VAL A CA 1
ATOM 2341 C C . VAL A 1 316 ? 5.069 -7.993 1.124 1.00 95.88 316 VAL A C 1
ATOM 2343 O O . VAL A 1 316 ? 6.164 -8.539 0.924 1.00 95.88 316 VAL A O 1
ATOM 2346 N N . PRO A 1 317 ? 3.965 -8.405 0.471 1.00 98.19 317 PRO A N 1
ATOM 2347 C CA . PRO A 1 317 ? 4.012 -9.310 -0.672 1.00 98.19 317 PRO A CA 1
ATOM 2348 C C . PRO A 1 317 ? 4.674 -8.655 -1.892 1.00 98.19 317 PRO A C 1
ATOM 2350 O O . PRO A 1 317 ? 4.282 -7.580 -2.345 1.00 98.19 317 PRO A O 1
ATOM 2353 N N . VAL A 1 318 ? 5.675 -9.335 -2.450 1.00 98.56 318 VAL A N 1
ATOM 2354 C CA . VAL A 1 318 ? 6.401 -8.902 -3.648 1.00 98.56 318 VAL A CA 1
ATOM 2355 C C . VAL A 1 318 ? 6.556 -10.082 -4.596 1.00 98.56 318 VAL A C 1
ATOM 2357 O O . VAL A 1 318 ? 7.117 -11.118 -4.233 1.00 98.56 318 VAL A O 1
ATOM 2360 N N . THR A 1 319 ? 6.109 -9.920 -5.838 1.00 98.81 319 THR A N 1
ATOM 2361 C CA . THR A 1 319 ? 6.403 -10.861 -6.922 1.00 98.81 319 THR A CA 1
ATOM 2362 C C . THR A 1 319 ? 7.487 -10.276 -7.814 1.00 98.81 319 THR A C 1
ATOM 2364 O O . THR A 1 319 ? 7.306 -9.229 -8.431 1.00 98.81 319 THR A O 1
ATOM 2367 N N . VAL A 1 320 ? 8.625 -10.963 -7.892 1.00 98.81 320 VAL A N 1
ATOM 2368 C CA . VAL A 1 320 ? 9.739 -10.590 -8.768 1.00 98.81 320 VAL A CA 1
ATOM 2369 C C . VAL A 1 320 ? 9.656 -11.412 -10.046 1.00 98.81 320 VAL A C 1
ATOM 2371 O O . VAL A 1 320 ? 9.570 -12.638 -9.987 1.00 98.81 320 VAL A O 1
ATOM 2374 N N . ILE A 1 321 ? 9.684 -10.753 -11.201 1.00 98.75 321 ILE A N 1
ATOM 2375 C CA . ILE A 1 321 ? 9.436 -11.370 -12.509 1.00 98.75 321 ILE A CA 1
ATOM 2376 C C . ILE A 1 321 ? 10.630 -11.079 -13.415 1.00 98.75 321 ILE A C 1
ATOM 2378 O O . ILE A 1 321 ? 10.977 -9.919 -13.631 1.00 98.75 321 ILE A O 1
ATOM 2382 N N . HIS A 1 322 ? 11.268 -12.108 -13.976 1.00 98.50 322 HIS A N 1
ATOM 2383 C CA . HIS A 1 322 ? 12.390 -11.893 -14.893 1.00 98.50 322 HIS A CA 1
ATOM 2384 C C . HIS A 1 322 ? 11.875 -11.663 -16.311 1.00 98.50 322 HIS A C 1
ATOM 2386 O O . HIS A 1 322 ? 11.459 -12.588 -17.013 1.00 98.50 322 HIS A O 1
ATOM 2392 N N . THR A 1 323 ? 11.964 -10.411 -16.737 1.00 98.12 323 THR A N 1
ATOM 2393 C CA . THR A 1 323 ? 11.509 -9.916 -18.032 1.00 98.12 323 THR A CA 1
ATOM 2394 C C . THR A 1 323 ? 12.708 -9.566 -18.916 1.00 98.12 323 THR A C 1
ATOM 2396 O O . THR A 1 323 ? 13.869 -9.584 -18.502 1.00 98.12 323 THR A O 1
ATOM 2399 N N . ARG A 1 324 ? 12.455 -9.314 -20.195 1.00 97.12 324 ARG A N 1
ATOM 2400 C CA . ARG A 1 324 ? 13.468 -8.858 -21.139 1.00 97.12 324 ARG A CA 1
ATOM 2401 C C . ARG A 1 324 ? 13.669 -7.352 -20.983 1.00 97.12 324 ARG A C 1
ATOM 2403 O O . ARG A 1 324 ? 12.698 -6.597 -21.001 1.00 97.12 324 ARG A O 1
ATOM 2410 N N . HIS A 1 325 ? 14.932 -6.953 -20.865 1.00 97.31 325 HIS A N 1
ATOM 2411 C CA . HIS A 1 325 ? 15.357 -5.565 -21.000 1.00 97.31 325 HIS A CA 1
ATOM 2412 C C . HIS A 1 325 ? 15.107 -5.082 -22.439 1.00 97.31 325 HIS A C 1
ATOM 2414 O O . HIS A 1 325 ? 15.314 -5.860 -23.377 1.00 97.31 325 HIS A O 1
ATOM 2420 N N . PHE A 1 326 ? 14.698 -3.829 -22.655 1.00 94.81 326 PHE A N 1
ATOM 2421 C CA . PHE A 1 326 ? 14.570 -3.291 -24.012 1.00 94.81 326 PHE A CA 1
ATOM 2422 C C . PHE A 1 326 ? 15.901 -3.406 -24.762 1.00 94.81 326 PHE A C 1
ATOM 2424 O O . PHE A 1 326 ? 16.975 -3.279 -24.178 1.00 94.81 326 PHE A O 1
ATOM 2431 N N . ASN A 1 327 ? 15.842 -3.625 -26.074 1.00 92.38 327 ASN A N 1
ATOM 2432 C CA . ASN A 1 327 ? 17.034 -3.751 -26.909 1.00 92.38 327 ASN A CA 1
ATOM 2433 C C . ASN A 1 327 ? 16.935 -2.821 -28.125 1.00 92.38 327 ASN A C 1
ATOM 2435 O O . ASN A 1 327 ? 16.622 -3.253 -29.234 1.00 92.38 327 ASN A O 1
ATOM 2439 N N . GLN A 1 328 ? 17.092 -1.517 -27.884 1.00 87.44 328 GLN A N 1
ATOM 2440 C CA . GLN A 1 328 ? 16.857 -0.452 -28.864 1.00 87.44 328 GLN A CA 1
ATOM 2441 C C . GLN A 1 328 ? 18.023 0.551 -28.908 1.00 87.44 328 GLN A C 1
ATOM 2443 O O . GLN A 1 328 ? 19.006 0.438 -28.177 1.00 87.44 328 GLN A O 1
ATOM 2448 N N . PHE A 1 329 ? 17.914 1.540 -29.801 1.00 88.25 329 PHE A N 1
ATOM 2449 C CA . PHE A 1 329 ? 18.855 2.663 -29.937 1.00 88.25 329 PHE A CA 1
ATOM 2450 C C . PHE A 1 329 ? 20.297 2.271 -30.305 1.00 88.25 329 PHE A C 1
ATOM 2452 O O . PHE A 1 329 ? 21.236 3.010 -30.028 1.00 88.25 329 PHE A O 1
ATOM 2459 N N . GLY A 1 330 ? 20.476 1.123 -30.968 1.00 87.00 330 GLY A N 1
ATOM 2460 C CA . GLY A 1 330 ? 21.786 0.647 -31.425 1.00 87.00 330 GLY A CA 1
ATOM 2461 C C . GLY A 1 330 ? 22.653 0.005 -30.337 1.00 87.00 330 GLY A C 1
ATOM 2462 O O . GLY A 1 330 ? 23.806 -0.317 -30.612 1.00 87.00 330 GLY A O 1
ATOM 2463 N N . ASN A 1 331 ? 22.104 -0.200 -29.138 1.00 88.69 331 ASN A N 1
ATOM 2464 C CA . ASN A 1 331 ? 22.752 -0.928 -28.050 1.00 88.69 331 ASN A CA 1
ATOM 2465 C C . ASN A 1 331 ? 22.340 -2.409 -28.059 1.00 88.69 331 ASN A C 1
ATOM 2467 O O . ASN A 1 331 ? 21.284 -2.749 -28.59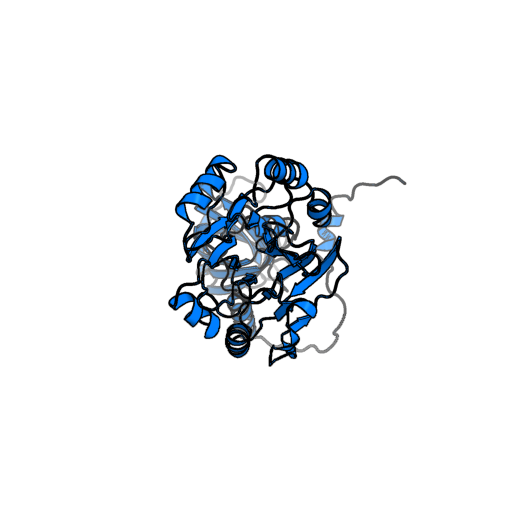3 1.00 88.69 331 ASN A O 1
ATOM 2471 N N . ASP A 1 332 ? 23.167 -3.273 -27.460 1.00 92.62 332 ASP A N 1
ATOM 2472 C CA . ASP A 1 332 ? 22.835 -4.680 -27.201 1.00 92.62 332 ASP A CA 1
ATOM 2473 C C . ASP A 1 332 ? 22.724 -4.941 -25.694 1.00 92.62 332 ASP A C 1
ATOM 2475 O O . ASP A 1 332 ? 23.725 -5.100 -24.996 1.00 92.62 332 ASP A O 1
ATOM 2479 N N . PHE A 1 333 ? 21.487 -4.998 -25.206 1.00 94.62 333 PHE A N 1
ATOM 2480 C CA . PHE A 1 333 ? 21.129 -5.319 -23.823 1.00 94.62 333 PHE A CA 1
ATOM 2481 C C . PHE A 1 333 ? 20.492 -6.708 -23.690 1.00 94.62 333 PHE A C 1
ATOM 2483 O O . PHE A 1 333 ? 19.926 -7.047 -22.654 1.00 94.62 333 PHE A O 1
ATOM 2490 N N . SER A 1 334 ? 20.579 -7.556 -24.720 1.00 91.75 334 SER A N 1
ATOM 2491 C CA . SER A 1 334 ? 19.905 -8.863 -24.736 1.00 91.75 334 SER A CA 1
ATOM 2492 C C . SER A 1 334 ? 20.331 -9.813 -23.602 1.00 91.75 334 SER A C 1
ATOM 2494 O O . SER A 1 334 ? 19.555 -10.700 -23.216 1.00 91.75 334 SER A O 1
ATOM 2496 N N . GLY A 1 335 ? 21.541 -9.615 -23.063 1.00 91.94 335 GLY A N 1
ATOM 2497 C CA . GLY A 1 335 ? 22.105 -10.334 -21.918 1.00 91.94 335 GLY A CA 1
ATOM 2498 C C . GLY A 1 335 ? 21.858 -9.689 -20.550 1.00 91.94 335 GLY A C 1
ATOM 2499 O O . GLY A 1 335 ? 22.250 -10.273 -19.543 1.00 91.94 335 GLY A O 1
ATOM 2500 N N . VAL A 1 336 ? 21.226 -8.514 -20.491 1.00 95.62 336 VAL A N 1
ATOM 2501 C CA . VAL A 1 336 ? 20.915 -7.834 -19.230 1.00 95.62 336 VAL A CA 1
ATOM 2502 C C . VAL A 1 336 ? 19.681 -8.481 -18.601 1.00 95.62 336 VAL A C 1
ATOM 2504 O O . VAL A 1 336 ? 18.627 -8.605 -19.229 1.00 95.62 336 VAL A O 1
ATOM 2507 N N . THR A 1 337 ? 19.821 -8.921 -17.352 1.00 95.62 337 THR A N 1
ATOM 2508 C CA . THR A 1 337 ? 18.694 -9.363 -16.522 1.00 95.62 337 THR A CA 1
ATOM 2509 C C . THR A 1 337 ? 17.870 -8.144 -16.138 1.00 95.62 337 THR A C 1
ATOM 2511 O O . THR A 1 337 ? 18.427 -7.259 -15.501 1.00 95.62 337 THR A O 1
ATOM 2514 N N . ASN A 1 338 ? 16.573 -8.124 -16.456 1.00 98.25 338 ASN A N 1
ATOM 2515 C CA . ASN A 1 338 ? 15.628 -7.126 -15.953 1.00 98.25 338 ASN A CA 1
ATOM 2516 C C . ASN A 1 338 ? 14.603 -7.807 -15.037 1.00 98.25 338 ASN A C 1
ATOM 2518 O O . ASN A 1 338 ? 13.875 -8.707 -15.462 1.00 98.25 338 ASN A O 1
ATOM 2522 N N . LEU A 1 339 ? 14.568 -7.406 -13.770 1.00 98.69 339 LEU A N 1
ATOM 2523 C CA . LEU A 1 339 ? 13.591 -7.870 -12.792 1.00 98.69 339 LEU A CA 1
ATOM 2524 C C . LEU A 1 339 ? 12.487 -6.822 -12.659 1.00 98.69 339 LEU A C 1
ATOM 2526 O O . LEU A 1 339 ? 12.742 -5.727 -12.175 1.00 98.69 339 LEU A O 1
ATOM 2530 N N . ALA A 1 340 ? 11.267 -7.158 -13.068 1.00 98.75 340 ALA A N 1
ATOM 2531 C CA . ALA A 1 340 ? 10.094 -6.361 -12.736 1.00 98.75 340 ALA A CA 1
ATOM 2532 C C . ALA A 1 340 ? 9.612 -6.721 -11.322 1.00 98.75 340 ALA A C 1
ATOM 2534 O O . ALA A 1 340 ? 9.687 -7.886 -10.918 1.00 98.75 340 ALA A O 1
ATOM 2535 N N . PHE A 1 341 ? 9.106 -5.733 -10.586 1.00 98.88 341 PHE A N 1
ATOM 2536 C CA . PHE A 1 341 ? 8.609 -5.896 -9.220 1.00 98.88 341 PHE A CA 1
ATOM 2537 C C . PHE A 1 341 ? 7.122 -5.576 -9.172 1.00 98.88 341 PHE A C 1
ATOM 2539 O O . PHE A 1 341 ? 6.730 -4.432 -9.378 1.00 98.88 341 PHE A O 1
ATOM 2546 N N . LEU A 1 342 ? 6.301 -6.585 -8.896 1.00 98.81 342 LEU A N 1
ATOM 2547 C CA . LEU A 1 342 ? 4.898 -6.407 -8.546 1.00 98.81 342 LEU A CA 1
ATOM 2548 C C . LEU A 1 342 ? 4.795 -6.342 -7.023 1.00 98.81 342 LEU A C 1
ATOM 2550 O O . LEU A 1 342 ? 5.021 -7.345 -6.345 1.00 98.81 342 LEU A O 1
ATOM 2554 N N . VAL A 1 343 ? 4.489 -5.159 -6.507 1.00 98.75 343 VAL A N 1
ATOM 2555 C CA . VAL A 1 343 ? 4.327 -4.882 -5.079 1.00 98.75 343 VAL A CA 1
ATOM 2556 C C . VAL A 1 343 ? 2.838 -4.862 -4.760 1.00 98.75 343 VAL A C 1
ATOM 2558 O O . VAL A 1 343 ? 2.080 -4.149 -5.421 1.00 98.75 343 VAL A O 1
ATOM 2561 N N . GLU A 1 344 ? 2.426 -5.645 -3.762 1.00 97.69 344 GLU A N 1
ATOM 2562 C CA . GLU A 1 344 ? 1.060 -5.612 -3.235 1.00 97.69 344 GLU A CA 1
ATOM 2563 C C . GLU A 1 344 ? 1.070 -4.931 -1.866 1.00 97.69 344 GLU A C 1
ATOM 2565 O O . GLU A 1 344 ? 1.674 -5.437 -0.924 1.00 97.69 344 GLU A O 1
ATOM 2570 N N . ILE A 1 345 ? 0.447 -3.761 -1.755 1.00 93.12 345 ILE A N 1
ATOM 2571 C CA . ILE A 1 345 ? 0.496 -2.928 -0.546 1.00 93.12 345 ILE A CA 1
ATOM 2572 C C . ILE A 1 345 ? -0.793 -2.107 -0.446 1.00 93.12 345 ILE A C 1
ATOM 2574 O O . ILE A 1 345 ? -1.304 -1.651 -1.466 1.00 93.12 345 ILE A O 1
ATOM 2578 N N . GLY A 1 346 ? -1.383 -1.989 0.749 1.00 89.12 346 GLY A N 1
ATOM 2579 C CA . GLY A 1 346 ? -2.670 -1.297 0.939 1.00 89.12 346 GLY A CA 1
ATOM 2580 C C . GLY A 1 346 ? -3.810 -1.814 0.051 1.00 89.12 346 GLY A C 1
ATOM 2581 O O . GLY A 1 346 ? -4.655 -1.045 -0.393 1.00 89.12 346 GLY A O 1
ATOM 2582 N N . GLY A 1 347 ? -3.796 -3.110 -0.286 1.00 90.56 347 GLY A N 1
ATOM 2583 C CA . GLY A 1 347 ? -4.762 -3.723 -1.206 1.00 90.56 347 GLY A CA 1
ATOM 2584 C C . GLY A 1 347 ? -4.577 -3.360 -2.686 1.00 90.56 347 GLY A C 1
ATOM 2585 O O . GLY A 1 347 ? -5.394 -3.778 -3.504 1.00 90.56 347 GLY A O 1
ATOM 2586 N N . LYS A 1 348 ? -3.522 -2.615 -3.040 1.00 95.75 348 LYS A N 1
ATOM 2587 C CA . LYS A 1 348 ? -3.194 -2.207 -4.411 1.00 95.75 348 LYS A CA 1
ATOM 2588 C C . LYS A 1 348 ? -2.077 -3.052 -5.002 1.00 95.75 348 LYS A C 1
ATOM 2590 O O . LYS A 1 348 ? -1.178 -3.484 -4.285 1.00 95.75 348 LYS A O 1
ATOM 2595 N N . LYS A 1 349 ? -2.102 -3.227 -6.322 1.00 98.44 349 LYS A N 1
ATOM 2596 C CA . LYS A 1 349 ? -1.067 -3.890 -7.123 1.00 98.44 349 LYS A CA 1
ATOM 2597 C C . LYS A 1 349 ? -0.329 -2.877 -7.990 1.00 98.44 349 LYS A C 1
ATOM 2599 O O . LYS A 1 349 ? -0.876 -2.365 -8.970 1.00 98.44 349 LYS A O 1
ATOM 2604 N N . ILE A 1 350 ? 0.931 -2.617 -7.645 1.00 98.81 350 ILE A N 1
ATOM 2605 C CA . ILE A 1 350 ? 1.802 -1.672 -8.348 1.00 98.81 350 ILE A CA 1
ATOM 2606 C C . ILE A 1 350 ? 2.944 -2.435 -9.012 1.00 98.81 350 ILE A C 1
ATOM 2608 O O . ILE A 1 350 ? 3.725 -3.108 -8.340 1.00 98.81 350 ILE A O 1
ATOM 2612 N N . LEU A 1 351 ? 3.059 -2.325 -10.336 1.00 98.88 351 LEU A N 1
ATOM 2613 C CA . LEU A 1 351 ? 4.136 -2.953 -11.099 1.00 98.88 351 LEU A CA 1
ATOM 2614 C C . LEU A 1 351 ? 5.212 -1.931 -11.470 1.00 98.88 351 LEU A C 1
ATOM 2616 O O . LEU A 1 351 ? 4.962 -1.018 -12.249 1.00 98.88 351 LEU A O 1
ATOM 2620 N N . HIS A 1 352 ? 6.435 -2.137 -10.999 1.00 98.88 352 HIS A N 1
ATOM 2621 C CA . HIS A 1 352 ? 7.613 -1.435 -11.491 1.00 98.88 352 HIS A CA 1
ATOM 2622 C C . HIS A 1 352 ? 8.324 -2.284 -12.550 1.00 98.88 352 HIS A C 1
ATOM 2624 O O . HIS A 1 352 ? 8.900 -3.329 -12.234 1.00 98.88 352 HIS A O 1
ATOM 2630 N N . ALA A 1 353 ? 8.283 -1.860 -13.814 1.00 98.31 353 ALA A N 1
ATOM 2631 C CA . ALA A 1 353 ? 8.680 -2.719 -14.930 1.00 98.31 353 ALA A CA 1
ATOM 2632 C C . ALA A 1 353 ? 10.203 -2.795 -15.172 1.00 98.31 353 ALA A C 1
ATOM 2634 O O . ALA A 1 353 ? 10.660 -3.676 -15.906 1.00 98.31 353 ALA A O 1
ATOM 2635 N N . GLY A 1 354 ? 10.991 -1.902 -14.561 1.00 98.25 354 GLY A N 1
ATOM 2636 C CA . GLY A 1 354 ? 12.395 -1.696 -14.942 1.00 98.25 354 GLY A CA 1
ATOM 2637 C C . GLY A 1 354 ? 12.519 -1.231 -16.395 1.00 98.25 354 GLY A C 1
ATOM 2638 O O . GLY A 1 354 ? 11.578 -0.665 -16.947 1.00 98.25 354 GLY A O 1
ATOM 2639 N N . ASP A 1 355 ? 13.640 -1.532 -17.040 1.00 97.38 355 ASP A N 1
ATOM 2640 C CA . ASP A 1 355 ? 13.922 -1.134 -18.425 1.00 97.38 355 ASP A CA 1
ATOM 2641 C C . ASP A 1 355 ? 13.249 -2.079 -19.428 1.00 97.38 355 ASP A C 1
ATOM 2643 O O . ASP A 1 355 ? 13.875 -2.842 -20.162 1.00 97.38 355 ASP A O 1
ATOM 2647 N N . PHE A 1 356 ? 11.924 -2.072 -19.417 1.00 96.44 356 PHE A N 1
ATOM 2648 C CA . PHE A 1 356 ? 11.081 -3.111 -19.991 1.00 96.44 356 PHE A CA 1
ATOM 2649 C C . PHE A 1 356 ? 11.008 -3.105 -21.532 1.00 96.44 356 PHE A C 1
ATOM 2651 O O . PHE A 1 356 ? 10.792 -2.071 -22.164 1.00 96.44 356 PHE A O 1
ATOM 2658 N N . ASP A 1 357 ? 11.104 -4.286 -22.157 1.00 96.06 357 ASP A N 1
ATOM 2659 C CA . ASP A 1 357 ? 10.749 -4.486 -23.571 1.00 96.06 357 ASP A CA 1
ATOM 2660 C C . ASP A 1 357 ? 9.231 -4.687 -23.741 1.00 96.06 357 ASP A C 1
ATOM 2662 O O . ASP A 1 357 ? 8.663 -5.665 -23.259 1.00 96.06 357 ASP A O 1
ATOM 2666 N N . TYR A 1 358 ? 8.571 -3.808 -24.491 1.00 95.94 358 TYR A N 1
ATOM 2667 C CA . TYR A 1 358 ? 7.118 -3.822 -24.676 1.00 95.94 358 TYR A CA 1
ATOM 2668 C C . TYR A 1 358 ? 6.556 -4.853 -25.674 1.00 95.94 358 TYR A C 1
ATOM 2670 O O . TYR A 1 358 ? 5.410 -4.731 -26.118 1.00 95.94 358 TYR A O 1
ATOM 2678 N N . ALA A 1 359 ? 7.328 -5.858 -26.081 1.00 95.75 359 ALA A N 1
ATOM 2679 C CA . ALA A 1 359 ? 6.803 -6.936 -26.912 1.00 95.75 359 ALA A CA 1
ATOM 2680 C C . ALA A 1 359 ? 5.734 -7.775 -26.184 1.00 95.75 359 ALA A C 1
ATOM 2682 O O . ALA A 1 359 ? 5.801 -8.006 -24.976 1.00 95.75 359 ALA A O 1
ATOM 2683 N N . ALA A 1 360 ? 4.763 -8.294 -26.942 1.00 96.88 360 ALA A N 1
ATOM 2684 C CA . ALA A 1 360 ? 3.619 -9.026 -26.393 1.00 96.88 360 ALA A CA 1
ATOM 2685 C C . ALA A 1 360 ? 4.008 -10.283 -25.591 1.00 96.88 360 ALA A C 1
ATOM 2687 O O . ALA A 1 360 ? 3.375 -10.583 -24.583 1.00 96.88 360 ALA A O 1
ATOM 2688 N N . ASP A 1 361 ? 5.051 -11.006 -26.011 1.00 96.62 361 ASP A N 1
ATOM 2689 C CA . ASP A 1 361 ? 5.563 -12.174 -25.285 1.00 96.62 361 ASP A CA 1
ATOM 2690 C C . ASP A 1 361 ? 6.151 -11.783 -23.924 1.00 96.62 361 ASP A C 1
ATOM 2692 O O . ASP A 1 361 ? 5.924 -12.469 -22.930 1.00 96.62 361 ASP A O 1
ATOM 2696 N N . ASN A 1 362 ? 6.850 -10.647 -23.874 1.00 97.56 362 ASN A N 1
ATOM 2697 C CA . ASN A 1 362 ? 7.450 -10.128 -22.654 1.00 97.56 362 ASN A CA 1
ATOM 2698 C C . ASN A 1 362 ? 6.396 -9.601 -21.672 1.00 97.56 362 ASN A C 1
ATOM 2700 O O . ASN A 1 362 ? 6.500 -9.853 -20.476 1.00 97.56 362 ASN A O 1
ATOM 2704 N N . ILE A 1 363 ? 5.344 -8.945 -22.176 1.00 98.06 363 ILE A N 1
ATOM 2705 C CA . ILE A 1 363 ? 4.152 -8.603 -21.381 1.00 98.06 363 ILE A CA 1
ATOM 2706 C C . ILE A 1 363 ? 3.498 -9.880 -20.835 1.00 98.06 363 ILE A C 1
ATOM 2708 O O . ILE A 1 363 ? 3.116 -9.927 -19.669 1.00 98.06 363 ILE A O 1
ATOM 2712 N N . GLY A 1 364 ? 3.443 -10.945 -21.639 1.00 97.25 364 GLY A N 1
ATOM 2713 C CA . GLY A 1 364 ? 2.932 -12.250 -21.216 1.00 97.25 364 GLY A CA 1
ATOM 2714 C C . GLY A 1 364 ? 3.686 -12.874 -20.035 1.00 97.25 364 GLY A C 1
ATOM 2715 O O . GLY A 1 364 ? 3.079 -13.612 -19.262 1.00 97.25 364 GLY A O 1
ATOM 2716 N N . PHE A 1 365 ? 4.971 -12.555 -19.837 1.00 97.75 365 PHE A N 1
ATOM 2717 C CA . PHE A 1 365 ? 5.737 -13.027 -18.675 1.00 97.75 365 PHE A CA 1
ATOM 2718 C C . PHE A 1 365 ? 5.253 -12.456 -17.346 1.00 97.75 365 PHE A C 1
ATOM 2720 O O . PHE A 1 365 ? 5.534 -13.052 -16.311 1.00 97.75 365 PHE A O 1
ATOM 2727 N N . LEU A 1 366 ? 4.527 -11.334 -17.364 1.00 97.94 366 LEU A N 1
ATOM 2728 C CA . LEU A 1 366 ? 3.976 -10.744 -16.148 1.00 97.94 366 LEU A CA 1
ATOM 2729 C C . LEU A 1 366 ? 2.898 -11.633 -15.517 1.00 97.94 366 LEU A C 1
ATOM 2731 O O . LEU A 1 366 ? 2.661 -11.535 -14.320 1.00 97.94 366 LEU A O 1
ATOM 2735 N N . GLY A 1 367 ? 2.250 -12.499 -16.309 1.00 96.44 367 GLY A N 1
ATOM 2736 C CA . GLY A 1 367 ? 1.232 -13.426 -15.812 1.00 96.44 367 GLY A CA 1
ATOM 2737 C C . GLY A 1 367 ? -0.046 -12.750 -15.301 1.00 96.44 367 GLY A C 1
ATOM 2738 O O . GLY A 1 367 ? -0.815 -13.390 -14.590 1.00 96.44 367 GLY A O 1
ATOM 2739 N N . LEU A 1 368 ? -0.267 -11.483 -15.661 1.00 97.00 368 LEU A N 1
ATOM 2740 C CA . LEU A 1 368 ? -1.388 -10.658 -15.211 1.00 97.00 368 LEU A CA 1
ATOM 2741 C C . LEU A 1 368 ? -2.549 -10.691 -16.206 1.00 97.00 368 LEU A C 1
ATOM 2743 O O . LEU A 1 368 ? -2.342 -10.843 -17.414 1.00 97.00 368 LEU A O 1
ATOM 2747 N N . GLN A 1 369 ? -3.769 -10.530 -15.698 1.00 96.56 369 GLN A N 1
ATOM 2748 C CA . GLN A 1 369 ? -4.961 -10.307 -16.521 1.00 96.56 369 GLN A CA 1
ATOM 2749 C C . GLN A 1 369 ? -5.264 -8.807 -16.685 1.00 96.56 369 GLN A C 1
ATOM 2751 O O . GLN A 1 369 ? -4.876 -8.002 -15.833 1.00 96.56 369 GLN A O 1
ATOM 2756 N N . PRO A 1 370 ? -5.993 -8.411 -17.749 1.00 97.69 370 PRO A N 1
ATOM 2757 C CA . PRO A 1 370 ? -6.437 -7.033 -17.909 1.00 97.69 370 PRO A CA 1
ATOM 2758 C C . PRO A 1 370 ? -7.229 -6.529 -16.692 1.00 97.69 370 PRO A C 1
ATOM 2760 O O . PRO A 1 370 ? -8.191 -7.172 -16.274 1.00 97.69 370 PRO A O 1
ATOM 2763 N N . GLY A 1 371 ? -6.849 -5.367 -16.157 1.00 95.38 371 GLY A N 1
ATOM 2764 C CA . GLY A 1 371 ? -7.509 -4.717 -15.020 1.00 95.38 371 GLY A CA 1
ATOM 2765 C C . GLY A 1 371 ? -7.021 -5.166 -13.640 1.00 95.38 371 GLY A C 1
ATOM 2766 O O . GLY A 1 371 ? -7.558 -4.700 -12.642 1.00 95.38 371 GLY A O 1
ATOM 2767 N N . GLU A 1 372 ? -6.017 -6.047 -13.556 1.00 97.56 372 GLU A N 1
ATOM 2768 C CA . GLU A 1 372 ? -5.445 -6.467 -12.266 1.00 97.56 372 GLU A CA 1
ATOM 2769 C C . GLU A 1 372 ? -4.468 -5.454 -11.656 1.00 97.56 372 GLU A C 1
ATOM 2771 O O . GLU A 1 372 ? -4.187 -5.540 -10.464 1.00 97.56 372 GLU A O 1
ATOM 2776 N N . LEU A 1 373 ? -3.914 -4.536 -12.454 1.00 98.25 373 LEU A N 1
ATOM 2777 C CA . LEU A 1 373 ? -2.962 -3.532 -11.978 1.00 98.25 373 LEU A CA 1
ATOM 2778 C C . LEU A 1 373 ? -3.660 -2.218 -11.653 1.00 98.25 373 LEU A C 1
ATOM 2780 O O . LEU A 1 373 ? -4.266 -1.609 -12.535 1.00 98.25 373 LEU A O 1
ATOM 2784 N N . ASP A 1 374 ? -3.462 -1.724 -10.434 1.00 98.50 374 ASP A N 1
ATOM 2785 C CA . ASP A 1 374 ? -3.848 -0.363 -10.065 1.00 98.50 374 ASP A CA 1
ATOM 2786 C C . ASP A 1 374 ? -2.910 0.660 -10.714 1.00 98.50 374 ASP A C 1
ATOM 2788 O O . ASP A 1 374 ? -3.364 1.684 -11.227 1.00 98.50 374 ASP A O 1
ATOM 2792 N N . ALA A 1 375 ? -1.606 0.364 -10.756 1.00 98.62 375 ALA A N 1
ATOM 2793 C CA . ALA A 1 375 ? -0.613 1.212 -11.405 1.00 98.62 375 ALA A CA 1
ATOM 2794 C C . ALA A 1 375 ? 0.548 0.417 -12.020 1.00 98.62 375 ALA A C 1
ATOM 2796 O O . ALA A 1 375 ? 0.949 -0.636 -11.521 1.00 98.62 375 ALA A O 1
ATOM 2797 N N . ILE A 1 376 ? 1.129 0.962 -13.089 1.00 98.69 376 ILE A N 1
ATOM 2798 C CA . ILE A 1 376 ? 2.384 0.487 -13.682 1.00 98.69 376 ILE A CA 1
ATOM 2799 C C . ILE A 1 376 ? 3.355 1.654 -13.894 1.00 98.69 376 ILE A C 1
ATOM 2801 O O . ILE A 1 376 ? 2.965 2.680 -14.447 1.00 98.69 376 ILE A O 1
ATOM 2805 N N . ILE A 1 377 ? 4.611 1.486 -13.475 1.00 98.81 377 ILE A N 1
ATOM 2806 C CA . ILE A 1 377 ? 5.721 2.414 -13.717 1.00 98.81 377 ILE A CA 1
ATOM 2807 C C . ILE A 1 377 ? 6.518 1.911 -14.918 1.00 98.81 377 ILE A C 1
ATOM 2809 O O . ILE A 1 377 ? 6.975 0.762 -14.931 1.00 98.81 377 ILE A O 1
ATOM 2813 N N . LEU A 1 378 ? 6.645 2.773 -15.926 1.00 98.12 378 LEU A N 1
ATOM 2814 C CA . LEU A 1 378 ? 7.209 2.451 -17.228 1.00 98.12 378 LEU A CA 1
ATOM 2815 C C . LEU A 1 378 ? 8.329 3.422 -17.636 1.00 98.12 378 LEU A C 1
ATOM 2817 O O . LEU A 1 378 ? 8.160 4.638 -17.490 1.00 98.12 378 LEU A O 1
ATOM 2821 N N . PRO A 1 379 ? 9.412 2.924 -18.262 1.00 97.19 379 PRO A N 1
ATOM 2822 C CA . PRO A 1 379 ? 10.419 3.772 -18.882 1.00 97.19 379 PRO A CA 1
ATOM 2823 C C . PRO A 1 379 ? 9.881 4.333 -20.203 1.00 97.19 379 PRO A C 1
ATOM 2825 O O . PRO A 1 379 ? 9.387 3.591 -21.061 1.00 97.19 379 PRO A O 1
ATOM 2828 N N . THR A 1 380 ? 9.965 5.649 -20.393 1.00 94.38 380 THR A N 1
ATOM 2829 C CA . THR A 1 380 ? 9.307 6.315 -21.535 1.00 94.38 380 THR A CA 1
ATOM 2830 C C . THR A 1 380 ? 10.192 7.258 -22.344 1.00 94.38 380 THR A C 1
ATOM 2832 O O . THR A 1 380 ? 9.697 7.871 -23.291 1.00 94.38 380 THR A O 1
ATOM 2835 N N . PHE A 1 381 ? 11.490 7.344 -22.036 1.00 90.75 381 PHE A N 1
ATOM 2836 C CA . PHE A 1 381 ? 12.412 8.224 -22.752 1.00 90.75 381 PHE A CA 1
ATOM 2837 C C . PHE A 1 381 ? 12.484 7.951 -24.255 1.00 90.75 381 PHE A C 1
ATOM 2839 O O . PHE A 1 381 ? 12.240 6.841 -24.752 1.00 90.75 381 PHE A O 1
ATOM 2846 N N . ASN A 1 382 ? 12.907 8.986 -24.980 1.00 87.25 382 ASN A N 1
ATOM 2847 C CA . ASN A 1 382 ? 13.064 8.964 -26.425 1.00 87.25 382 ASN A CA 1
ATOM 2848 C C . ASN A 1 382 ? 11.819 8.345 -27.100 1.00 87.25 382 ASN A C 1
ATOM 2850 O O . ASN A 1 382 ? 10.693 8.732 -26.817 1.00 87.25 382 ASN A O 1
ATOM 2854 N N . THR A 1 383 ? 11.994 7.368 -27.988 1.00 85.62 383 THR A N 1
ATOM 2855 C CA . THR A 1 383 ? 10.928 6.708 -28.761 1.00 85.62 383 THR A CA 1
ATOM 2856 C C . THR A 1 383 ? 10.608 5.304 -28.265 1.00 85.62 383 THR A C 1
ATOM 2858 O O . THR A 1 383 ? 10.032 4.503 -29.001 1.00 85.62 383 THR A O 1
ATOM 2861 N N . LEU A 1 384 ? 10.958 5.007 -27.007 1.00 91.75 384 LEU A N 1
ATOM 2862 C CA . LEU A 1 384 ? 10.769 3.678 -26.430 1.00 91.75 384 LEU A CA 1
ATOM 2863 C C . LEU A 1 384 ? 9.279 3.308 -26.356 1.00 91.75 384 LEU A C 1
ATOM 2865 O O . LEU A 1 384 ? 8.897 2.176 -26.674 1.00 91.75 384 LEU A O 1
ATOM 2869 N N . ILE A 1 385 ? 8.427 4.278 -26.012 1.00 91.62 385 ILE A N 1
ATOM 2870 C CA . ILE A 1 385 ? 6.975 4.138 -26.110 1.00 91.62 385 ILE A CA 1
ATOM 2871 C C . ILE A 1 385 ? 6.457 4.609 -27.474 1.00 91.62 385 ILE A C 1
ATOM 2873 O O . ILE A 1 385 ? 6.845 5.652 -28.003 1.00 91.62 385 ILE A O 1
ATOM 2877 N N . SER A 1 386 ? 5.560 3.816 -28.054 1.00 93.25 386 SER A N 1
ATOM 2878 C CA . SER A 1 386 ? 4.939 4.041 -29.358 1.00 93.25 386 SER A CA 1
ATOM 2879 C C . SER A 1 386 ? 3.453 3.693 -29.303 1.00 93.25 386 SER A C 1
ATOM 2881 O O . SER A 1 386 ? 3.004 2.958 -28.427 1.00 93.25 386 SER A O 1
ATOM 2883 N N . GLN A 1 387 ? 2.669 4.141 -30.285 1.00 94.06 387 GLN A N 1
ATOM 2884 C CA . GLN A 1 387 ? 1.245 3.788 -30.332 1.00 94.06 387 GLN A CA 1
ATOM 2885 C C . GLN A 1 387 ? 1.019 2.266 -30.365 1.00 94.06 387 GLN A C 1
ATOM 2887 O O . GLN A 1 387 ? 0.084 1.757 -29.753 1.00 94.06 387 GLN A O 1
ATOM 2892 N N . ALA A 1 388 ? 1.877 1.528 -31.077 1.00 94.44 388 ALA A N 1
ATOM 2893 C CA . ALA A 1 388 ? 1.733 0.085 -31.231 1.00 94.44 388 ALA A CA 1
ATOM 2894 C C . ALA A 1 388 ? 1.926 -0.654 -29.904 1.00 94.44 388 ALA A C 1
ATOM 2896 O O . ALA A 1 388 ? 1.136 -1.536 -29.572 1.00 94.44 388 ALA A O 1
ATOM 2897 N N . ASN A 1 389 ? 2.957 -0.288 -29.141 1.00 94.38 389 ASN A N 1
ATOM 2898 C CA . ASN A 1 389 ? 3.244 -0.966 -27.886 1.00 94.38 389 ASN A CA 1
ATOM 2899 C C . ASN A 1 389 ? 2.349 -0.482 -26.734 1.00 94.38 389 ASN A C 1
ATOM 2901 O O . ASN A 1 389 ? 1.943 -1.302 -25.915 1.00 94.38 389 ASN A O 1
ATOM 2905 N N . PHE A 1 390 ? 1.893 0.773 -26.754 1.00 93.50 390 PHE A N 1
ATOM 2906 C CA . PHE A 1 390 ? 0.818 1.221 -25.874 1.00 93.50 390 PHE A CA 1
ATOM 2907 C C . PHE A 1 390 ? -0.470 0.415 -26.092 1.00 93.50 390 PHE A C 1
ATOM 2909 O O . PHE A 1 390 ? -1.069 -0.056 -25.127 1.00 93.50 390 PHE A O 1
ATOM 2916 N N . ASN A 1 391 ? -0.867 0.170 -27.347 1.00 95.31 391 ASN A N 1
ATOM 2917 C CA . ASN A 1 391 ? -2.046 -0.651 -27.633 1.00 95.31 391 ASN A CA 1
ATOM 2918 C C . ASN A 1 391 ? -1.919 -2.066 -27.038 1.00 95.31 391 ASN A C 1
ATOM 2920 O O . ASN A 1 391 ? -2.915 -2.612 -26.563 1.00 95.31 391 ASN A O 1
ATOM 2924 N N . LEU A 1 392 ? -0.714 -2.654 -27.032 1.00 96.50 392 LEU A N 1
ATOM 2925 C CA . LEU A 1 392 ? -0.464 -3.947 -26.384 1.00 96.50 392 LEU A CA 1
ATOM 2926 C C . LEU A 1 392 ? -0.631 -3.861 -24.866 1.00 96.50 392 LEU A C 1
ATOM 2928 O O . LEU A 1 392 ? -1.346 -4.683 -24.305 1.00 96.50 392 LEU A O 1
ATOM 2932 N N . ILE A 1 393 ? -0.033 -2.858 -24.217 1.00 95.19 393 ILE A N 1
ATOM 2933 C CA . ILE A 1 393 ? -0.161 -2.637 -22.767 1.00 95.19 393 ILE A CA 1
ATOM 2934 C C . ILE A 1 393 ? -1.636 -2.477 -22.386 1.00 95.19 393 ILE A C 1
ATOM 2936 O O . ILE A 1 393 ? -2.124 -3.162 -21.491 1.00 95.19 393 ILE A O 1
ATOM 2940 N N . ASN A 1 394 ? -2.379 -1.640 -23.110 1.00 94.75 394 ASN A N 1
ATOM 2941 C CA . ASN A 1 394 ? -3.791 -1.406 -22.826 1.00 94.75 394 ASN A CA 1
ATOM 2942 C C . ASN A 1 394 ? -4.663 -2.648 -23.081 1.00 94.75 394 ASN A C 1
ATOM 2944 O O . ASN A 1 394 ? -5.637 -2.871 -22.375 1.00 94.75 394 ASN A O 1
ATOM 2948 N N . THR A 1 395 ? -4.314 -3.477 -24.068 1.00 96.56 395 THR A N 1
ATOM 2949 C CA . THR A 1 395 ? -5.077 -4.699 -24.380 1.00 96.56 395 THR A CA 1
ATOM 2950 C C . THR A 1 395 ? -4.783 -5.832 -23.399 1.00 96.56 395 THR A C 1
ATOM 2952 O O . THR A 1 395 ? -5.690 -6.572 -23.028 1.00 96.56 395 THR A O 1
ATOM 2955 N N . LEU A 1 396 ? -3.516 -6.006 -23.019 1.00 97.31 396 LEU A N 1
ATOM 2956 C CA . LEU A 1 396 ? -3.057 -7.163 -22.248 1.00 97.31 396 LEU A CA 1
ATOM 2957 C C . LEU A 1 396 ? -3.053 -6.916 -20.737 1.00 97.31 396 LEU A C 1
ATOM 2959 O O . LEU A 1 396 ? -3.209 -7.871 -19.986 1.00 97.31 396 LEU A O 1
ATOM 2963 N N . LEU A 1 397 ? -2.879 -5.666 -20.299 1.00 97.44 397 LEU A N 1
ATOM 2964 C CA . LEU A 1 397 ? -2.790 -5.308 -18.879 1.00 97.44 397 LEU A CA 1
ATOM 2965 C C . LEU A 1 397 ? -3.912 -4.372 -18.428 1.00 97.44 397 LEU A C 1
ATOM 2967 O O . LEU A 1 397 ? -4.355 -4.497 -17.292 1.00 97.44 397 LEU A O 1
ATOM 2971 N N . ALA A 1 398 ? -4.372 -3.457 -19.292 1.00 97.19 398 ALA A N 1
ATOM 2972 C CA . ALA A 1 398 ? -5.396 -2.450 -18.976 1.00 97.19 398 ALA A CA 1
ATOM 2973 C C . ALA A 1 398 ? -5.229 -1.829 -17.563 1.00 97.19 398 ALA A C 1
ATOM 2975 O O . ALA A 1 398 ? -6.150 -1.922 -16.749 1.00 97.19 398 ALA A O 1
ATOM 2976 N N . PRO A 1 399 ? -4.044 -1.274 -17.231 1.00 97.62 399 PRO A N 1
ATOM 2977 C CA . PRO A 1 399 ? -3.758 -0.798 -15.880 1.00 97.62 399 PRO A CA 1
ATOM 2978 C C . PRO A 1 399 ? -4.636 0.407 -15.522 1.00 97.62 399 PRO A C 1
ATOM 2980 O O . PRO A 1 399 ? -4.926 1.242 -16.381 1.00 97.62 399 PRO A O 1
ATOM 2983 N N . GLY A 1 400 ? -5.002 0.539 -14.245 1.00 97.44 400 GLY A N 1
ATOM 2984 C CA . GLY A 1 400 ? -5.767 1.684 -13.745 1.00 97.44 400 GLY A CA 1
ATOM 2985 C C . GLY A 1 400 ? -5.038 3.015 -13.947 1.00 97.44 400 GLY A C 1
ATOM 2986 O O . GLY A 1 400 ? -5.656 4.021 -14.307 1.00 97.44 400 GLY A O 1
ATOM 2987 N N . LYS A 1 401 ? -3.712 3.015 -13.762 1.00 98.00 401 LYS A N 1
ATOM 2988 C CA . LYS A 1 401 ? -2.815 4.153 -13.996 1.00 98.00 401 LYS A CA 1
ATOM 2989 C C . LYS A 1 401 ? -1.535 3.719 -14.704 1.00 98.00 401 LYS A C 1
ATOM 2991 O O . LYS A 1 401 ? -0.940 2.695 -14.375 1.00 98.00 401 LYS A O 1
ATOM 2996 N N . ILE A 1 402 ? -1.080 4.543 -15.645 1.00 98.12 402 ILE A N 1
ATOM 2997 C CA . ILE A 1 402 ? 0.257 4.445 -16.239 1.00 98.12 402 ILE A CA 1
ATOM 2998 C C . ILE A 1 402 ? 1.078 5.617 -15.713 1.00 98.12 402 ILE A C 1
ATOM 3000 O O . ILE A 1 402 ? 0.695 6.772 -15.898 1.00 98.12 402 ILE A O 1
ATOM 3004 N N . ILE A 1 403 ? 2.196 5.307 -15.069 1.00 98.69 403 ILE A N 1
ATOM 3005 C CA . ILE A 1 403 ? 3.197 6.265 -14.620 1.00 98.69 403 ILE A CA 1
ATOM 3006 C C . ILE A 1 403 ? 4.354 6.214 -15.618 1.00 98.69 403 ILE A C 1
ATOM 3008 O O . ILE A 1 403 ? 5.031 5.194 -15.756 1.00 98.69 403 ILE A O 1
ATOM 3012 N N . ALA A 1 404 ? 4.568 7.316 -16.323 1.00 98.19 404 ALA A N 1
ATOM 3013 C CA . ALA A 1 404 ? 5.714 7.518 -17.189 1.00 98.19 404 ALA A CA 1
ATOM 3014 C C . ALA A 1 404 ? 6.880 8.064 -16.363 1.00 98.19 404 ALA A C 1
ATOM 3016 O O . ALA A 1 404 ? 6.738 9.096 -15.710 1.00 98.19 404 ALA A O 1
ATOM 3017 N N . ALA A 1 405 ? 8.019 7.381 -16.412 1.00 98.12 405 ALA A N 1
ATOM 3018 C CA . ALA A 1 405 ? 9.250 7.756 -15.725 1.00 98.12 405 ALA A CA 1
ATOM 3019 C C . ALA A 1 405 ? 10.466 7.521 -16.643 1.00 98.12 405 ALA A C 1
ATOM 3021 O O . ALA A 1 405 ? 10.311 7.258 -17.846 1.00 98.12 405 ALA A O 1
ATOM 3022 N N . HIS A 1 406 ? 11.672 7.590 -16.065 1.00 97.00 406 HIS A N 1
ATOM 3023 C CA . HIS A 1 406 ? 12.952 7.352 -16.744 1.00 97.00 406 HIS A CA 1
ATOM 3024 C C . HIS A 1 406 ? 13.282 8.427 -17.785 1.00 97.00 406 HIS A C 1
ATOM 3026 O O . HIS A 1 406 ? 13.610 8.117 -18.918 1.00 97.00 406 HIS A O 1
ATOM 3032 N N . PHE A 1 407 ? 13.120 9.709 -17.436 1.00 97.00 407 PHE A N 1
ATOM 3033 C CA . PHE A 1 407 ? 13.347 10.832 -18.357 1.00 97.00 407 PHE A CA 1
ATOM 3034 C C . PHE A 1 407 ? 14.819 11.249 -18.441 1.00 97.00 407 PHE A C 1
ATOM 3036 O O . PHE A 1 407 ? 15.545 11.304 -17.438 1.00 97.00 407 PHE A O 1
ATOM 3043 N N . GLN A 1 408 ? 15.242 11.665 -19.635 1.00 96.19 408 GLN A N 1
ATOM 3044 C CA . GLN A 1 408 ? 16.562 12.249 -19.847 1.00 96.19 408 GLN A CA 1
ATOM 3045 C C . GLN A 1 408 ? 16.543 13.721 -19.430 1.00 96.19 408 GLN A C 1
ATOM 3047 O O . GLN A 1 408 ? 15.761 14.521 -19.946 1.00 96.19 408 GLN A O 1
ATOM 3052 N N . SER A 1 409 ? 17.447 14.127 -18.533 1.00 94.38 409 SER A N 1
ATOM 3053 C CA . SER A 1 409 ? 17.416 15.472 -17.929 1.00 94.38 409 SER A CA 1
ATOM 3054 C C . SER A 1 409 ? 17.562 16.610 -18.947 1.00 94.38 409 SER A C 1
ATOM 3056 O O . SER A 1 409 ? 17.061 17.710 -18.725 1.00 94.38 409 SER A O 1
ATOM 3058 N N . GLY A 1 410 ? 18.196 16.346 -20.094 1.00 94.75 410 GLY A N 1
ATOM 3059 C CA . GLY A 1 410 ? 18.309 17.297 -21.203 1.00 94.75 410 GLY A CA 1
ATOM 3060 C C . GLY A 1 410 ? 17.113 17.338 -22.163 1.00 94.75 410 GLY A C 1
ATOM 3061 O O . GLY A 1 410 ? 17.063 18.241 -22.996 1.00 94.75 410 GLY A O 1
ATOM 3062 N N . LEU A 1 411 ? 16.176 16.384 -22.082 1.00 96.06 411 LEU A N 1
ATOM 3063 C CA . LEU A 1 411 ? 15.093 16.186 -23.058 1.00 96.06 411 LEU A CA 1
ATOM 3064 C C . LEU A 1 411 ? 13.691 16.088 -22.435 1.00 96.06 411 LEU A C 1
ATOM 3066 O O . LEU A 1 411 ? 12.730 15.851 -23.171 1.00 96.06 411 LEU A O 1
ATOM 3070 N N . ILE A 1 412 ? 13.551 16.350 -21.129 1.00 95.44 412 ILE A N 1
ATOM 3071 C CA . ILE A 1 412 ? 12.285 16.256 -20.377 1.00 95.44 412 ILE A CA 1
ATOM 3072 C C . ILE A 1 412 ? 11.108 16.865 -21.149 1.00 95.44 412 ILE A C 1
ATOM 3074 O O . ILE A 1 412 ? 10.102 16.203 -21.369 1.00 95.44 412 ILE A O 1
ATOM 3078 N N . ALA A 1 413 ? 11.233 18.108 -21.629 1.00 95.69 413 ALA A N 1
ATOM 3079 C CA . ALA A 1 413 ? 10.129 18.793 -22.307 1.00 95.69 413 ALA A CA 1
ATOM 3080 C C . ALA A 1 413 ? 9.669 18.076 -23.593 1.00 95.69 413 ALA A C 1
ATOM 3082 O O . ALA A 1 413 ? 8.466 17.959 -23.846 1.00 95.69 413 ALA A O 1
ATOM 3083 N N . SER A 1 414 ? 10.612 17.589 -24.408 1.00 95.62 414 SER A N 1
ATOM 3084 C CA . SER A 1 414 ? 10.292 16.849 -25.634 1.00 95.62 414 SER A CA 1
ATOM 3085 C C . SER A 1 414 ? 9.715 15.468 -25.338 1.00 95.62 414 SER A C 1
ATOM 3087 O O . SER A 1 414 ? 8.723 15.085 -25.955 1.00 95.62 414 SER A O 1
ATOM 3089 N N . GLU A 1 415 ? 10.290 14.752 -24.373 1.00 95.62 415 GLU A N 1
ATOM 3090 C CA . GLU A 1 415 ? 9.846 13.413 -23.984 1.00 95.62 415 GLU A CA 1
ATOM 3091 C C . GLU A 1 415 ? 8.465 13.465 -23.335 1.00 95.62 415 GLU A C 1
ATOM 3093 O O . GLU A 1 415 ? 7.567 12.745 -23.758 1.00 95.62 415 GLU A O 1
ATOM 3098 N N . ARG A 1 416 ? 8.233 14.404 -22.410 1.00 96.00 416 ARG A N 1
ATOM 3099 C CA . ARG A 1 416 ? 6.918 14.654 -21.804 1.00 96.00 416 ARG A CA 1
ATOM 3100 C C . ARG A 1 416 ? 5.858 14.924 -22.865 1.00 96.00 416 ARG A C 1
ATOM 3102 O O . ARG A 1 416 ? 4.770 14.358 -22.813 1.00 96.00 416 ARG A O 1
ATOM 3109 N N . THR A 1 417 ? 6.173 15.773 -23.845 1.00 95.56 417 THR A N 1
ATOM 3110 C CA . THR A 1 417 ? 5.251 16.075 -24.950 1.00 95.56 417 THR A CA 1
ATOM 3111 C C . THR A 1 417 ? 4.935 14.820 -25.761 1.00 95.56 417 THR A C 1
ATOM 3113 O O . THR A 1 417 ? 3.780 14.571 -26.097 1.00 95.56 417 THR A O 1
ATOM 3116 N N . GLN A 1 418 ? 5.946 14.010 -26.070 1.00 94.56 418 GLN A N 1
ATOM 3117 C CA . GLN A 1 418 ? 5.755 12.766 -26.805 1.00 94.56 418 GLN A CA 1
ATOM 3118 C C . GLN A 1 418 ? 4.905 11.759 -26.024 1.00 94.56 418 GLN A C 1
ATOM 3120 O O . GLN A 1 418 ? 3.990 11.170 -26.601 1.00 94.56 418 GLN A O 1
ATOM 3125 N N . VAL A 1 419 ? 5.178 11.590 -24.729 1.00 95.75 419 VAL A N 1
ATOM 3126 C CA . VAL A 1 419 ? 4.414 10.714 -23.841 1.00 95.75 419 VAL A CA 1
ATOM 3127 C C . VAL A 1 419 ? 2.962 11.158 -23.795 1.00 95.75 419 VAL A C 1
ATOM 3129 O O . VAL A 1 419 ? 2.099 10.352 -24.107 1.00 95.75 419 VAL A O 1
ATOM 3132 N N . LEU A 1 420 ? 2.675 12.429 -23.509 1.00 95.75 420 LEU A N 1
ATOM 3133 C CA . LEU A 1 420 ? 1.297 12.923 -23.386 1.00 95.75 420 LEU A CA 1
ATOM 3134 C C . LEU A 1 420 ? 0.521 12.910 -24.712 1.00 95.75 420 LEU A C 1
ATOM 3136 O O . LEU A 1 420 ? -0.702 12.794 -24.707 1.00 95.75 420 LEU A O 1
ATOM 3140 N N . ASN A 1 421 ? 1.208 12.977 -25.857 1.00 94.62 421 ASN A N 1
ATOM 3141 C CA . ASN A 1 421 ? 0.568 12.786 -27.162 1.00 94.62 421 ASN A CA 1
ATOM 3142 C C . ASN A 1 421 ? 0.101 11.338 -27.387 1.00 94.62 421 ASN A C 1
ATOM 3144 O O . ASN A 1 421 ? -0.854 11.118 -28.129 1.00 94.62 421 ASN A O 1
ATOM 3148 N N . LEU A 1 422 ? 0.784 10.359 -26.787 1.00 92.81 422 LEU A N 1
ATOM 3149 C CA . LEU A 1 422 ? 0.451 8.933 -26.882 1.00 92.81 422 LEU A CA 1
ATOM 3150 C C . LEU A 1 422 ? -0.446 8.467 -25.725 1.00 92.81 422 LEU A C 1
ATOM 3152 O O . LEU A 1 422 ? -1.312 7.617 -25.919 1.00 92.81 422 LEU A O 1
ATOM 3156 N N . LEU A 1 423 ? -0.232 9.034 -24.539 1.00 92.12 423 LEU A N 1
ATOM 3157 C CA . LEU A 1 423 ? -0.837 8.698 -23.257 1.00 92.12 423 LEU A CA 1
ATOM 3158 C C . LEU A 1 423 ? -1.350 9.974 -22.561 1.00 92.12 423 LEU A C 1
ATOM 3160 O O . LEU A 1 423 ? -0.715 10.455 -21.619 1.00 92.12 423 LEU A O 1
ATOM 3164 N N . PRO A 1 424 ? -2.485 10.547 -22.993 1.00 92.94 424 PRO A N 1
ATOM 3165 C CA . PRO A 1 424 ? -2.974 11.807 -22.429 1.00 92.94 424 PRO A CA 1
ATOM 3166 C C . PRO A 1 424 ? -3.248 11.756 -20.919 1.00 92.94 424 PRO A C 1
ATOM 3168 O O . PRO A 1 424 ? -3.102 12.770 -20.242 1.00 92.94 424 PRO A O 1
ATOM 3171 N N . ASP A 1 425 ? -3.601 10.575 -20.402 1.00 94.06 425 ASP A N 1
ATOM 3172 C CA . ASP A 1 425 ? -3.957 10.348 -18.996 1.00 94.06 425 ASP A CA 1
ATOM 3173 C C . ASP A 1 425 ? -2.800 9.772 -18.156 1.00 94.06 425 ASP A C 1
ATOM 3175 O O . ASP A 1 425 ? -3.007 9.387 -17.001 1.00 94.06 425 ASP A O 1
ATOM 3179 N N . ALA A 1 426 ? -1.588 9.665 -18.719 1.00 96.56 426 ALA A N 1
ATOM 3180 C CA . ALA A 1 426 ? -0.434 9.187 -17.963 1.00 96.56 426 ALA A CA 1
ATOM 3181 C C . ALA A 1 426 ? -0.029 10.181 -16.870 1.00 96.56 426 ALA A C 1
ATOM 3183 O O . ALA A 1 426 ? 0.014 11.396 -17.075 1.00 96.56 426 ALA A O 1
ATOM 3184 N N . VAL A 1 427 ? 0.344 9.634 -15.717 1.00 98.25 427 VAL A N 1
ATOM 3185 C CA . VAL A 1 427 ? 1.035 10.381 -14.669 1.00 98.25 427 VAL A CA 1
ATOM 3186 C C . VAL A 1 427 ? 2.483 10.552 -15.112 1.00 98.25 427 VAL A C 1
ATOM 3188 O O . VAL A 1 427 ? 3.129 9.577 -15.488 1.00 98.25 427 VAL A O 1
ATOM 3191 N N . ILE A 1 428 ? 2.987 11.782 -15.097 1.00 98.19 428 ILE A N 1
ATOM 3192 C CA . ILE A 1 428 ? 4.366 12.088 -15.483 1.00 98.19 428 ILE A CA 1
ATOM 3193 C C . ILE A 1 428 ? 5.197 12.239 -14.216 1.00 98.19 428 ILE A C 1
ATOM 3195 O O . ILE A 1 428 ? 4.873 13.088 -13.395 1.00 98.19 428 ILE A O 1
ATOM 3199 N N . PHE A 1 429 ? 6.237 11.419 -14.089 1.00 98.38 429 PHE A N 1
ATOM 3200 C CA . PHE A 1 429 ? 7.264 11.493 -13.055 1.00 98.38 429 PHE A CA 1
ATOM 3201 C C . PHE A 1 429 ? 8.571 11.968 -13.694 1.00 98.38 429 PHE A C 1
ATOM 3203 O O . PHE A 1 429 ? 9.438 11.174 -14.063 1.00 98.38 429 PHE A O 1
ATOM 3210 N N . ASP A 1 430 ? 8.685 13.281 -13.884 1.00 96.50 430 ASP A N 1
ATOM 3211 C CA . ASP A 1 430 ? 9.863 13.933 -14.469 1.00 96.50 430 ASP A CA 1
ATOM 3212 C C . ASP A 1 430 ? 10.574 14.889 -13.500 1.00 96.50 430 ASP A C 1
ATOM 3214 O O . ASP A 1 430 ? 11.693 15.329 -13.780 1.00 96.50 430 ASP A O 1
ATOM 3218 N N . SER A 1 431 ? 9.978 15.128 -12.328 1.00 97.19 431 SER A N 1
ATOM 3219 C CA . SER A 1 431 ? 10.503 15.997 -11.279 1.00 97.19 431 SER A CA 1
ATOM 3220 C C . SER A 1 431 ? 10.460 15.290 -9.911 1.00 97.19 431 SER A C 1
ATOM 3222 O O . SER A 1 431 ? 9.373 14.966 -9.435 1.00 97.19 431 SER A O 1
ATOM 3224 N N . PRO A 1 432 ? 11.609 15.035 -9.248 1.00 97.62 432 PRO A N 1
ATOM 3225 C CA . PRO A 1 432 ? 11.645 14.373 -7.940 1.00 97.62 432 PRO A CA 1
ATOM 3226 C C . PRO A 1 432 ? 10.679 14.985 -6.917 1.00 97.62 432 PRO A C 1
ATOM 3228 O O . PRO A 1 432 ? 10.577 16.210 -6.809 1.00 97.62 432 PRO A O 1
ATOM 3231 N N . GLY A 1 433 ? 9.994 14.128 -6.160 1.00 94.69 433 GLY A N 1
ATOM 3232 C CA . GLY A 1 433 ? 8.955 14.507 -5.201 1.00 94.69 433 GLY A CA 1
ATOM 3233 C C . GLY A 1 433 ? 7.535 14.552 -5.776 1.00 94.69 433 GLY A C 1
ATOM 3234 O O . GLY A 1 433 ? 6.586 14.703 -5.009 1.00 94.69 433 GLY A O 1
ATOM 3235 N N . GLU A 1 434 ? 7.354 14.399 -7.094 1.00 98.12 434 GLU A N 1
ATOM 3236 C CA . GLU A 1 434 ? 6.034 14.128 -7.677 1.00 98.12 434 GLU A CA 1
ATOM 3237 C C . GLU A 1 434 ? 5.445 12.837 -7.092 1.00 98.12 434 GLU A C 1
ATOM 3239 O O . GLU A 1 434 ? 6.156 11.859 -6.863 1.00 98.12 434 GLU A O 1
ATOM 3244 N N . GLN A 1 435 ? 4.137 12.837 -6.836 1.00 97.19 435 GLN A N 1
ATOM 3245 C CA . GLN A 1 435 ? 3.460 11.735 -6.161 1.00 97.19 435 GLN A CA 1
ATOM 3246 C C . GLN A 1 435 ? 2.136 11.398 -6.846 1.00 97.19 435 GLN A C 1
ATOM 3248 O O . GLN A 1 435 ? 1.393 12.284 -7.272 1.00 97.19 435 GLN A O 1
ATOM 3253 N N . LEU A 1 436 ? 1.835 10.102 -6.913 1.00 97.44 436 LEU A N 1
ATOM 3254 C CA . LEU A 1 436 ? 0.512 9.567 -7.208 1.00 97.44 436 LEU A CA 1
ATOM 3255 C C . LEU A 1 436 ? -0.068 8.937 -5.943 1.00 97.44 436 LEU A C 1
ATOM 3257 O O . LEU A 1 436 ? 0.573 8.094 -5.324 1.00 97.44 436 LEU A O 1
ATOM 3261 N N . THR A 1 437 ? -1.304 9.288 -5.615 1.00 95.50 437 THR A N 1
ATOM 3262 C CA . THR A 1 437 ? -2.082 8.646 -4.554 1.00 95.50 437 THR A CA 1
ATOM 3263 C C . THR A 1 437 ? -3.107 7.704 -5.184 1.00 95.50 437 THR A C 1
ATOM 3265 O O . THR A 1 437 ? -3.837 8.104 -6.093 1.00 95.50 437 THR A O 1
ATOM 3268 N N . LEU A 1 438 ? -3.145 6.453 -4.728 1.00 92.75 438 LEU A N 1
ATOM 3269 C CA . LEU A 1 438 ? -4.146 5.456 -5.097 1.00 92.75 438 LEU A CA 1
ATOM 3270 C C . LEU A 1 438 ? -5.109 5.280 -3.915 1.00 92.75 438 LEU A C 1
ATOM 3272 O O . LEU A 1 438 ? -4.676 4.921 -2.818 1.00 92.75 438 LEU A O 1
ATOM 3276 N N . GLU A 1 439 ? -6.391 5.551 -4.162 1.00 80.31 439 GLU A N 1
ATOM 3277 C CA . GLU A 1 439 ? -7.505 5.358 -3.217 1.00 80.31 439 GLU A CA 1
ATOM 3278 C C . GLU A 1 439 ? -8.065 3.944 -3.297 1.00 80.31 439 GLU A C 1
ATOM 3280 O O . GLU A 1 439 ? -8.267 3.449 -4.433 1.00 80.31 439 GLU A O 1
#

Sequence (439 aa):
MKKHPLTSWQLVLILATGLLCCFDALSHSAHHPVDASSNQVSKAILAARSAAATFQINTTVNDAWVTPGIPGQGFFIMVFPELGIVFLSWFTFDTEPPDGSIMAILGRPEHRWLTAAGPFEGDTATLQVEVTGGGVFNSATPVPDQVSDGTVTIEFADCNNALLTFNIPSAMQQGAIPLTRVAADNVARCEAEQPSDPVAVTYIGNHGVMIQHGGQEVIIDGVLPSLSGWVSPTVTDQNNINGGNAPYEDVEVAGLTHGHGDHVSFTAVNAFLSNQANTRFLASSSSGAGSISDQSKVQIINIPRGQQQQLTINGVPVTVIHTRHFNQFGNDFSGVTNLAFLVEIGGKKILHAGDFDYAADNIGFLGLQPGELDAIILPTFNTLISQANFNLINTLLAPGKIIAAHFQSGLIASERTQVLNLLPDAVIFDSPGEQLTLE

Foldseek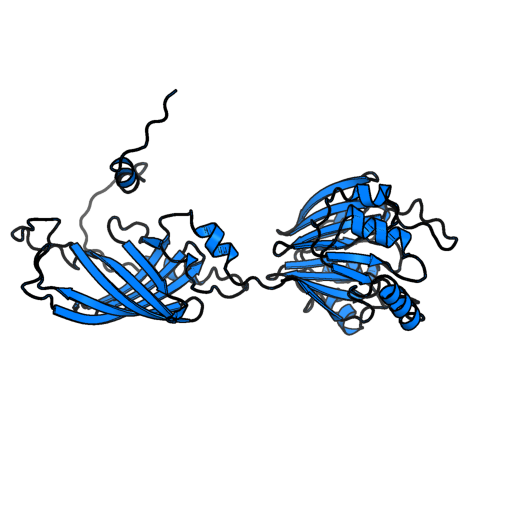 3Di:
DDDDDDDPVVVVVVLPDPDDDDDDDDDDDDDDDDDPVVVVVVVVLVVPDQPWAFAADDQLLQAKKDFPPDRQWTKGWGDDVVVQKIKMKTKDFAPDQDDPVDDDPDDGPGIAMKMWMAGDDGQKTKTWIKGWDDDDPPDPPPPIDIDTFWIWMWGASASFWIKIWTDGVVRRDTDITIMGGPDCPSRVVSVVPTDWFWWKWFFFWQLWIWTDTSHEIEIELRLADDDDQTGHGDPVSLCCQLQCHPPNNQHQEYEYFAQDNSSDDLVSVQSNVVNHDHYAYEEAVRNVCVSHPPCVSYDHDDDPALDWDWDQTPNKIKIWFFAAADQDDPHGCRVITGIWIFTQDPNATEIERGNHQLDLVRLVSVVAAAARHQEYRYEQEDPSDDLVSVVSCCHGHVHNAYEYGNYGLVCLVVSVVVCCVNVVRHHYSRHGGDMDTHD

pLDDT: mean 87.89, std 19.39, range [25.59, 98.88]